Protein 6KEW (pdb70)

GO terms:
  GO:0010319 stromule (C, IDA)
  GO:0009409 response to cold (P, IEP)
  GO:0048046 apoplast (C, HDA)
  GO:0005634 nucleus (C, HDA)
  GO:0009507 chloroplast (C, HDA)
  GO:0009535 chloroplast thylakoid membrane (C, HDA)
  GO:0009570 chloroplast stroma (C, HDA)
  GO:0009579 thylakoid (C, HDA)
  GO:0009941 chloroplast envelope (C, HDA)
  GO:0005515 protein binding (F, IPI)
  GO:0042803 protein homodimerization activity (F, IDA)
  GO:0008974 phosphoribulokinase activity (F, IDA)
  GO:0097718 disordered domain specific binding (F, IPI)

B-factor: mean 44.16, std 15.84, range [11.61, 117.42]

InterPro domains:
  IPR006082 Phosphoribulokinase [PR00478] (57-74)
  IPR006082 Phosphoribulokinase [PR00478] (166-184)
  IPR006082 Phosphoribulokinase [PR00478] (201-218)
  IPR006082 Phosphoribulokinase [PR00478] (219-242)
  IPR006082 Phosphoribulokinase [PS00567] (201-214)
  IPR006083 Phosphoribulokinase/uridine kinase [PF00485] (52-250)
  IPR027417 P-loop containing nucleoside triphosphate hydrolase [G3DSA:3.40.50.300] (47-276)
  IPR027417 P-loop containing nucleoside triphosphate hydrolase [SSF52540] (50-321)

Sequence (685 aa):
ETIVIGLAADSGCGKSTFMRRLTSVFGGAAKPPKGGNPDSNTLISDTTTVICLDDYHSLDRYGRKEQKVTALDPRANDFDLMYEQVKALKNGIAVEKPIYNHVTGLLDPPELIQPPKILVIEGLHPMFDERVRDLLDFSIYLDISNEVKFAWKIQRDMAERGHSLESIKASIEARKPDFDAFIDPQKQYADAVIEVLPTTLIPDDNEGKVLRVRLIMKEGVKYFSPVYLFDEGSTISWIPCGRKLTCSYPGIKFNYEPDSYFDHEVSVLEMDGQFDRLDELIYVESHLSNLSTKFYGEVTQQMLKHADFPGSNNGTGLFQTIVGLKIRDLYEQLIANKATARETIVIGLAADSGCGKSTFMRRLTSVFGGAAKPPKGGNPDSNTLISDTTTVICLDDYHSLDRYGRKEQKVTALDPRANDFDLMYEQVKALKNGIAVEKPIYNHVTGLLDPPELIQPPKILVIEGLHPMFDERVRDLLDFSIYLDISNEVKFAWKIQRDMAERGHSLESIKASIEARKPDFDAFIDPQKQYADAVIEVLPTTLIPDDNEGKVLRVRLIMKEGVKYFSPVYLFDEGSTISWIPCGRKLTCSYPGIKFNYEPDSYFDHEVSVLEMDGQFDRLDELIYVESHLSNLSTKFYGEVTQQMLKHADFPGSNNGTGLFQTIVGLKIRDLYEQLIANKATARA

Organism: Arabidopsis thaliana (NCBI:txid3702)

Nearest PDB structures (foldseek):
  6kex-assembly2_D-2  TM=9.941E-01  e=2.010E-68  Arabidopsis thaliana
  6h7g-assembly1_B  TM=9.715E-01  e=8.259E-55  Chlamydomonas reinhardtii
  6hzl-assembly1_A  TM=9.497E-01  e=3.482E-52  Synechococcus elongatus PCC 6301
  6kev-assembly1_A  TM=9.708E-01  e=2.359E-49  Synechococcus elongatus PCC 7942 = FACHB-805
  6gve-assembly1_J  TM=9.717E-01  e=2.440E-45  Thermosynechococcus vestitus BP-1

Structure (mmCIF, N/CA/C/O backbone):
data_6KEW
#
_entry.id   6KEW
#
_cell.length_a   80.784
_cell.length_b   50.315
_cell.length_c   194.783
_cell.angle_alpha   90.000
_cell.angle_beta   91.810
_cell.angle_gamma   90.000
#
_symmetry.space_group_name_H-M   'C 1 2 1'
#
loop_
_entity.id
_entity.type
_entity.pdbx_description
1 polymer Phosphoribulokinase
2 water water
#
loop_
_atom_site.group_PDB
_atom_site.id
_atom_site.type_symbol
_atom_site.label_atom_id
_atom_site.label_alt_id
_atom_site.label_comp_id
_atom_site.label_asym_id
_atom_site.label_entity_id
_atom_site.label_seq_id
_atom_site.pdbx_PDB_ins_code
_atom_site.Cartn_x
_atom_site.Cartn_y
_atom_site.Cartn_z
_atom_site.occupancy
_atom_site.B_iso_or_equiv
_atom_site.auth_seq_id
_atom_site.auth_comp_id
_atom_site.auth_asym_id
_atom_site.auth_atom_id
_atom_site.pdbx_PDB_model_num
ATOM 1 N N . GLU A 1 5 ? -10.67100 -0.56500 37.51600 1.000 53.91000 5 GLU A N 1
ATOM 2 C CA . GLU A 1 5 ? -9.70000 0.31500 36.87700 1.000 53.30000 5 GLU A CA 1
ATOM 3 C C . GLU A 1 5 ? -10.39000 1.18700 35.83200 1.000 54.05000 5 GLU A C 1
ATOM 4 O O . GLU A 1 5 ? -10.20000 1.00600 34.62800 1.000 55.48000 5 GLU A O 1
ATOM 10 N N . THR A 1 6 ? -11.18400 2.14000 36.30700 1.000 52.26000 6 THR A N 1
ATOM 11 C CA . THR A 1 6 ? -12.03100 2.95400 35.44900 1.000 48.36000 6 THR A CA 1
ATOM 12 C C . THR A 1 6 ? -11.25200 4.12900 34.86800 1.000 46.17000 6 THR A C 1
ATOM 13 O O . THR A 1 6 ? -10.30200 4.63400 35.47200 1.000 46.12000 6 THR A O 1
ATOM 17 N N . ILE A 1 7 ? -11.67700 4.57100 33.68800 1.000 44.00000 7 ILE A N 1
ATOM 18 C CA . ILE A 1 7 ? -10.90300 5.48500 32.85700 1.000 35.47000 7 ILE A CA 1
ATOM 19 C C . ILE A 1 7 ? -11.56700 6.85400 32.85000 1.000 28.12000 7 ILE A C 1
ATOM 20 O O . ILE A 1 7 ? -12.78200 6.96600 32.64800 1.000 36.77000 7 ILE A O 1
ATOM 25 N N . VAL A 1 8 ? -10.76100 7.89100 33.06600 1.000 26.26000 8 VAL A N 1
ATOM 26 C CA . VAL A 1 8 ? -11.23400 9.25300 33.28100 1.000 33.77000 8 VAL A CA 1
ATOM 27 C C . VAL A 1 8 ? -10.76200 10.12200 32.12300 1.000 32.05000 8 VAL A C 1
ATOM 28 O O . VAL A 1 8 ? -9.56200 10.17600 31.82900 1.000 27.80000 8 VAL A O 1
ATOM 32 N N . ILE A 1 9 ? -11.70500 10.80400 31.47400 1.000 28.27000 9 ILE A N 1
ATOM 33 C CA . ILE A 1 9 ? -11.43300 11.65100 30.31800 1.000 25.20000 9 ILE A CA 1
ATOM 34 C C . ILE A 1 9 ? -11.81000 13.08400 30.66900 1.000 24.72000 9 ILE A C 1
ATOM 35 O O . ILE A 1 9 ? -12.87300 13.32700 31.24800 1.000 28.63000 9 ILE A O 1
ATOM 40 N N . GLY A 1 10 ? -10.94600 14.02700 30.31500 1.000 33.13000 10 GLY A N 1
ATOM 41 C CA . GLY A 1 10 ? -11.21900 15.44100 30.51000 1.000 38.41000 10 GLY A CA 1
ATOM 42 C C . GLY A 1 10 ? -11.67100 16.08600 29.21100 1.000 32.75000 10 GLY A C 1
ATOM 43 O O . GLY A 1 10 ? -11.16600 15.76200 28.13700 1.000 25.11000 10 GLY A O 1
ATOM 44 N N . LEU A 1 11 ? -12.63400 17.00100 29.32400 1.000 23.97000 11 LEU A N 1
ATOM 45 C CA . LEU A 1 11 ? -13.12000 17.77100 28.18000 1.000 24.18000 11 LEU A CA 1
ATOM 46 C C . LEU A 1 11 ? -13.34500 19.20700 28.64300 1.000 30.09000 11 LEU A C 1
ATOM 47 O O . LEU A 1 11 ? -14.36900 19.51400 29.26100 1.000 41.46000 11 LEU A O 1
ATOM 52 N N . ALA A 1 12 ? -12.39000 20.08000 28.33900 1.000 24.96000 12 ALA A N 1
ATOM 53 C CA . ALA A 1 12 ? -12.54600 21.50000 28.61600 1.000 26.07000 12 ALA A CA 1
ATOM 54 C C . ALA A 1 12 ? -13.37300 22.13500 27.50600 1.000 29.91000 12 ALA A C 1
ATOM 55 O O . ALA A 1 12 ? -12.99100 22.08300 26.33100 1.000 27.19000 12 ALA A O 1
ATOM 57 N N . ALA A 1 13 ? -14.50800 22.72200 27.87700 1.000 31.57000 13 ALA A N 1
ATOM 58 C CA . ALA A 1 13 ? -15.41500 23.31500 26.90800 1.000 34.60000 13 ALA A CA 1
ATOM 59 C C . ALA A 1 13 ? -16.15500 24.47500 27.55600 1.000 42.26000 13 ALA A C 1
ATOM 60 O O . ALA A 1 13 ? -16.37100 24.49800 28.77100 1.000 41.40000 13 ALA A O 1
ATOM 62 N N . ASP A 1 14 ? -16.55600 25.42800 26.71800 1.000 48.51000 14 ASP A N 1
ATOM 63 C CA . ASP A 1 14 ? -17.18400 26.66500 27.15500 1.000 50.18000 14 ASP A CA 1
ATOM 64 C C . ASP A 1 14 ? -18.66500 26.73200 26.80800 1.000 51.71000 14 ASP A C 1
ATOM 65 O O . ASP A 1 14 ? -19.33800 27.69300 27.19300 1.000 54.21000 14 ASP A O 1
ATOM 70 N N . SER A 1 15 ? -19.19300 25.73600 26.09900 1.000 49.07000 15 SER A N 1
ATOM 71 C CA . SER A 1 15 ? -20.57100 25.77900 25.62600 1.000 54.00000 15 SER A CA 1
ATOM 72 C C . SER A 1 15 ? -21.59200 25.47400 26.71300 1.000 49.55000 15 SER A C 1
ATOM 73 O O . SER A 1 15 ? -22.78700 25.40100 26.40900 1.000 44.14000 15 SER A O 1
ATOM 76 N N . GLY A 1 16 ? -21.16500 25.29900 27.96000 1.000 49.33000 16 GLY A N 1
ATOM 77 C CA . GLY A 1 16 ? -22.09800 25.05000 29.03900 1.000 53.41000 16 GLY A CA 1
ATOM 78 C C . GLY A 1 16 ? -22.49100 23.59500 29.17000 1.000 59.60000 16 GLY A C 1
ATOM 79 O O . GLY A 1 16 ? -22.62200 22.88200 28.17000 1.000 62.23000 16 GLY A O 1
ATOM 80 N N . CYS A 1 17 ? -22.68300 23.14600 30.41000 1.000 60.46000 17 CYS A N 1
ATOM 81 C CA . CYS A 1 17 ? -23.06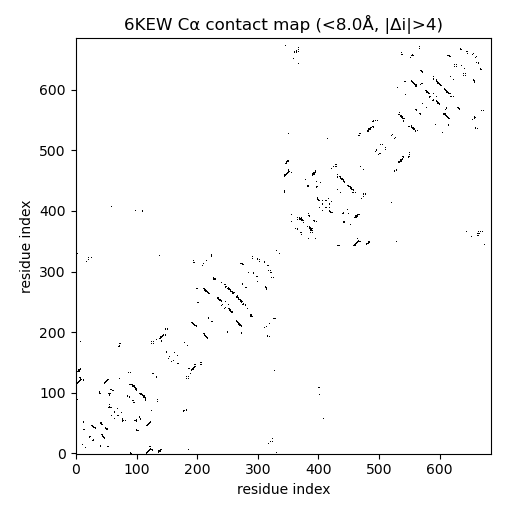700 21.76800 30.68600 1.000 57.13000 17 CYS A CA 1
ATOM 82 C C . CYS A 1 17 ? -24.40300 21.41700 30.04700 1.000 53.99000 17 CYS A C 1
ATOM 83 O O . CYS A 1 17 ? -25.44800 21.93500 30.45400 1.000 60.30000 17 CYS A O 1
ATOM 86 N N . GLY A 1 18 ? -24.37700 20.53400 29.05300 1.000 49.10000 18 GLY A N 1
ATOM 87 C CA . GLY A 1 18 ? -25.57900 20.06400 28.39600 1.000 56.50000 18 GLY A CA 1
ATOM 88 C C . GLY A 1 18 ? -25.72800 20.51300 26.96300 1.000 58.39000 18 GLY A C 1
ATOM 89 O O . GLY A 1 18 ? -26.60600 19.99500 26.25900 1.000 62.29000 18 GLY A O 1
ATOM 90 N N . LYS A 1 19 ? -24.90000 21.44900 26.49900 1.000 57.03000 19 LYS A N 1
ATOM 91 C CA . LYS A 1 19 ? -25.00200 21.98500 25.14800 1.000 60.53000 19 LYS A CA 1
ATOM 92 C C . LYS A 1 19 ? -23.80800 21.60600 24.27700 1.000 57.13000 19 LYS A C 1
ATOM 93 O O . LYS A 1 19 ? -23.58800 22.22400 23.23100 1.000 58.16000 19 LYS A O 1
ATOM 99 N N . SER A 1 20 ? -23.03500 20.60100 24.68200 1.000 50.20000 20 SER A N 1
ATOM 100 C CA . SER A 1 20 ? -21.85900 20.17500 23.93100 1.000 48.43000 20 SER A CA 1
ATOM 101 C C . SER A 1 20 ? -22.23300 19.00200 23.03300 1.000 45.03000 20 SER A C 1
ATOM 102 O O . SER A 1 20 ? -22.50900 17.90200 23.52100 1.000 47.26000 20 SER A O 1
ATOM 105 N N . THR A 1 21 ? -22.24300 19.23600 21.72000 1.000 40.85000 21 THR A N 1
ATOM 106 C CA . THR A 1 21 ? -22.38800 18.13600 20.77600 1.000 43.10000 21 THR A CA 1
ATOM 107 C C . THR A 1 21 ? -21.10600 17.32700 20.64000 1.000 42.81000 21 THR A C 1
ATOM 108 O O . THR A 1 21 ? -21.16500 16.15700 20.24500 1.000 35.77000 21 THR A O 1
ATOM 112 N N . PHE A 1 22 ? -19.95600 17.93000 20.94800 1.000 34.16000 22 PHE A N 1
ATOM 113 C CA . PHE A 1 22 ? -18.72100 17.16700 21.09100 1.000 43.09000 22 PHE A CA 1
ATOM 114 C C . PHE A 1 22 ? -18.91300 16.03900 22.09800 1.000 43.87000 22 PHE A C 1
ATOM 115 O O . PHE A 1 22 ? -18.55300 14.88500 21.83800 1.000 37.68000 22 PHE A O 1
ATOM 123 N N . MET A 1 23 ? -19.50200 16.36000 23.25200 1.000 44.35000 23 MET A N 1
ATOM 124 C CA . MET A 1 23 ? -19.79300 15.33900 24.25100 1.000 37.92000 23 MET A CA 1
ATOM 125 C C . MET A 1 23 ? -20.71500 14.26200 23.69300 1.000 40.51000 23 MET A C 1
ATOM 126 O O . MET A 1 23 ? -20.53900 13.07200 23.97900 1.000 45.00000 23 MET A O 1
ATOM 131 N N . ARG A 1 24 ? -21.70300 14.65900 22.89000 1.000 38.42000 24 ARG A N 1
ATOM 132 C CA . ARG A 1 24 ? -22.66000 13.69200 22.36600 1.000 40.72000 24 ARG A CA 1
ATOM 133 C C . ARG A 1 24 ? -22.04500 12.82100 21.28000 1.000 45.72000 24 ARG A C 1
ATOM 134 O O . ARG A 1 24 ? -22.48500 11.68300 21.07900 1.000 47.91000 24 ARG A O 1
ATOM 142 N N . ARG A 1 25 ? -21.03500 13.32900 20.57300 1.000 45.98000 25 ARG A N 1
ATOM 143 C CA . ARG A 1 25 ? -20.32600 12.49500 19.60900 1.000 44.63000 25 ARG A CA 1
ATOM 144 C C . ARG A 1 25 ? -19.45400 11.46800 20.31800 1.000 42.64000 25 ARG A C 1
ATOM 145 O O . ARG A 1 25 ? -19.43900 10.28900 19.94400 1.000 47.69000 25 ARG A O 1
ATOM 153 N N . LEU A 1 26 ? -18.72200 11.89900 21.34900 1.000 31.55000 26 LEU A N 1
ATOM 154 C CA . LEU A 1 26 ? -17.92600 10.96400 22.13900 1.000 30.35000 26 LEU A CA 1
ATOM 155 C C . LEU A 1 26 ? -18.80800 9.90000 22.77800 1.000 35.74000 26 LEU A C 1
ATOM 156 O O . LEU A 1 26 ? -18.43000 8.72400 22.84400 1.000 43.67000 26 LEU A O 1
ATOM 161 N N . THR A 1 27 ? -19.99100 10.29700 23.25100 1.000 38.03000 27 THR A N 1
ATOM 162 C CA . THR A 1 27 ? -20.91400 9.35000 23.86800 1.000 44.87000 27 THR A CA 1
ATOM 163 C C . THR A 1 27 ? -21.34600 8.27400 22.87800 1.000 43.44000 27 THR A C 1
ATOM 164 O O . THR A 1 27 ? -21.33200 7.07900 23.19500 1.000 38.70000 27 THR A O 1
ATOM 168 N N . SER A 1 28 ? -21.72900 8.68400 21.66500 1.000 36.40000 28 SER A N 1
ATOM 169 C CA . SER A 1 28 ? -22.19400 7.72300 20.66900 1.000 49.23000 28 SER A CA 1
ATOM 170 C C . SER A 1 28 ? -21.10800 6.71200 20.32400 1.000 55.75000 28 SER A C 1
ATOM 171 O O . SER A 1 28 ? -21.39800 5.53300 20.08800 1.000 62.87000 28 SER A O 1
ATOM 174 N N . VAL A 1 29 ? -19.85000 7.15200 20.29400 1.000 49.81000 29 VAL A N 1
ATOM 175 C CA . VAL A 1 29 ? -18.74900 6.21800 20.08800 1.000 45.15000 29 VAL A CA 1
ATOM 176 C C . VAL A 1 29 ? -18.58200 5.31300 21.30300 1.000 42.55000 29 VAL A C 1
ATOM 177 O O . VAL A 1 29 ? -18.40000 4.09700 21.16700 1.000 42.75000 29 VAL A O 1
ATOM 181 N N . PHE A 1 30 ? -18.66600 5.88400 22.50700 1.000 41.20000 30 PHE A N 1
ATOM 182 C CA . PHE A 1 30 ? -18.31000 5.14200 23.71200 1.000 43.54000 30 PHE A CA 1
ATOM 183 C C . PHE A 1 30 ? -19.37600 4.12000 24.08000 1.000 46.44000 30 PHE A C 1
ATOM 184 O O . PHE A 1 30 ? -19.05400 2.97900 24.43300 1.000 52.99000 30 PHE A O 1
ATOM 192 N N . GLY A 1 31 ? -20.64000 4.50100 24.01700 1.000 45.25000 31 GLY A N 1
ATOM 193 C CA . GLY A 1 31 ? -21.72000 3.64900 24.49400 1.000 46.59000 31 GLY A CA 1
ATOM 194 C C . GLY A 1 31 ? -22.99200 3.82200 23.72100 1.000 48.80000 31 GLY A C 1
ATOM 195 O O . GLY A 1 31 ? -22.98000 3.98100 22.49100 1.000 55.26000 31 GLY A O 1
ATOM 196 N N . GLY A 1 32 ? -24.11000 3.77700 24.43800 1.000 49.35000 32 GLY A N 1
ATOM 197 C CA . GLY A 1 32 ? -25.44100 3.77400 23.87000 1.000 57.99000 32 GLY A CA 1
ATOM 198 C C . GLY A 1 32 ? -26.09600 5.13300 24.01100 1.000 64.64000 32 GLY A C 1
ATOM 199 O O . GLY A 1 32 ? -25.89800 6.01700 23.15700 1.000 73.81000 32 GLY A O 1
ATOM 200 N N . ALA A 1 33 ? -26.87900 5.34600 25.07200 1.000 61.32000 33 ALA A N 1
ATOM 201 C CA . ALA A 1 33 ? -27.62000 6.59100 25.23400 1.000 59.27000 33 ALA A CA 1
ATOM 202 C C . ALA A 1 33 ? -27.34900 7.16500 26.61800 1.000 55.89000 33 ALA A C 1
ATOM 203 O O . ALA A 1 33 ? -27.60400 6.50400 27.63300 1.000 49.92000 33 ALA A O 1
ATOM 205 N N . ALA A 1 34 ? -26.83300 8.38800 26.66000 1.000 60.19000 34 ALA A N 1
ATOM 206 C CA . ALA A 1 34 ? -26.62900 9.07800 27.92400 1.000 60.43000 34 ALA A CA 1
ATOM 207 C C . ALA A 1 34 ? -27.95400 9.66800 28.38700 1.000 67.19000 34 ALA A C 1
ATOM 208 O O . ALA A 1 34 ? -28.52100 10.54000 27.72100 1.000 69.72000 34 ALA A O 1
ATOM 210 N N . LYS A 1 35 ? -28.46000 9.17100 29.51300 1.000 64.10000 35 LYS A N 1
ATOM 211 C CA . LYS A 1 35 ? -29.69400 9.65700 30.10000 1.000 59.70000 35 LYS A CA 1
ATOM 212 C C . LYS A 1 35 ? -29.44300 9.98100 31.56500 1.000 55.14000 35 LYS A C 1
ATOM 213 O O . LYS A 1 35 ? -28.63800 9.30700 32.22100 1.000 58.02000 35 LYS A O 1
ATOM 219 N N . PRO A 1 36 ? -30.10100 11.00700 32.10000 1.000 51.76000 36 PRO A N 1
ATOM 220 C CA . PRO A 1 36 ? -29.90800 11.36900 33.50900 1.000 51.44000 36 PRO A CA 1
ATOM 221 C C . PRO A 1 36 ? -30.20000 10.19200 34.42100 1.000 54.36000 36 PRO A C 1
ATOM 222 O O . PRO A 1 36 ? -30.87900 9.23700 34.01200 1.000 61.85000 36 PRO A O 1
ATOM 226 N N . PRO A 1 37 ? -29.68200 10.21000 35.65700 1.000 54.03000 37 PRO A N 1
ATOM 227 C CA . PRO A 1 37 ? -29.99900 9.13500 36.60800 1.000 57.97000 37 PRO A CA 1
ATOM 228 C C . PRO A 1 37 ? -31.49500 8.87100 36.69300 1.000 64.44000 37 PRO A C 1
ATOM 229 O O . PRO A 1 37 ? -32.27800 9.79400 36.93900 1.000 63.77000 37 PRO A O 1
ATOM 233 N N . LYS A 1 38 ? -31.89600 7.62200 36.45200 1.000 68.49000 38 LYS A N 1
ATOM 234 C CA . LYS A 1 38 ? -33.31000 7.26400 36.44800 1.000 72.91000 38 LYS A CA 1
ATOM 235 C C . LYS A 1 38 ? -33.92400 7.55500 37.81100 1.000 71.99000 38 LYS A C 1
ATOM 236 O O . LYS A 1 38 ? -33.46800 7.03800 38.83600 1.000 73.13000 38 LYS A O 1
ATOM 242 N N . GLY A 1 39 ? -34.93800 8.41300 37.83000 1.000 72.12000 39 GLY A N 1
ATOM 243 C CA . GLY A 1 39 ? -35.45000 8.90400 39.09300 1.000 71.09000 39 GLY A CA 1
ATOM 244 C C . GLY A 1 39 ? -34.45100 9.81500 39.77800 1.000 68.79000 39 GLY A C 1
ATOM 245 O O . GLY A 1 39 ? -33.25100 9.76700 39.49200 1.000 66.13000 39 GLY A O 1
ATOM 246 N N . GLY A 1 40 ? -34.92500 10.64900 40.68700 1.000 71.47000 40 GLY A N 1
ATOM 247 C CA . GLY A 1 40 ? -34.06700 11.63100 41.31300 1.000 71.28000 40 GLY A CA 1
ATOM 248 C C . GLY A 1 40 ? -34.19700 12.99100 40.66000 1.000 72.79000 40 GLY A C 1
ATOM 249 O O . GLY A 1 40 ? -35.10400 13.26000 39.86700 1.000 73.34000 40 GLY A O 1
ATOM 250 N N . ASN A 1 41 ? -33.24200 13.85100 40.99100 1.000 68.99000 41 ASN A N 1
ATOM 251 C CA . ASN A 1 41 ? -33.34300 15.27100 40.68000 1.000 63.94000 41 ASN A CA 1
ATOM 252 C C . ASN A 1 41 ? -33.44600 15.50400 39.17600 1.000 62.19000 41 ASN A C 1
ATOM 253 O O . ASN A 1 41 ? -32.53100 15.12000 38.43100 1.000 57.61000 41 ASN A O 1
ATOM 258 N N .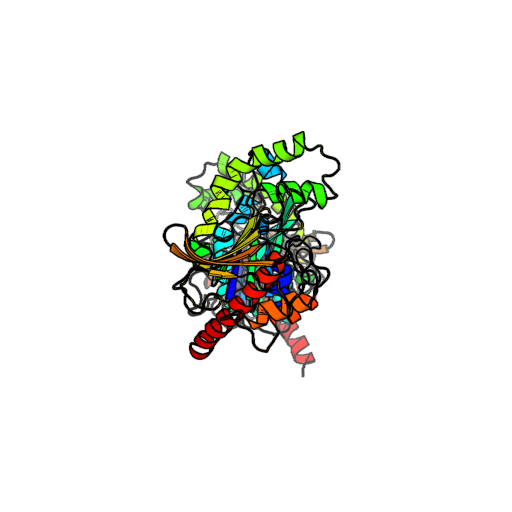 PRO A 1 42 ? -34.53300 16.11300 38.68900 1.000 63.85000 42 PRO A N 1
ATOM 259 C CA . PRO A 1 42 ? -34.62700 16.42600 37.25400 1.000 62.15000 42 PRO A CA 1
ATOM 260 C C . PRO A 1 42 ? -33.65000 17.49300 36.79500 1.000 55.90000 42 PRO A C 1
ATOM 261 O O . PRO A 1 42 ? -33.47200 17.66100 35.58100 1.000 56.65000 42 PRO A O 1
ATOM 265 N N . ASP A 1 43 ? -33.02500 18.22400 37.71300 1.000 57.19000 43 ASP A N 1
ATOM 266 C CA . ASP A 1 43 ? -32.03900 19.23500 37.36500 1.000 56.41000 43 ASP A CA 1
ATOM 267 C C . ASP A 1 43 ? -30.61600 18.69600 37.35400 1.000 57.44000 43 ASP A C 1
ATOM 268 O O . ASP A 1 43 ? -29.68000 19.46700 37.11400 1.000 62.50000 43 ASP A O 1
ATOM 273 N N . SER A 1 44 ? -30.43200 17.40300 37.61300 1.000 55.48000 44 SER A N 1
ATOM 274 C CA . SER A 1 44 ? -29.09200 16.83600 37.65200 1.000 54.65000 44 SER A CA 1
ATOM 275 C C . SER A 1 44 ? -28.43200 16.93200 36.28400 1.000 53.76000 44 SER A C 1
ATOM 276 O O . SER A 1 44 ? -29.05300 16.66200 35.25200 1.000 56.26000 44 SER A O 1
ATOM 279 N N . ASN A 1 45 ? -27.16100 17.32700 36.28500 1.000 52.55000 45 ASN A N 1
ATOM 280 C CA . ASN A 1 45 ? -26.39500 17.44100 35.05300 1.000 45.20000 45 ASN A CA 1
ATOM 281 C C . ASN A 1 45 ? -25.79200 16.11700 34.61700 1.000 41.66000 45 ASN A C 1
ATOM 282 O O . ASN A 1 45 ? -25.37400 15.99000 33.46100 1.000 47.27000 45 ASN A O 1
ATOM 287 N N . THR A 1 46 ? -25.73200 15.14000 35.51700 1.000 47.63000 46 THR A N 1
ATOM 288 C CA . THR A 1 46 ? -25.08100 13.87400 35.21900 1.000 47.70000 46 THR A CA 1
ATOM 289 C C . THR A 1 46 ? -25.79300 13.15400 34.07900 1.000 47.07000 46 THR A C 1
ATOM 290 O O . THR A 1 46 ? -27.02400 13.14500 33.99700 1.000 54.24000 46 THR A O 1
ATOM 294 N N . LEU A 1 47 ? -25.00200 12.56800 33.18400 1.000 43.08000 47 LEU A N 1
ATOM 295 C CA . LEU A 1 47 ? -25.49700 11.74700 32.08800 1.000 42.69000 47 LEU A CA 1
ATOM 296 C C . LEU A 1 47 ? -24.87400 10.36600 32.20800 1.000 47.52000 47 LEU A C 1
ATOM 297 O O . LEU A 1 47 ? -23.65800 10.24800 32.38900 1.000 51.79000 47 LEU A O 1
ATOM 302 N N . ILE A 1 48 ? -25.70000 9.32900 32.11100 1.000 45.93000 48 ILE A N 1
ATOM 303 C CA . ILE A 1 48 ? -25.27300 7.96100 32.37500 1.000 48.53000 48 ILE A CA 1
ATOM 304 C C . ILE A 1 48 ? -25.57400 7.09600 31.16000 1.000 52.32000 48 ILE A C 1
ATOM 305 O O . ILE A 1 48 ? -26.69800 7.10400 30.64700 1.000 55.23000 48 ILE A O 1
ATOM 310 N N . SER A 1 49 ? -24.56900 6.35200 30.70700 1.000 57.26000 49 SER A N 1
ATOM 311 C CA . SER A 1 49 ? -24.68300 5.41000 29.60500 1.000 60.25000 49 SER A CA 1
ATOM 312 C C . SER A 1 49 ? -24.27700 4.02200 30.08200 1.000 58.92000 49 SER A C 1
ATOM 313 O O . SER A 1 49 ? -23.78900 3.84500 31.20100 1.000 57.90000 49 SER A O 1
ATOM 316 N N . ASP A 1 50 ? -24.48600 3.02800 29.21300 1.000 56.94000 50 ASP A N 1
ATOM 317 C CA . ASP A 1 50 ? -24.04900 1.66900 29.52100 1.000 54.32000 50 ASP A CA 1
ATOM 318 C C . ASP A 1 50 ? -22.56000 1.61700 29.83100 1.000 53.68000 50 ASP A C 1
ATOM 319 O O . ASP A 1 50 ? -22.12200 0.80700 30.65600 1.000 53.41000 50 ASP A O 1
ATOM 324 N N . THR A 1 51 ? -21.77300 2.48100 29.19000 1.000 48.72000 51 THR A N 1
ATOM 325 C CA . THR A 1 51 ? -20.32900 2.52200 29.36200 1.000 46.21000 51 THR A CA 1
ATOM 326 C C . THR A 1 51 ? -19.82400 3.79100 30.02700 1.000 42.69000 51 THR A C 1
ATOM 327 O O . THR A 1 51 ? -18.77300 3.75600 30.66800 1.000 34.80000 51 THR A O 1
ATOM 331 N N . THR A 1 52 ? -20.54200 4.90600 29.89800 1.000 50.03000 52 THR A N 1
ATOM 332 C CA . THR A 1 52 ? -19.99200 6.21400 30.21900 1.000 41.67000 52 THR A CA 1
ATOM 333 C C . THR A 1 52 ? -20.89500 6.97200 31.18200 1.000 38.55000 52 THR A C 1
ATOM 334 O O . THR A 1 52 ? -22.12000 6.82100 31.16700 1.000 44.28000 52 THR A O 1
ATOM 338 N N . THR A 1 53 ? -20.26600 7.79300 32.02200 1.000 33.78000 53 THR A N 1
ATOM 339 C CA . THR A 1 53 ? -20.95800 8.75100 32.87500 1.000 38.11000 53 THR A CA 1
ATOM 340 C C . THR A 1 53 ? -20.29300 10.10600 32.70100 1.000 39.92000 53 THR A C 1
ATOM 341 O O . THR A 1 53 ? -19.09400 10.24800 32.96200 1.000 46.00000 53 THR A O 1
ATOM 345 N N . VAL A 1 54 ? -21.06300 11.09400 32.25600 1.000 44.08000 54 VAL A N 1
ATOM 346 C CA . VAL A 1 54 ? -20.56600 12.45000 32.05800 1.000 41.80000 54 VAL A CA 1
ATOM 347 C C . VAL A 1 54 ? -20.89400 13.27000 33.29600 1.000 44.61000 54 VAL A C 1
ATOM 348 O O . VAL A 1 54 ? -22.05100 13.31400 33.73500 1.000 47.33000 54 VAL A O 1
ATOM 352 N N . ILE A 1 55 ? -19.87900 13.91600 33.86200 1.000 43.27000 55 ILE A N 1
ATOM 353 C CA . ILE A 1 55 ? -20.03300 14.76100 35.03900 1.000 43.80000 55 ILE A CA 1
ATOM 354 C C . ILE A 1 55 ? -19.81000 16.20700 34.62700 1.000 43.20000 55 ILE A C 1
ATOM 355 O O . ILE A 1 55 ? -18.80800 16.52800 33.97600 1.000 40.67000 55 ILE A O 1
ATOM 360 N N . CYS A 1 56 ? -20.74000 17.07300 35.00800 1.000 44.29000 56 CYS A N 1
ATOM 361 C CA . CYS A 1 56 ? -20.62000 18.50000 34.76000 1.000 44.77000 56 CYS A CA 1
ATOM 362 C C . CYS A 1 56 ? -19.82100 19.15100 35.87900 1.000 42.04000 56 CYS A C 1
ATOM 363 O O . CYS A 1 56 ? -20.14900 18.99100 37.05900 1.000 43.01000 56 CYS A O 1
ATOM 366 N N . LEU A 1 57 ? -18.77800 19.89300 35.50600 1.000 41.48000 57 LEU A N 1
ATOM 367 C CA . LEU A 1 57 ? -17.89700 20.48000 36.50700 1.000 43.86000 57 LEU A CA 1
ATOM 368 C C . LEU A 1 57 ? -18.50900 21.67600 37.21900 1.000 41.60000 57 LEU A C 1
ATOM 369 O O . LEU A 1 57 ? -17.90100 22.17900 38.17100 1.000 39.47000 57 LEU A O 1
ATOM 374 N N . ASP A 1 58 ? -19.68100 22.15000 36.79100 1.000 41.29000 58 ASP A N 1
ATOM 375 C CA . ASP A 1 58 ? -20.38800 23.14300 37.59100 1.000 36.89000 58 ASP A CA 1
ATOM 376 C C . ASP A 1 58 ? -20.85700 22.54700 38.91100 1.000 36.76000 58 ASP A C 1
ATOM 377 O O . ASP A 1 58 ? -21.02000 23.27700 39.89500 1.000 42.53000 58 ASP A O 1
ATOM 382 N N . ASP A 1 59 ? -21.07000 21.22800 38.95000 1.000 37.98000 59 ASP A N 1
ATOM 383 C CA . ASP A 1 59 ? -21.50500 20.55800 40.17000 1.000 44.47000 59 ASP A CA 1
ATOM 384 C C . ASP A 1 59 ? -20.53000 20.75500 41.32300 1.000 45.94000 59 ASP A C 1
ATOM 385 O O . ASP A 1 59 ? -20.92900 20.63100 42.48600 1.000 49.35000 59 ASP A O 1
ATOM 390 N N . TYR A 1 60 ? -19.26400 21.05400 41.03200 1.000 39.68000 60 TYR A N 1
ATOM 391 C CA . TYR A 1 60 ? -18.26700 21.30100 42.06300 1.000 39.29000 60 TYR A CA 1
ATOM 392 C C . TYR A 1 60 ? -18.05200 22.78800 42.31900 1.000 44.43000 60 TYR A C 1
ATOM 393 O O . TYR A 1 60 ? -16.99900 23.17700 42.83600 1.000 43.72000 60 TYR A O 1
ATOM 402 N N . HIS A 1 61 ? -19.02900 23.62400 41.97100 1.000 52.30000 61 HIS A N 1
ATOM 403 C CA . HIS A 1 61 ? -18.95500 25.03900 42.30800 1.000 53.63000 61 HIS A CA 1
ATOM 404 C C . HIS A 1 61 ? -18.93600 25.21900 43.82000 1.000 53.38000 61 HIS A C 1
ATOM 405 O O . HIS A 1 61 ? -19.70000 24.58000 44.54700 1.000 47.32000 61 HIS A O 1
ATOM 412 N N . SER A 1 62 ? -18.04200 26.08300 44.29400 1.000 57.75000 62 SER A N 1
ATOM 413 C CA . SER A 1 62 ? -17.97700 26.43600 45.70400 1.000 55.68000 62 SER A CA 1
ATOM 414 C C . SER A 1 62 ? -18.79000 27.68100 46.02300 1.000 61.61000 62 SER A C 1
ATOM 415 O O . SER A 1 62 ? -18.64900 28.23600 47.11700 1.000 65.25000 62 SER A O 1
ATOM 418 N N . LEU A 1 63 ? -19.63600 28.12500 45.09700 1.000 59.24000 63 LEU A N 1
ATOM 419 C CA . LEU A 1 63 ? -20.36200 29.37800 45.24200 1.000 54.53000 63 LEU A CA 1
ATOM 420 C C . LEU A 1 63 ? -21.57600 29.32200 44.33200 1.000 52.97000 63 LEU A C 1
ATOM 421 O O . LEU A 1 63 ? -21.43700 29.04500 43.13900 1.000 52.99000 63 LEU A O 1
ATOM 426 N N . ASP A 1 64 ? -22.75700 29.58300 44.88300 1.000 56.20000 64 ASP A N 1
ATOM 427 C CA . ASP A 1 64 ? -23.95700 29.53400 44.06400 1.000 60.88000 64 ASP A CA 1
ATOM 428 C C . ASP A 1 64 ? -24.06000 30.80000 43.21000 1.000 66.10000 64 ASP A C 1
ATOM 429 O O . ASP A 1 64 ? -23.19200 31.67900 43.24700 1.000 69.43000 64 ASP A O 1
ATOM 434 N N . ARG A 1 65 ? -25.14000 30.90100 42.43200 1.000 63.82000 65 ARG A N 1
ATOM 435 C CA . ARG A 1 65 ? -25.32000 32.07100 41.57700 1.000 60.11000 65 ARG A CA 1
ATOM 436 C C . ARG A 1 65 ? -25.38600 33.35600 42.41000 1.000 64.15000 65 ARG A C 1
ATOM 437 O O . ARG A 1 65 ? -24.69300 34.33400 42.11900 1.000 64.70000 65 ARG A O 1
ATOM 445 N N . TYR A 1 66 ? -26.22200 33.37500 43.44900 1.000 66.51000 66 TYR A N 1
ATOM 446 C CA . TYR A 1 66 ? -26.24300 34.50200 44.38200 1.000 72.45000 66 TYR A CA 1
ATOM 447 C C . TYR A 1 66 ? -24.93200 34.59900 45.15800 1.000 72.39000 66 TYR A C 1
ATOM 448 O O . TYR A 1 66 ? -24.44300 35.70600 45.41900 1.000 76.65000 66 TYR A O 1
ATOM 457 N N . GLY A 1 67 ? -24.37800 33.45600 45.57400 1.000 70.60000 67 GLY A N 1
ATOM 458 C CA . GLY A 1 67 ? -23.02900 33.44400 46.11400 1.000 74.93000 67 GLY A CA 1
ATOM 459 C C . GLY A 1 67 ? -22.03300 34.16300 45.23300 1.000 77.17000 67 GLY A C 1
ATOM 460 O O . GLY A 1 67 ? -21.43000 35.14700 45.65100 1.000 82.25000 67 GLY A O 1
ATOM 461 N N . ARG A 1 68 ? -21.84800 33.68100 44.00400 1.000 71.18000 68 ARG A N 1
ATOM 462 C CA . ARG A 1 68 ? -20.94500 34.35300 43.07200 1.000 69.81000 68 ARG A CA 1
ATOM 463 C C . ARG A 1 68 ? -21.33200 35.81600 42.87200 1.000 75.20000 68 ARG A C 1
ATOM 464 O O . ARG A 1 68 ? -20.46000 36.68300 42.78900 1.000 78.01000 68 ARG A O 1
ATOM 472 N N . LYS A 1 69 ? -22.61600 36.11700 42.77100 1.000 82.11000 69 LYS A N 1
ATOM 473 C CA . LYS A 1 69 ? -23.01300 37.51500 42.64200 1.000 91.02000 69 LYS A CA 1
ATOM 474 C C . LYS A 1 69 ? -22.59900 38.30300 43.88100 1.000 85.78000 69 LYS A C 1
ATOM 475 O O . LYS A 1 69 ? -22.16200 39.41400 43.78000 1.000 84.29000 69 LYS A O 1
ATOM 481 N N . GLU A 1 70 ? -22.74900 37.73100 45.06000 1.000 79.99000 70 GLU A N 1
ATOM 482 C CA . GLU A 1 70 ? -22.32700 38.42400 46.26900 1.000 80.64000 70 GLU A CA 1
ATOM 483 C C . GLU A 1 70 ? -20.85200 38.79300 46.20800 1.000 79.38000 70 GLU A C 1
ATOM 484 O O . GLU A 1 70 ? -20.48200 39.94900 46.44800 1.000 82.34000 70 GLU A O 1
ATOM 490 N N . GLN A 1 71 ? -19.99100 37.84100 45.89100 1.000 75.45000 71 GLN A N 1
ATOM 491 C CA . GLN A 1 71 ? -18.56500 38.14100 45.79900 1.000 74.47000 71 GLN A CA 1
ATOM 492 C C . GLN A 1 71 ? -18.15100 38.83000 44.49400 1.000 71.91000 71 GLN A C 1
ATOM 493 O O . GLN A 1 71 ? -16.96300 39.10500 44.32300 1.000 69.47000 71 GLN A O 1
ATOM 499 N N . LYS A 1 72 ? -19.08500 39.09800 43.57800 1.000 76.84000 72 LYS A N 1
ATOM 500 C CA . LYS A 1 72 ? -18.77100 39.60200 42.24500 1.000 79.80000 72 LYS A CA 1
ATOM 501 C C . LYS A 1 72 ? -17.63000 38.80000 41.62700 1.000 74.17000 72 LYS A C 1
ATOM 502 O O . LYS A 1 72 ? -16.59500 39.33000 41.21700 1.000 79.94000 72 LYS A O 1
ATOM 508 N N . VAL A 1 73 ? -17.84800 37.49300 41.57200 1.000 67.98000 73 VAL A N 1
ATOM 509 C CA . VAL A 1 73 ? -16.90400 36.51800 41.05200 1.000 66.81000 73 VAL A CA 1
ATOM 510 C C . VAL A 1 73 ? -17.63100 35.70600 39.98900 1.000 68.59000 73 VAL A C 1
ATOM 511 O O . VAL A 1 73 ? -18.77400 35.28600 40.19500 1.000 69.70000 73 VAL A O 1
ATOM 515 N N . THR A 1 74 ? -16.98600 35.49600 38.84400 1.000 65.49000 74 THR A N 1
ATOM 516 C CA . THR A 1 74 ? -17.65200 34.78300 37.75800 1.000 62.73000 74 THR A CA 1
ATOM 517 C C . THR A 1 74 ? -17.51900 33.26700 37.94000 1.000 56.34000 74 THR A C 1
ATOM 518 O O . THR A 1 74 ? -16.78500 32.77500 38.80400 1.000 53.88000 74 THR A O 1
ATOM 522 N N . ALA A 1 75 ? -18.23300 32.51200 37.10300 1.000 57.18000 75 ALA A N 1
ATOM 523 C CA . ALA A 1 75 ? -18.08900 31.06200 37.18400 1.000 52.99000 75 ALA A CA 1
ATOM 524 C C . ALA A 1 75 ? -16.74100 30.58000 36.65000 1.000 54.84000 75 ALA A C 1
ATOM 525 O O . ALA A 1 75 ? -16.33200 29.45700 36.95600 1.000 51.89000 75 ALA A O 1
ATOM 527 N N . LEU A 1 76 ? -16.04700 31.41100 35.87400 1.000 57.76000 76 LEU A N 1
ATOM 528 C CA . LEU A 1 76 ? -14.71100 31.09000 35.38300 1.000 53.90000 76 LEU A CA 1
ATOM 529 C C . LEU A 1 76 ? -13.65400 31.16600 36.47700 1.000 53.89000 76 LEU A C 1
ATOM 530 O O . LEU A 1 76 ? -12.56800 30.59700 36.32200 1.000 51.99000 76 LEU A O 1
ATOM 535 N N . ASP A 1 77 ? -13.94700 31.86700 37.55700 1.000 57.07000 77 ASP A N 1
ATOM 536 C CA . ASP A 1 77 ? -12.95600 32.13500 38.58700 1.000 58.68000 77 ASP A CA 1
ATOM 537 C C . ASP A 1 77 ? -12.72700 30.88500 39.42900 1.000 53.48000 77 ASP A C 1
ATOM 538 O O . ASP A 1 77 ? -13.69500 30.23900 39.84900 1.000 52.69000 77 ASP A O 1
ATOM 543 N N . PRO A 1 78 ? -11.47200 30.50600 39.67800 1.000 50.97000 78 PRO A N 1
ATOM 544 C CA . PRO A 1 78 ? -11.20400 29.35200 40.55300 1.000 48.13000 78 PRO A CA 1
ATOM 545 C C . PRO A 1 78 ? -11.75500 29.52100 41.95700 1.000 54.62000 78 PRO A C 1
ATOM 546 O O . PRO A 1 78 ? -12.01700 28.51800 42.63300 1.000 58.68000 78 PRO A O 1
ATOM 550 N N . ARG A 1 79 ? -11.92800 30.76400 42.42000 1.000 56.89000 79 ARG A N 1
ATOM 551 C CA . ARG A 1 79 ? -12.57100 30.99000 43.71000 1.000 61.84000 79 ARG A CA 1
ATOM 552 C C . ARG A 1 79 ? -13.94200 30.33100 43.76200 1.000 65.61000 79 ARG A C 1
ATOM 553 O O . ARG A 1 79 ? -14.31400 29.72800 44.77500 1.000 68.27000 79 ARG A O 1
ATOM 561 N N . ALA A 1 80 ? -14.70200 30.42600 42.67200 1.000 61.39000 80 ALA A N 1
ATOM 562 C CA . ALA A 1 80 ? -16.06400 29.91200 42.63300 1.000 59.31000 80 ALA A CA 1
ATOM 563 C C . ALA A 1 80 ? -16.13300 28.39500 42.54800 1.000 49.78000 80 ALA A C 1
ATOM 564 O O . ALA A 1 80 ? -17.24300 27.85400 42.48400 1.000 46.50000 80 ALA A O 1
ATOM 566 N N . ASN A 1 81 ? -15.00200 27.69500 42.55400 1.000 42.19000 81 ASN A N 1
ATOM 567 C CA . ASN A 1 81 ? -14.99100 26.25100 42.38200 1.000 45.42000 81 ASN A CA 1
ATOM 568 C C . ASN A 1 81 ? -14.23400 25.58200 43.51900 1.000 44.43000 81 ASN A C 1
ATOM 569 O O . ASN A 1 81 ? -13.26600 26.12600 44.05700 1.000 50.53000 81 ASN A O 1
ATOM 574 N N . ASP A 1 82 ? -14.69800 24.38700 43.87400 1.000 39.93000 82 ASP A N 1
ATOM 575 C CA . ASP A 1 82 ? -14.08000 23.55000 44.89900 1.000 41.68000 82 ASP A CA 1
ATOM 576 C C . ASP A 1 82 ? -13.25900 22.48100 44.18600 1.000 45.11000 82 ASP A C 1
ATOM 577 O O . ASP A 1 82 ? -13.80100 21.47400 43.72200 1.000 50.57000 82 ASP A O 1
ATOM 582 N N . PHE A 1 83 ? -11.94700 22.69800 44.10400 1.000 47.65000 83 PHE A N 1
ATOM 583 C CA . PHE A 1 83 ? -11.07200 21.74300 43.43700 1.000 45.22000 83 PHE A CA 1
ATOM 584 C C . PHE A 1 83 ? -10.63400 20.60600 44.34600 1.000 41.95000 83 PHE A C 1
ATOM 585 O O . PHE A 1 83 ? -10.30600 19.52300 43.84900 1.000 40.15000 83 PHE A O 1
ATOM 593 N N . ASP A 1 84 ? -10.61800 20.82400 45.66300 1.000 40.09000 84 ASP A N 1
ATOM 594 C CA . ASP A 1 84 ? -10.38000 19.72100 46.58800 1.000 37.24000 84 ASP A CA 1
ATOM 595 C C . ASP A 1 84 ? -11.43200 18.63400 46.41200 1.000 37.02000 84 ASP A C 1
ATOM 596 O O . ASP A 1 84 ? -11.10100 17.45800 46.22600 1.000 36.76000 84 ASP A O 1
ATOM 601 N N . LEU A 1 85 ? -12.71100 19.01600 46.45300 1.000 36.49000 85 LEU A N 1
ATOM 602 C CA . LEU A 1 85 ? -13.78400 18.03900 46.30500 1.000 36.24000 85 LEU A CA 1
ATOM 603 C C . LEU A 1 85 ? -13.73800 17.37400 44.93500 1.000 39.77000 85 LEU A C 1
ATOM 604 O O . LEU A 1 85 ? -13.87800 16.15100 44.82100 1.000 36.91000 85 LEU A O 1
ATOM 609 N N . MET A 1 86 ? -13.54800 18.16900 43.87800 1.000 39.73000 86 MET A N 1
ATOM 610 C CA . MET A 1 86 ? -13.43000 17.61200 42.53300 1.000 34.13000 86 MET A CA 1
ATOM 611 C C . MET A 1 86 ? -12.29800 16.59500 42.46400 1.000 35.93000 86 MET A C 1
ATOM 612 O O . MET A 1 86 ? -12.46700 15.48900 41.93900 1.000 36.20000 86 MET A O 1
ATOM 617 N N . TYR A 1 87 ? -11.13600 16.95300 43.01400 1.000 38.17000 87 TYR A N 1
ATOM 618 C CA . TYR A 1 87 ? -9.98500 16.05700 42.98700 1.000 34.03000 87 TYR A CA 1
ATOM 619 C C . TYR A 1 87 ? -10.26300 14.77500 43.76300 1.000 31.83000 87 TYR A C 1
ATOM 620 O O . TYR A 1 87 ? -10.01000 13.67100 43.26700 1.000 31.06000 87 TYR A O 1
ATOM 629 N N . GLU A 1 88 ? -10.79400 14.90200 44.98100 1.000 34.59000 88 GLU A N 1
ATOM 630 C CA . GLU A 1 88 ? -11.05300 13.72400 45.80300 1.000 40.33000 88 GLU A CA 1
ATOM 631 C C . GLU A 1 88 ? -12.05800 12.78800 45.14100 1.000 43.77000 88 GLU A C 1
ATOM 632 O O . GLU A 1 88 ? -11.91000 11.56200 45.20600 1.000 42.13000 88 GLU A O 1
ATOM 638 N N . GLN A 1 89 ? -13.07900 13.34400 44.48600 1.000 38.52000 89 GLN A N 1
ATOM 639 C CA . GLN A 1 89 ? -14.16100 12.50900 43.97700 1.000 33.52000 89 GLN A CA 1
ATOM 640 C C . GLN A 1 89 ? -13.85000 11.91600 42.60700 1.000 36.08000 89 GLN A C 1
ATOM 641 O O . GLN A 1 89 ? -14.31800 10.81400 42.30000 1.000 48.22000 89 GLN A O 1
ATOM 647 N N . VAL A 1 90 ? -13.07900 12.61600 41.77200 1.000 34.36000 90 VAL A N 1
ATOM 648 C CA . VAL A 1 90 ? -12.55800 11.98300 40.56200 1.000 37.29000 90 VAL A CA 1
ATOM 649 C C . VAL A 1 90 ? -11.61100 10.85100 40.93800 1.000 38.43000 90 VAL A C 1
ATOM 650 O O . VAL A 1 90 ? -11.60400 9.78500 40.30800 1.000 34.08000 90 VAL A O 1
ATOM 654 N N . LYS A 1 91 ? -10.81100 11.06100 41.98500 1.000 41.00000 91 LYS A N 1
ATOM 655 C CA . LYS A 1 91 ? -9.89500 10.03300 42.46700 1.000 38.10000 91 LYS A CA 1
ATOM 656 C C . LYS A 1 91 ? -10.65100 8.78600 42.90900 1.000 34.97000 91 LYS A C 1
ATOM 657 O O . LYS A 1 91 ? -10.30200 7.66400 42.52400 1.000 38.50000 91 LYS A O 1
ATOM 663 N N . ALA A 1 92 ? -11.70500 8.96700 43.71000 1.000 36.64000 92 ALA A N 1
ATOM 664 C CA . ALA A 1 92 ? -12.45900 7.82600 44.22100 1.000 42.20000 92 ALA A CA 1
ATOM 665 C C . ALA A 1 92 ? -13.11200 7.03900 43.09200 1.000 49.07000 92 ALA A C 1
ATOM 666 O O . ALA A 1 92 ? -13.09300 5.80200 43.09700 1.000 50.01000 92 ALA A O 1
ATOM 668 N N . LEU A 1 93 ? -13.69400 7.73700 42.11500 1.000 49.47000 93 LEU A N 1
ATOM 669 C CA . LEU A 1 93 ? -14.34200 7.04900 41.00300 1.000 42.39000 93 LEU A CA 1
ATOM 670 C C . LEU A 1 93 ? -13.32900 6.28800 40.15800 1.000 31.37000 93 LEU A C 1
ATOM 671 O O . LEU A 1 93 ? -13.60900 5.17700 39.69300 1.000 29.59000 93 LEU A O 1
ATOM 676 N N . LYS A 1 94 ? -12.14200 6.86600 39.95200 1.000 32.96000 94 LYS A N 1
ATOM 677 C CA . LYS A 1 94 ? -11.10300 6.17300 39.19500 1.000 39.28000 94 LYS A CA 1
ATOM 678 C C . LYS A 1 94 ? -10.66400 4.89400 39.89400 1.000 37.23000 94 LYS A C 1
ATOM 679 O O . LYS A 1 94 ? -10.26900 3.92700 39.23200 1.000 41.80000 94 LYS A O 1
ATOM 685 N N . ASN A 1 95 ? -10.73300 4.86400 41.22400 1.000 37.04000 95 ASN A N 1
ATOM 686 C CA . ASN A 1 95 ? -10.39000 3.68200 42.00100 1.000 35.33000 95 ASN A CA 1
ATOM 687 C C . ASN A 1 95 ? -11.61700 2.85600 42.37700 1.000 39.36000 95 ASN A C 1
ATOM 688 O O . ASN A 1 95 ? -11.54300 2.02500 43.28800 1.000 39.74000 95 ASN A O 1
ATOM 693 N N . GLY A 1 96 ? -12.73900 3.06800 41.69400 1.000 39.12000 96 GLY A N 1
ATOM 694 C CA . GLY A 1 96 ? -13.89400 2.20500 41.84800 1.000 32.63000 96 GLY A CA 1
ATOM 695 C C . GLY A 1 96 ? -14.79700 2.51500 43.01700 1.000 34.56000 96 GLY A C 1
ATOM 696 O O . GLY A 1 96 ? -15.60500 1.66300 43.39900 1.000 36.17000 96 GLY A O 1
ATOM 697 N N . ILE A 1 97 ? -14.70900 3.71500 43.58500 1.000 40.45000 97 ILE A N 1
ATOM 698 C CA . ILE A 1 97 ? -15.45400 4.08200 44.78400 1.000 40.71000 97 ILE A CA 1
ATOM 699 C C . ILE A 1 97 ? -16.45600 5.17100 44.42900 1.000 40.79000 97 ILE A C 1
ATOM 700 O O . ILE A 1 97 ? -16.09600 6.18100 43.81200 1.000 38.61000 97 ILE A O 1
ATOM 705 N N . ALA A 1 98 ? -17.71000 4.96400 44.82300 1.000 41.55000 98 ALA A N 1
ATOM 706 C CA . ALA A 1 98 ? -18.76600 5.93200 44.57800 1.000 40.66000 98 ALA A CA 1
ATOM 707 C C . ALA A 1 98 ? -18.56500 7.18000 45.43300 1.000 43.48000 98 ALA A C 1
ATOM 708 O O . ALA A 1 98 ? -17.86400 7.16600 46.44900 1.000 49.49000 98 ALA A O 1
ATOM 710 N N . VAL A 1 99 ? -19.19100 8.27900 45.00600 1.000 34.75000 99 VAL A N 1
ATOM 711 C CA . VAL A 1 99 ? -19.10000 9.55000 45.71500 1.000 39.61000 99 VAL A CA 1
ATOM 712 C C . VAL A 1 99 ? -20.48400 10.17000 45.83500 1.000 45.88000 99 VAL A C 1
ATOM 713 O O . VAL A 1 99 ? -21.37900 9.91300 45.02400 1.000 49.24000 99 VAL A O 1
ATOM 717 N N . GLU A 1 100 ? -20.65000 10.99800 46.86400 1.000 47.59000 100 GLU A N 1
ATOM 718 C CA . GLU A 1 100 ? -21.83200 11.84300 47.01600 1.000 48.71000 100 GLU A CA 1
ATOM 719 C C . GLU A 1 100 ? -21.50200 13.18900 46.38300 1.000 44.46000 100 GLU A C 1
ATOM 720 O O . GLU A 1 100 ? -20.89900 14.05600 47.02000 1.000 48.31000 100 GLU A O 1
ATOM 726 N N . LYS A 1 101 ? -21.88100 13.36700 45.11800 1.000 40.42000 101 LYS A N 1
ATOM 727 C CA . LYS A 1 101 ? -21.50500 14.56900 44.38700 1.000 43.94000 101 LYS A CA 1
ATOM 728 C C . LYS A 1 101 ? -22.63400 15.58200 44.43000 1.000 46.05000 101 LYS A C 1
ATOM 729 O O . LYS A 1 101 ? -23.75700 15.25900 44.01100 1.000 50.87000 101 LYS A O 1
ATOM 735 N N . PRO A 1 102 ? -22.39200 16.80400 44.90600 1.000 46.60000 102 PRO A N 1
ATOM 736 C CA . PRO A 1 102 ? -23.45500 17.81500 44.91200 1.000 47.28000 102 PRO A CA 1
ATOM 737 C C . PRO A 1 102 ? -23.88800 18.17900 43.50100 1.000 52.02000 102 PRO A C 1
ATOM 738 O O . PRO A 1 102 ? -23.09500 18.16700 42.55800 1.000 56.98000 102 PRO A O 1
ATOM 742 N N . ILE A 1 103 ? -25.17300 18.49700 43.36500 1.000 53.31000 103 ILE A N 1
ATOM 743 C CA . ILE A 1 103 ? -25.77400 18.84800 42.08400 1.000 50.12000 103 ILE A CA 1
ATOM 744 C C . ILE A 1 103 ? -25.86400 20.36300 41.99000 1.000 51.06000 103 ILE A C 1
ATOM 745 O O . ILE A 1 103 ? -26.35200 21.02200 42.91800 1.000 53.68000 103 ILE A O 1
ATOM 750 N N . TYR A 1 104 ? -25.39900 20.92000 40.87600 1.000 43.37000 104 TYR A N 1
ATOM 751 C CA . TYR A 1 104 ? -25.59900 22.33500 40.57800 1.000 48.87000 104 TYR A CA 1
ATOM 752 C C . TYR A 1 104 ? -26.77300 22.44600 39.61400 1.000 55.85000 104 TYR A C 1
ATOM 753 O O . TYR A 1 104 ? -26.61900 22.24000 38.40700 1.000 58.15000 104 TYR A O 1
ATOM 762 N N . ASN A 1 105 ? -27.94700 22.77400 40.14600 1.000 54.50000 105 ASN A N 1
ATOM 763 C CA . ASN A 1 105 ? -29.11000 22.98800 39.29800 1.000 60.24000 105 ASN A CA 1
ATOM 764 C C . ASN A 1 105 ? -29.03300 24.38500 38.68800 1.000 60.24000 105 ASN A C 1
ATOM 765 O O . ASN A 1 105 ? -28.80200 25.37400 39.39200 1.000 54.48000 105 ASN A O 1
ATOM 770 N N . HIS A 1 106 ? -29.16300 24.45500 37.36400 1.000 61.46000 106 HIS A N 1
ATOM 771 C CA . HIS A 1 106 ? -28.96100 25.70900 36.64900 1.000 61.83000 106 HIS A CA 1
ATOM 772 C C . HIS A 1 106 ? -30.20500 26.58000 36.59800 1.000 65.35000 106 HIS A C 1
ATOM 773 O O . HIS A 1 106 ? -30.08500 27.79300 36.39100 1.000 62.24000 106 HIS A O 1
ATOM 780 N N . VAL A 1 107 ? -31.39200 25.99900 36.78000 1.000 68.59000 107 VAL A N 1
ATOM 781 C CA . VAL A 1 107 ? -32.61100 26.79800 36.72200 1.000 67.40000 107 VAL A CA 1
ATOM 782 C C . VAL A 1 107 ? -32.71700 27.72200 37.93100 1.000 68.01000 107 VAL A C 1
ATOM 783 O O . VAL A 1 107 ? -33.22900 28.84200 37.81800 1.000 71.72000 107 VAL A O 1
ATOM 787 N N . THR A 1 108 ? -32.23200 27.28600 39.09700 1.000 65.87000 108 THR A N 1
ATOM 788 C CA . THR A 1 108 ? -32.31800 28.08100 40.31300 1.000 70.41000 108 THR A CA 1
ATOM 789 C C . THR A 1 108 ? -30.97800 28.63900 40.76900 1.000 72.25000 108 THR A C 1
ATOM 790 O O . THR A 1 108 ? -30.96200 29.58000 41.56900 1.000 75.01000 108 THR A O 1
ATOM 794 N N . GLY A 1 109 ? -29.86500 28.09300 40.28500 1.000 65.71000 109 GLY A N 1
ATOM 795 C CA . GLY A 1 109 ? -28.56400 28.61100 40.65300 1.000 64.96000 109 GLY A CA 1
ATOM 796 C C . GLY A 1 109 ? -28.14100 28.32800 42.07400 1.000 67.80000 109 GLY A C 1
ATOM 797 O O . GLY A 1 109 ? -27.21100 28.96800 42.57000 1.000 73.37000 109 GLY A O 1
ATOM 798 N N . LEU A 1 110 ? -28.79900 27.39000 42.74600 1.000 64.33000 110 LEU A N 1
ATOM 799 C CA . LEU A 1 110 ? -28.44700 26.98400 44.09800 1.000 64.99000 110 LEU A CA 1
ATOM 800 C C . LEU A 1 110 ? -27.67500 25.67300 44.06600 1.000 60.34000 110 LEU A C 1
ATOM 801 O O . LEU A 1 110 ? -27.85900 24.84700 43.17000 1.000 64.42000 110 LEU A O 1
ATOM 806 N N . LEU A 1 111 ? -26.81700 25.48000 45.06400 1.000 56.05000 111 LEU A N 1
ATOM 807 C CA . LEU A 1 111 ? -26.11400 24.21200 45.22400 1.000 53.96000 111 LEU A CA 1
ATOM 808 C C . LEU A 1 111 ? -27.06600 23.22300 45.88700 1.000 58.17000 111 LEU A C 1
ATOM 809 O O . LEU A 1 111 ? -27.39400 23.36100 47.06900 1.000 58.70000 111 LEU A O 1
ATOM 814 N N . ASP A 1 112 ? -27.52300 22.23700 45.12300 1.000 59.19000 112 ASP A N 1
ATOM 815 C CA . ASP A 1 112 ? -28.54500 21.31000 45.58300 1.000 57.87000 112 ASP A CA 1
ATOM 816 C C . ASP A 1 112 ? -27.91900 20.19100 46.40500 1.000 59.88000 112 ASP A C 1
ATOM 817 O O . ASP A 1 112 ? -26.69900 20.01600 46.41100 1.000 60.69000 112 ASP A O 1
ATOM 822 N N . PRO A 1 113 ? -28.73400 19.43200 47.13700 1.000 57.02000 113 PRO A N 1
ATOM 823 C CA . PRO A 1 113 ? -28.20700 18.25700 47.82400 1.000 56.70000 113 PRO A CA 1
ATOM 824 C C . PRO A 1 113 ? -27.56200 17.30300 46.84400 1.000 56.22000 113 PRO A C 1
ATOM 825 O O . PRO A 1 113 ? -27.90200 17.28500 45.64500 1.000 54.30000 113 PRO A O 1
ATOM 829 N N . PRO A 1 114 ? -26.60500 16.50100 47.29900 1.000 57.41000 114 PRO A N 1
ATOM 830 C CA . PRO A 1 114 ? -25.80500 15.68500 46.38400 1.000 53.66000 114 PRO A CA 1
ATOM 831 C C . PRO A 1 114 ? -26.55500 14.46600 45.85900 1.000 52.46000 114 PRO A C 1
ATOM 832 O O . PRO A 1 114 ? -27.62700 14.09200 46.33600 1.000 50.88000 114 PRO A O 1
ATOM 836 N N . GLU A 1 115 ? -25.94600 13.85100 44.84400 1.000 52.78000 115 GLU A N 1
ATOM 837 C CA . GLU A 1 115 ? -26.41700 12.62300 44.22300 1.000 50.77000 115 GLU A CA 1
ATOM 838 C C . GLU A 1 115 ? -25.32000 11.56900 44.29600 1.000 43.85000 115 GLU A C 1
ATOM 839 O O . GLU A 1 115 ? -24.12700 11.88900 44.28400 1.000 37.17000 115 GLU A O 1
ATOM 845 N N . LEU A 1 116 ? -25.73200 10.30500 44.36500 1.000 40.41000 116 LEU A N 1
ATOM 846 C CA . LEU A 1 116 ? -24.80300 9.18700 44.50400 1.000 41.14000 116 LEU A CA 1
ATOM 847 C C . LEU A 1 116 ? -24.34400 8.74600 43.11900 1.000 48.96000 116 LEU A C 1
ATOM 848 O O . LEU A 1 116 ? -25.13600 8.21400 42.33400 1.000 53.24000 116 LEU A O 1
ATOM 853 N N . ILE A 1 117 ? -23.06400 8.95500 42.82500 1.000 46.55000 117 ILE A N 1
ATOM 854 C CA . ILE A 1 117 ? -22.48800 8.65900 41.51800 1.000 38.95000 117 ILE A CA 1
ATOM 855 C C . ILE A 1 117 ? -21.77500 7.31800 41.58500 1.000 44.06000 117 ILE A C 1
ATOM 856 O O . ILE A 1 117 ? -20.90000 7.11300 42.43500 1.000 52.82000 117 ILE A O 1
ATOM 861 N N . GLN A 1 118 ? -22.13600 6.40900 40.68200 1.000 46.75000 118 GLN A N 1
ATOM 862 C CA . GLN A 1 118 ? -21.45800 5.12100 40.67200 1.000 45.99000 118 GLN A CA 1
ATOM 863 C C . GLN A 1 118 ? -20.34400 5.10600 39.63200 1.000 45.99000 118 GLN A C 1
ATOM 864 O O . GLN A 1 118 ? -20.51200 5.64900 38.53300 1.000 46.05000 118 GLN A O 1
ATOM 870 N N . PRO A 1 119 ? -19.20300 4.51900 39.98300 1.000 43.27000 119 PRO A N 1
ATOM 871 C CA . PRO A 1 119 ? -18.06800 4.45600 39.05100 1.000 42.01000 119 PRO A CA 1
ATOM 872 C C . PRO A 1 119 ? -18.46300 3.80000 37.74100 1.000 45.69000 119 PRO A C 1
ATOM 873 O O . PRO A 1 119 ? -19.05600 2.71100 37.73200 1.000 52.78000 119 PRO A O 1
ATOM 877 N N . PRO A 1 120 ? -18.15300 4.43300 36.61000 1.000 44.30000 120 PRO A N 1
ATOM 878 C CA . PRO A 1 120 ? -18.47900 3.83500 35.31200 1.000 46.78000 120 PRO A CA 1
ATOM 879 C C . PRO A 1 120 ? -17.27400 3.15500 34.68700 1.000 45.54000 120 PRO A C 1
ATOM 880 O O . PRO A 1 120 ? -16.19700 3.14100 35.28600 1.000 47.54000 120 PRO A O 1
ATOM 884 N N . LYS A 1 121 ? -17.43000 2.58600 33.49000 1.000 43.04000 121 LYS A N 1
ATOM 885 C CA . LYS A 1 121 ? -16.25600 2.13100 32.75100 1.000 41.58000 121 LYS A CA 1
ATOM 886 C C . LYS A 1 121 ? -15.45000 3.31700 32.23700 1.000 39.14000 121 LYS A C 1
ATOM 887 O O . LYS A 1 121 ? -14.21300 3.30700 32.28700 1.000 35.64000 121 LYS A O 1
ATOM 893 N N . ILE A 1 122 ? -16.13500 4.34700 31.74800 1.000 37.47000 122 ILE A N 1
ATOM 894 C CA . ILE A 1 122 ? -15.51100 5.56700 31.25300 1.000 34.62000 122 ILE A CA 1
ATOM 895 C C . ILE A 1 122 ? -16.14700 6.73900 31.98600 1.000 33.04000 122 ILE A C 1
ATOM 896 O O . ILE A 1 122 ? -17.37200 6.90100 31.95600 1.000 39.39000 122 ILE A O 1
ATOM 901 N N . LEU A 1 123 ? -15.32500 7.54700 32.64500 1.000 32.56000 123 LEU A N 1
ATOM 902 C CA . LEU A 1 123 ? -15.77700 8.79100 33.25200 1.000 28.32000 123 LEU A CA 1
ATOM 903 C C . LEU A 1 123 ? -15.27400 9.95800 32.41800 1.000 26.86000 123 LEU A C 1
ATOM 904 O O . LEU A 1 123 ? -14.07200 10.06400 32.15400 1.000 31.38000 123 LEU A O 1
ATOM 909 N N . VAL A 1 124 ? -16.18900 10.82200 31.99900 1.000 32.51000 124 VAL A N 1
ATOM 910 C CA . VAL A 1 124 ? -15.83700 12.07000 31.33500 1.000 35.19000 124 VAL A CA 1
ATOM 911 C C . VAL A 1 124 ? -16.24600 13.20800 32.25300 1.000 32.07000 124 VAL A C 1
ATOM 912 O O . VAL A 1 124 ? -17.41900 13.32600 32.62800 1.000 29.97000 124 VAL A O 1
ATOM 916 N N . ILE A 1 125 ? -15.27800 14.03300 32.63200 1.000 24.94000 125 ILE A N 1
ATOM 917 C CA . ILE A 1 125 ? -15.54500 15.27100 33.34600 1.000 27.04000 125 ILE A CA 1
ATOM 918 C C . ILE A 1 125 ? -15.45700 16.41200 32.34300 1.000 30.15000 125 ILE A C 1
ATOM 919 O O . ILE A 1 125 ? -14.50400 16.49400 31.55700 1.000 24.31000 125 ILE A O 1
ATOM 924 N N . GLU A 1 126 ? -16.47100 17.27000 32.34100 1.000 26.15000 126 GLU A N 1
ATOM 925 C CA . GLU A 1 126 ? -16.61800 18.28900 31.31500 1.000 32.25000 126 GLU A CA 1
ATOM 926 C C . GLU A 1 126 ? -17.04000 19.59800 31.95800 1.000 34.98000 126 GLU A C 1
ATOM 927 O O . GLU A 1 126 ? -17.90200 19.61700 32.84100 1.000 37.51000 126 GLU A O 1
ATOM 933 N N . GLY A 1 127 ? -16.42600 20.68600 31.51400 1.000 32.74000 127 GLY A N 1
ATOM 934 C CA . GLY A 1 127 ? -16.79200 21.99600 32.01100 1.000 35.14000 127 GLY A CA 1
ATOM 935 C C . GLY A 1 127 ? -15.67500 22.99000 31.75800 1.000 37.54000 127 GLY A C 1
ATOM 936 O O . GLY A 1 127 ? -14.87800 22.82900 30.83400 1.000 33.98000 127 GLY A O 1
ATOM 937 N N . LEU A 1 128 ? -15.63500 24.00800 32.61500 1.000 30.79000 128 LEU A N 1
ATOM 938 C CA . LEU A 1 128 ? -14.69800 25.10800 32.42900 1.000 30.30000 128 LEU A CA 1
ATOM 939 C C . LEU A 1 128 ? -13.30600 24.79200 32.96200 1.000 29.30000 128 LEU A C 1
ATOM 940 O O . LEU A 1 128 ? -12.32100 25.33900 32.45300 1.000 27.18000 128 LEU A O 1
ATOM 945 N N . HIS A 1 129 ? -13.19500 23.92400 33.97000 1.000 31.97000 129 HIS A N 1
ATOM 946 C CA . HIS A 1 129 ? -11.91500 23.77200 34.65700 1.000 30.51000 129 HIS A CA 1
ATOM 947 C C . HIS A 1 129 ? -11.44200 22.32700 34.81500 1.000 31.00000 129 HIS A C 1
ATOM 948 O O . HIS A 1 129 ? -10.99700 21.95600 35.90900 1.000 36.95000 129 HIS A O 1
ATOM 955 N N . PRO A 1 130 ? -11.47600 21.48800 33.77300 1.000 33.25000 130 PRO A N 1
ATOM 956 C CA . PRO A 1 130 ? -11.12800 20.07200 33.98700 1.000 35.28000 130 PRO A CA 1
ATOM 957 C C . PRO A 1 130 ? -9.64900 19.84000 34.22600 1.000 34.80000 130 PRO A C 1
ATOM 958 O O . PRO A 1 130 ? -9.29000 18.90700 34.95500 1.000 38.56000 130 PRO A O 1
ATOM 962 N N . MET A 1 131 ? -8.77900 20.65900 33.63600 1.000 28.85000 131 MET A N 1
ATOM 963 C CA . MET A 1 131 ? -7.33800 20.45800 33.71300 1.000 29.25000 131 MET A CA 1
ATOM 964 C C . MET A 1 131 ? -6.64500 21.59700 34.45100 1.000 30.32000 131 MET A C 1
ATOM 965 O O . MET A 1 131 ? -5.43000 21.77400 34.31600 1.000 29.95000 131 MET A O 1
ATOM 970 N N . PHE A 1 132 ? -7.39800 22.36700 35.24000 1.000 32.58000 132 PHE A N 1
ATOM 971 C CA . PHE A 1 132 ? -6.83300 23.53200 35.91100 1.000 28.87000 132 PHE A CA 1
ATOM 972 C C . PHE A 1 132 ? -6.02700 23.14300 37.14400 1.000 30.46000 132 PHE A C 1
ATOM 973 O O . PHE A 1 132 ? -5.00400 23.77000 37.43900 1.000 32.64000 132 PHE A O 1
ATOM 981 N N . ASP A 1 133 ? -6.47000 22.12800 37.87900 1.000 26.75000 133 ASP A N 1
ATOM 982 C CA . ASP A 1 133 ? -5.77200 21.67100 39.07200 1.000 31.82000 133 ASP A CA 1
ATOM 983 C C . ASP A 1 133 ? -4.84500 20.52000 38.70900 1.000 32.13000 133 ASP A C 1
ATOM 984 O O . ASP A 1 133 ? -5.26200 19.56300 38.04800 1.000 27.80000 133 ASP A O 1
ATOM 989 N N . GLU A 1 134 ? -3.58700 20.62100 39.14600 1.000 33.69000 134 GLU A N 1
ATOM 990 C CA . GLU A 1 134 ? -2.58700 19.61800 38.79500 1.000 36.87000 134 GLU A CA 1
ATOM 991 C C . GLU A 1 134 ? -2.98100 18.23800 39.30500 1.000 39.91000 134 GLU A C 1
ATOM 992 O O . GLU A 1 134 ? -2.73200 17.22700 38.63700 1.000 38.02000 134 GLU A O 1
ATOM 998 N N . ARG A 1 135 ? -3.60600 18.17500 40.48200 1.000 38.88000 135 ARG A N 1
ATOM 999 C CA . ARG A 1 135 ? -4.00500 16.88800 41.04200 1.000 31.41000 135 ARG A CA 1
ATOM 1000 C C . ARG A 1 135 ? -5.10100 16.23600 40.20600 1.000 34.64000 135 ARG A C 1
ATOM 1001 O O . ARG A 1 135 ? -5.07500 15.02100 39.97500 1.000 35.30000 135 ARG A O 1
ATOM 1009 N N . VAL A 1 136 ? -6.07500 17.02500 39.74800 1.000 33.60000 136 VAL A N 1
ATOM 1010 C CA . VAL A 1 136 ? -7.11100 16.49200 38.86900 1.000 35.19000 136 VAL A CA 1
ATOM 1011 C C . VAL A 1 136 ? -6.51900 16.13300 37.51400 1.000 33.60000 136 VAL A C 1
ATOM 1012 O O . VAL A 1 136 ? -6.92000 15.14800 36.88300 1.000 35.47000 136 VAL A O 1
ATOM 1016 N N . ARG A 1 137 ? -5.55100 16.92500 37.05400 1.000 29.06000 137 ARG A N 1
ATOM 1017 C CA . ARG A 1 137 ? -4.93700 16.68800 35.75400 1.000 29.80000 137 ARG A CA 1
ATOM 1018 C C . ARG A 1 137 ? -4.21900 15.34400 35.71500 1.000 27.49000 137 ARG A C 1
ATOM 1019 O O . ARG A 1 137 ? -4.20100 14.67100 34.67700 1.000 32.76000 137 ARG A O 1
ATOM 1027 N N . ASP A 1 138 ? -3.62100 14.93600 36.83700 1.000 26.27000 138 ASP A N 1
ATOM 1028 C CA . ASP A 1 138 ? -2.87200 13.68500 36.87300 1.000 27.88000 138 ASP A CA 1
ATOM 1029 C C . ASP A 1 138 ? -3.77500 12.46100 36.85600 1.000 31.39000 138 ASP A C 1
ATOM 1030 O O . ASP A 1 138 ? -3.28900 11.35200 36.60600 1.000 31.94000 138 ASP A O 1
ATOM 1035 N N . LEU A 1 139 ? -5.06700 12.63000 37.12100 1.000 36.94000 139 LEU A N 1
ATOM 1036 C CA . LEU A 1 139 ? -6.01400 11.52700 37.06900 1.000 39.20000 139 LEU A CA 1
ATOM 1037 C C . LEU A 1 139 ? -6.58200 11.30400 35.67500 1.000 39.95000 139 LEU A C 1
ATOM 1038 O O . LEU A 1 139 ? -7.19200 10.25700 35.43100 1.000 43.12000 139 LEU A O 1
ATOM 1043 N N . LEU A 1 140 ? -6.39200 12.25100 34.76000 1.000 31.02000 140 LEU A N 1
ATOM 1044 C CA . LEU A 1 140 ? -6.96900 12.14800 33.42800 1.000 32.56000 140 LEU A CA 1
ATOM 1045 C C . LEU A 1 140 ? -6.12700 11.22400 32.55900 1.000 34.09000 140 LEU A C 1
ATOM 1046 O O . LEU A 1 140 ? -4.90000 11.35400 32.50100 1.000 31.91000 140 LEU A O 1
ATOM 1051 N N . ASP A 1 141 ? -6.79000 10.28300 31.89000 1.000 30.13000 141 ASP A N 1
ATOM 1052 C CA . ASP A 1 141 ? -6.12600 9.40100 30.94300 1.000 23.45000 141 ASP A CA 1
ATOM 1053 C C . ASP A 1 141 ? -6.05700 9.99600 29.54300 1.000 24.55000 141 ASP A C 1
ATOM 1054 O O . ASP A 1 141 ? -5.23500 9.55200 28.73300 1.000 34.67000 141 ASP A O 1
ATOM 1059 N N . PHE A 1 142 ? -6.89700 10.98600 29.25100 1.000 20.64000 142 PHE A N 1
ATOM 1060 C CA . PHE A 1 142 ? -6.85400 11.73100 28.00200 1.000 16.96000 142 PHE A CA 1
ATOM 1061 C C . PHE A 1 142 ? -7.52400 13.07500 28.24200 1.000 19.19000 142 PHE A C 1
ATOM 1062 O O . PHE A 1 142 ? -8.47100 13.17700 29.02600 1.000 28.80000 142 PHE A O 1
ATOM 1070 N N . SER A 1 143 ? -7.02200 14.10600 27.56500 1.000 20.20000 143 SER A N 1
ATOM 1071 C CA . SER A 1 143 ? -7.45400 15.47600 27.80900 1.000 24.78000 143 SER A CA 1
ATOM 1072 C C . SER A 1 143 ? -7.80600 16.15700 26.49500 1.000 17.49000 143 SER A C 1
ATOM 1073 O O . SER A 1 143 ? -7.01200 16.14000 25.54900 1.000 19.26000 143 SER A O 1
ATOM 1076 N N . ILE A 1 144 ? -8.99100 16.76500 26.45000 1.000 17.53000 144 ILE A N 1
ATOM 1077 C CA . ILE A 1 144 ? -9.49700 17.45600 25.27100 1.000 18.70000 144 ILE A CA 1
ATOM 1078 C C . ILE A 1 144 ? -9.75000 18.91200 25.63500 1.000 23.36000 144 ILE A C 1
ATOM 1079 O O . ILE A 1 144 ? -10.19500 19.21400 26.74800 1.000 21.46000 144 ILE A O 1
ATOM 1084 N N . TYR A 1 145 ? -9.47600 19.81300 24.69300 1.000 21.45000 145 TYR A N 1
ATOM 1085 C CA . TYR A 1 145 ? -9.81700 21.22400 24.83100 1.000 24.30000 145 TYR A CA 1
ATOM 1086 C C . TYR A 1 145 ? -10.46200 21.68800 23.53500 1.000 31.38000 145 TYR A C 1
ATOM 1087 O O . TYR A 1 145 ? -9.82200 21.66200 22.47900 1.000 23.49000 145 TYR A O 1
ATOM 1096 N N . LEU A 1 146 ? -11.71800 22.11800 23.61400 1.000 15.31000 146 LEU A N 1
ATOM 1097 C CA . LEU A 1 146 ? -12.41100 22.68300 22.46200 1.000 25.71000 146 LEU A CA 1
ATOM 1098 C C . LEU A 1 146 ? -12.22800 24.19400 22.49100 1.000 21.27000 146 LEU A C 1
ATOM 1099 O O . LEU A 1 146 ? -12.78900 24.87900 23.35200 1.000 23.13000 146 LEU A O 1
ATOM 1104 N N . ASP A 1 147 ? -11.43700 24.71300 21.55700 1.000 21.03000 147 ASP A N 1
ATOM 1105 C CA . ASP A 1 147 ? -11.11500 26.13400 21.49600 1.000 22.29000 147 ASP A CA 1
ATOM 1106 C C . ASP A 1 147 ? -11.94800 26.77800 20.39500 1.000 29.38000 147 ASP A C 1
ATOM 1107 O O . ASP A 1 147 ? -11.66400 26.60100 19.20600 1.000 33.87000 147 ASP A O 1
ATOM 1112 N N . ILE A 1 148 ? -12.97000 27.52500 20.79200 1.000 30.66000 148 ILE A N 1
ATOM 1113 C CA . ILE A 1 148 ? -13.73500 28.34300 19.86200 1.000 21.47000 148 ILE A CA 1
ATOM 1114 C C . ILE A 1 148 ? -13.09400 29.72200 19.82300 1.000 25.25000 148 ILE A C 1
ATOM 1115 O O . ILE A 1 148 ? -12.94500 30.37500 20.86200 1.000 29.87000 148 ILE A O 1
ATOM 1120 N N . SER A 1 149 ? -12.70200 30.16300 18.63200 1.000 22.01000 149 SER A N 1
ATOM 1121 C CA . SER A 1 149 ? -12.18900 31.51500 18.50300 1.000 21.97000 149 SER A CA 1
ATOM 1122 C C . SER A 1 149 ? -13.30100 32.51900 18.79000 1.000 24.81000 149 SER A C 1
ATOM 1123 O O . SER A 1 149 ? -14.49100 32.23000 18.64100 1.000 29.44000 149 SER A O 1
ATOM 1126 N N . ASN A 1 150 ? -12.89600 33.71600 19.21600 1.000 24.89000 150 ASN A N 1
ATOM 1127 C CA . ASN A 1 150 ? -13.87000 34.74800 19.55300 1.000 26.59000 150 ASN A CA 1
ATOM 1128 C C . ASN A 1 150 ? -14.75100 35.13100 18.37100 1.000 35.48000 150 ASN A C 1
ATOM 1129 O O . ASN A 1 150 ? -15.86900 35.61700 18.57800 1.000 33.89000 150 ASN A O 1
ATOM 1134 N N . GLU A 1 151 ? -14.28600 34.90600 17.14100 1.000 32.77000 151 GLU A N 1
ATOM 1135 C CA . GLU A 1 151 ? -14.98700 35.41500 15.96800 1.000 27.98000 151 GLU A CA 1
ATOM 1136 C C . GLU A 1 151 ? -16.16600 34.53800 15.55900 1.000 32.78000 151 GLU A C 1
ATOM 1137 O O . GLU A 1 151 ? -17.12600 35.04500 14.96700 1.000 34.82000 151 GLU A O 1
ATOM 1143 N N . VAL A 1 152 ? -16.12100 33.23700 15.85300 1.000 25.46000 152 VAL A N 1
ATOM 1144 C CA . VAL A 1 152 ? -17.23600 32.35000 15.53100 1.000 46.54000 152 VAL A CA 1
ATOM 1145 C C . VAL A 1 152 ? -18.09500 32.16800 16.78000 1.000 24.94000 152 VAL A C 1
ATOM 1146 O O . VAL A 1 152 ? -19.30200 31.91600 16.68200 1.000 40.74000 152 VAL A O 1
ATOM 1150 N N . LYS A 1 153 ? -17.48000 32.30200 17.96100 1.000 24.71000 153 LYS A N 1
ATOM 1151 C CA . LYS A 1 153 ? -18.25100 32.43700 19.19500 1.000 36.07000 153 LYS A CA 1
ATOM 1152 C C . LYS A 1 153 ? -19.30500 33.52600 19.04800 1.000 27.23000 153 LYS A C 1
ATOM 1153 O O . LYS A 1 153 ? -20.47200 33.34500 19.41600 1.000 27.71000 153 LYS A O 1
ATOM 1159 N N . PHE A 1 154 ? -18.89800 34.66900 18.49500 1.000 28.55000 154 PHE A N 1
ATOM 1160 C CA . PHE A 1 154 ? -19.81700 35.77700 18.27200 1.000 30.70000 154 PHE A CA 1
ATOM 1161 C C . PHE A 1 154 ? -20.76700 35.48500 17.11700 1.000 35.69000 154 PHE A C 1
ATOM 1162 O O . PHE A 1 154 ? -21.95700 35.81400 17.18800 1.000 32.24000 154 PHE A O 1
ATOM 1170 N N . ALA A 1 155 ? -20.26500 34.86000 16.05000 1.000 29.83000 155 ALA A N 1
ATOM 1171 C CA . ALA A 1 155 ? -21.12300 34.51700 14.92000 1.000 30.14000 155 ALA A CA 1
ATOM 1172 C C . ALA A 1 155 ? -22.21300 33.53700 15.33500 1.000 38.01000 155 ALA A C 1
ATOM 1173 O O . ALA A 1 155 ? -23.38700 33.71600 14.99300 1.000 36.60000 155 ALA A O 1
ATOM 1175 N N . TRP A 1 156 ? -21.84100 32.49100 16.08000 1.000 36.87000 156 TRP A N 1
ATOM 1176 C CA . TRP A 1 156 ? -22.82700 31.50100 16.50500 1.000 35.71000 156 TRP A CA 1
ATOM 1177 C C . TRP A 1 156 ? -23.92100 32.12200 17.36200 1.000 28.71000 156 TRP A C 1
ATOM 1178 O O . TRP A 1 156 ? -25.07500 31.68200 17.30800 1.000 29.16000 156 TRP A O 1
ATOM 1189 N N . LYS A 1 157 ? -23.58300 33.13900 18.15700 1.000 29.66000 157 LYS A N 1
ATOM 1190 C CA . LYS A 1 157 ? -24.60900 33.83700 18.92300 1.000 36.09000 157 LYS A CA 1
ATOM 1191 C C . LYS A 1 157 ? -25.56200 34.60100 18.01400 1.000 40.02000 157 LYS A C 1
ATOM 1192 O O . LYS A 1 157 ? -26.75400 34.71600 18.32100 1.000 34.60000 157 LYS A O 1
ATOM 1198 N N . ILE A 1 158 ? -25.06600 35.11000 16.88800 1.000 40.39000 158 ILE A N 1
ATOM 1199 C CA . ILE A 1 158 ? -25.91000 35.87000 15.97300 1.000 38.00000 158 ILE A CA 1
ATOM 1200 C C . ILE A 1 158 ? -26.76500 34.93600 15.12700 1.000 38.65000 158 ILE A C 1
ATOM 1201 O O . ILE A 1 158 ? -27.97600 35.13900 14.98000 1.000 39.79000 158 ILE A O 1
ATOM 1206 N N . GLN A 1 159 ? -26.15000 33.89300 14.56700 1.000 37.90000 159 GLN A N 1
ATOM 1207 C CA . GLN A 1 159 ? -26.79900 33.05800 13.56600 1.000 42.02000 159 GLN A CA 1
ATOM 1208 C C . GLN A 1 159 ? -27.57400 31.88500 14.15600 1.000 42.57000 159 GLN A C 1
ATOM 1209 O O . GLN A 1 159 ? -28.49500 31.38200 13.50200 1.000 34.97000 159 GLN A O 1
ATOM 1215 N N . ARG A 1 160 ? -27.23400 31.43700 15.35900 1.000 39.49000 160 ARG A N 1
ATOM 1216 C CA . ARG A 1 160 ? -27.85900 30.24000 15.91600 1.000 42.62000 160 ARG A CA 1
ATOM 1217 C C . ARG A 1 160 ? -28.51200 30.46800 17.27100 1.000 47.69000 160 ARG A C 1
ATOM 1218 O O . ARG A 1 160 ? -29.60700 29.95200 17.50900 1.000 54.36000 160 ARG A O 1
ATOM 1226 N N . ASP A 1 161 ? -27.86500 31.21200 18.16900 1.000 48.00000 161 ASP A N 1
ATOM 1227 C CA . ASP A 1 161 ? -28.37800 31.40900 19.52000 1.000 46.41000 161 ASP A CA 1
ATOM 1228 C C . ASP A 1 161 ? -29.69000 32.18300 19.49100 1.000 50.79000 161 ASP A C 1
ATOM 1229 O O . ASP A 1 161 ? -29.69300 33.41800 19.51500 1.000 58.21000 161 ASP A O 1
ATOM 1234 N N . MET A 1 162 ? -30.81000 31.45700 19.43700 1.000 47.47000 162 MET A N 1
ATOM 1235 C CA . MET A 1 162 ? -32.11800 32.10200 19.40400 1.000 49.89000 162 MET A CA 1
ATOM 1236 C C . MET A 1 162 ? -32.37000 32.94300 20.64900 1.000 50.28000 162 MET A C 1
ATOM 1237 O O . MET A 1 162 ? -33.05800 33.96700 20.57500 1.000 58.18000 162 MET A O 1
ATOM 1242 N N . ALA A 1 163 ? -31.81600 32.54000 21.79300 1.000 43.85000 163 ALA A N 1
ATOM 1243 C CA . ALA A 1 163 ? -32.16100 33.19200 23.05100 1.000 47.95000 163 ALA A CA 1
ATOM 1244 C C . ALA A 1 163 ? -31.51600 34.56200 23.20600 1.000 52.60000 163 ALA A C 1
ATOM 1245 O O . ALA A 1 163 ? -31.95100 35.34100 24.06000 1.000 55.03000 163 ALA A O 1
ATOM 1247 N N . GLU A 1 164 ? -30.49700 34.87700 22.41000 1.000 52.15000 164 GLU A N 1
ATOM 1248 C CA . GLU A 1 164 ? -29.85400 36.18100 22.47300 1.000 51.60000 164 GLU A CA 1
ATOM 1249 C C . GLU A 1 164 ? -30.29600 37.11000 21.35100 1.000 54.05000 164 GLU A C 1
ATOM 1250 O O . GLU A 1 164 ? -29.72400 38.19400 21.19900 1.000 60.79000 164 GLU A O 1
ATOM 1256 N N . ARG A 1 165 ? -31.30000 36.71100 20.56300 1.000 47.35000 165 ARG A N 1
ATOM 1257 C CA . ARG A 1 165 ? -31.88000 37.63200 19.59000 1.000 49.65000 165 ARG A CA 1
ATOM 1258 C C . ARG A 1 165 ? -32.43500 38.87500 20.26800 1.000 47.57000 165 ARG A C 1
ATOM 1259 O O . ARG A 1 165 ? -32.52700 39.93500 19.63900 1.000 49.57000 165 ARG A O 1
ATOM 1267 N N . GLY A 1 166 ? -32.81600 38.76300 21.54300 1.000 47.97000 166 GLY A N 1
ATOM 1268 C CA . GLY A 1 166 ? -33.30300 39.91300 22.28200 1.000 50.80000 166 GLY A CA 1
ATOM 1269 C C . GLY A 1 166 ? -32.24600 40.96100 22.55300 1.000 55.25000 166 GLY A C 1
ATOM 1270 O O . GLY A 1 166 ? -32.58900 42.11300 22.83700 1.000 54.27000 166 GLY A O 1
ATOM 1271 N N . HIS A 1 167 ? -30.97200 40.59100 22.46000 1.000 52.97000 167 HIS A N 1
ATOM 1272 C CA . HIS A 1 167 ? -29.86400 41.50000 22.70900 1.000 49.77000 167 HIS A CA 1
ATOM 1273 C C . HIS A 1 167 ? -29.29900 42.01900 21.39400 1.000 49.92000 167 HIS A C 1
ATOM 1274 O O . HIS A 1 167 ? -29.18800 41.27300 20.41600 1.000 48.21000 167 HIS A O 1
ATOM 1281 N N . SER A 1 168 ? -28.94200 43.29900 21.37900 1.000 52.16000 168 SER A N 1
ATOM 1282 C CA . SER A 1 168 ? -28.29000 43.88600 20.22200 1.000 55.86000 168 SER A CA 1
ATOM 1283 C C . SER A 1 168 ? -26.82800 43.44700 20.16200 1.000 56.56000 168 SER A C 1
ATOM 1284 O O . SER A 1 168 ? -26.27700 42.88800 21.11300 1.000 57.98000 168 SER A O 1
ATOM 1287 N N . LEU A 1 169 ? -26.19300 43.71500 19.01700 1.000 56.18000 169 LEU A N 1
ATOM 1288 C CA . LEU A 1 169 ? -24.80000 43.31900 18.83900 1.000 54.96000 169 LEU A CA 1
ATOM 1289 C C . LEU A 1 169 ? -23.87100 44.10900 19.75200 1.000 48.84000 169 LEU A C 1
ATOM 1290 O O . LEU A 1 169 ? -22.82300 43.59600 20.16100 1.000 60.39000 169 LEU A O 1
ATOM 1295 N N . GLU A 1 170 ? -24.23600 45.35000 20.08100 1.000 64.32000 170 GLU A N 1
ATOM 1296 C CA . GLU A 1 170 ? -23.39000 46.17100 20.94100 1.000 68.01000 170 GLU A CA 1
ATOM 1297 C C . GLU A 1 170 ? -23.28800 45.58500 22.34300 1.000 69.26000 170 GLU A C 1
ATOM 1298 O O . GLU A 1 170 ? -22.21800 45.62300 22.96200 1.000 73.37000 170 GLU A O 1
ATOM 1304 N N . SER A 1 171 ? -24.38500 45.03800 22.86200 1.000 61.76000 171 SER A N 1
ATOM 1305 C CA . SER A 1 171 ? -24.38000 44.43600 24.18900 1.000 58.62000 171 SER A CA 1
ATOM 1306 C C . SER A 1 171 ? -23.94200 42.97800 24.18300 1.000 57.39000 171 SER A C 1
ATOM 1307 O O . SER A 1 171 ? -23.65300 42.43200 25.25300 1.000 55.18000 171 SER A O 1
ATOM 1310 N N . ILE A 1 172 ? -23.89600 42.33200 23.01700 1.000 45.76000 172 ILE A N 1
ATOM 1311 C CA . ILE A 1 172 ? -23.41000 40.95700 22.95900 1.000 53.30000 172 ILE A CA 1
ATOM 1312 C C . ILE A 1 172 ? -21.88800 40.92700 23.00200 1.000 55.59000 172 ILE A C 1
ATOM 1313 O O . ILE A 1 172 ? -21.29100 40.08100 23.67700 1.000 56.72000 172 ILE A O 1
ATOM 1318 N N . LYS A 1 173 ? -21.23500 41.85000 22.29400 1.000 55.06000 173 LYS A N 1
ATOM 1319 C CA . LYS A 1 173 ? -19.78900 41.98100 22.41700 1.000 47.62000 173 LYS A CA 1
ATOM 1320 C C . LYS A 1 173 ? -19.39300 42.64000 23.73100 1.000 51.99000 173 LYS A C 1
ATOM 1321 O O . LYS A 1 173 ? -18.29900 42.38000 24.24400 1.000 57.80000 173 LYS A O 1
ATOM 1327 N N . ALA A 1 174 ? -20.25900 43.49100 24.28700 1.000 57.22000 174 ALA A N 1
ATOM 1328 C CA . ALA A 1 174 ? -20.05600 43.97700 25.64500 1.000 62.08000 174 ALA A CA 1
ATOM 1329 C C . ALA A 1 174 ? -20.29800 42.89300 26.68600 1.000 66.42000 174 ALA A C 1
ATOM 1330 O O . ALA A 1 174 ? -19.90300 43.06900 27.84400 1.000 74.14000 174 ALA A O 1
ATOM 1332 N N . SER A 1 175 ? -20.94900 41.78900 26.30700 1.000 61.58000 175 SER A N 1
ATOM 1333 C CA . SER A 1 175 ? -20.96900 40.60000 27.15000 1.000 55.27000 175 SER A CA 1
ATOM 1334 C C . SER A 1 175 ? -19.66300 39.82300 27.05200 1.000 53.42000 175 SER A C 1
ATOM 1335 O O . SER A 1 175 ? -19.22800 39.22000 28.03800 1.000 58.05000 175 SER A O 1
ATOM 1338 N N . ILE A 1 176 ? -19.03300 39.82800 25.87700 1.000 49.38000 176 ILE A N 1
ATOM 1339 C CA . ILE A 1 176 ? -17.76800 39.12600 25.70300 1.000 49.96000 176 ILE A CA 1
ATOM 1340 C C . ILE A 1 176 ? -16.62200 39.87700 26.37700 1.000 50.86000 176 ILE A C 1
ATOM 1341 O O . ILE A 1 176 ? -15.66500 39.25300 26.85400 1.000 56.23000 176 ILE A O 1
ATOM 1346 N N . GLU A 1 177 ? -16.70100 41.20900 26.45200 1.000 49.56000 177 GLU A N 1
ATOM 1347 C CA . GLU A 1 177 ? -15.64800 41.98500 27.10400 1.000 49.98000 177 GLU A CA 1
ATOM 1348 C C . GLU A 1 177 ? -15.46600 41.55600 28.55500 1.000 56.39000 177 GLU A C 1
ATOM 1349 O O . GLU A 1 177 ? -14.39300 41.08900 28.94800 1.000 61.86000 177 GLU A O 1
ATOM 1355 N N . ALA A 1 178 ? -16.51800 41.69800 29.36600 1.000 52.40000 178 ALA A N 1
ATOM 1356 C CA . ALA A 1 178 ? -16.42300 41.43400 30.79800 1.000 50.04000 178 ALA A CA 1
ATOM 1357 C C . ALA A 1 178 ? -16.16300 39.96800 31.12600 1.000 50.22000 178 ALA A C 1
ATOM 1358 O O . ALA A 1 178 ? -15.85300 39.66000 32.28200 1.000 46.16000 178 ALA A O 1
ATOM 1360 N N . ARG A 1 179 ? -16.28300 39.06400 30.15300 1.000 48.25000 179 ARG A N 1
ATOM 1361 C CA . ARG A 1 179 ? -15.93800 37.66400 30.35900 1.000 48.57000 179 ARG A CA 1
ATOM 1362 C C . ARG A 1 179 ? -14.51700 37.32600 29.93100 1.000 47.05000 179 ARG A C 1
ATOM 1363 O O . ARG A 1 179 ? -13.95200 36.34800 30.43300 1.000 46.44000 179 ARG A O 1
ATOM 1371 N N . LYS A 1 180 ? -13.93000 38.11100 29.02800 1.000 47.30000 180 LYS A N 1
ATOM 1372 C CA . LYS A 1 180 ? -12.60000 37.79000 28.51400 1.000 49.98000 180 LYS A CA 1
ATOM 1373 C C . LYS A 1 180 ? -11.50600 37.76300 29.57900 1.000 51.12000 180 LYS A C 1
ATOM 1374 O O . LYS A 1 180 ? -10.67500 36.83800 29.53200 1.000 56.09000 180 LYS A O 1
ATOM 1380 N N . PRO A 1 181 ? -11.41600 38.71000 30.52800 1.000 45.67000 181 PRO A N 1
ATOM 1381 C CA . PRO A 1 181 ? -10.33000 38.62200 31.52200 1.000 47.45000 181 PRO A CA 1
ATOM 1382 C C . PRO A 1 181 ? -10.30300 37.29800 32.26400 1.000 53.25000 181 PRO A C 1
ATOM 1383 O O . PRO A 1 181 ? -9.24100 36.67200 32.37500 1.000 58.87000 181 PRO A O 1
ATOM 1387 N N . ASP A 1 182 ? -11.45200 36.84400 32.76400 1.000 52.47000 182 ASP A N 1
ATOM 1388 C CA . ASP A 1 182 ? -11.48600 35.57700 33.48500 1.000 49.48000 182 ASP A CA 1
ATOM 1389 C C . ASP A 1 182 ? -11.20700 34.40500 32.55300 1.000 46.98000 182 ASP A C 1
ATOM 1390 O O . ASP A 1 182 ? -10.56300 33.42600 32.95100 1.000 50.61000 182 ASP A O 1
ATOM 1395 N N . PHE A 1 183 ? -11.67400 34.49000 31.30600 1.000 45.67000 183 PHE A N 1
ATOM 1396 C CA . PHE A 1 183 ? -11.48600 33.38600 30.37200 1.000 43.37000 183 PHE A CA 1
ATOM 1397 C C . PHE A 1 183 ? -10.01100 33.20400 30.02700 1.000 40.56000 183 PHE A C 1
ATOM 1398 O O . PHE A 1 183 ? -9.47300 32.09300 30.10200 1.000 36.14000 183 PHE A O 1
ATOM 1406 N N . ASP A 1 184 ? -9.34000 34.29300 29.64900 1.000 46.43000 184 ASP A N 1
ATOM 1407 C CA . ASP A 1 184 ? -7.94500 34.20800 29.23200 1.000 45.17000 184 ASP A CA 1
ATOM 1408 C C . ASP A 1 184 ? -7.01400 33.91400 30.39800 1.000 41.65000 184 ASP A C 1
ATOM 1409 O O . ASP A 1 184 ? -5.93700 33.34100 30.19700 1.000 50.88000 184 ASP A O 1
ATOM 1414 N N . ALA A 1 185 ? -7.40600 34.29200 31.61300 1.000 36.06000 185 ALA A N 1
ATOM 1415 C CA . ALA A 1 185 ? -6.57400 34.02200 32.77800 1.000 38.21000 185 ALA A CA 1
ATOM 1416 C C . ALA A 1 185 ? -6.75200 32.60300 33.30000 1.000 42.30000 185 ALA A C 1
ATOM 1417 O O . ALA A 1 185 ? -5.79900 32.01900 33.82600 1.000 49.90000 185 ALA A O 1
ATOM 1419 N N . PHE A 1 186 ? -7.94300 32.02300 33.16900 1.000 33.49000 186 PHE A N 1
ATOM 1420 C CA . PHE A 1 186 ? -8.20800 30.79200 33.90000 1.000 31.04000 186 PHE A CA 1
ATOM 1421 C C . PHE A 1 186 ? -8.64400 29.65000 32.99700 1.000 34.17000 186 PHE A C 1
ATOM 1422 O O . PHE A 1 186 ? -8.52900 28.47900 33.37700 1.000 35.07000 186 PHE A O 1
ATOM 1430 N N . ILE A 1 187 ? -9.15500 29.96400 31.81400 1.000 37.94000 187 ILE A N 1
ATOM 1431 C CA . ILE A 1 187 ? -9.72300 28.92600 30.96300 1.000 37.05000 187 ILE A CA 1
ATOM 1432 C C . ILE A 1 187 ? -8.75300 28.59600 29.84300 1.000 34.10000 187 ILE A C 1
ATOM 1433 O O . ILE A 1 187 ? -8.36000 27.44000 29.66300 1.000 32.76000 187 ILE A O 1
ATOM 1438 N N . ASP A 1 188 ? -8.38000 29.61500 29.07500 1.000 40.91000 188 ASP A N 1
ATOM 1439 C CA . ASP A 1 188 ? -7.49900 29.41700 27.92800 1.000 38.09000 188 ASP A CA 1
ATOM 1440 C C . ASP A 1 188 ? -6.18800 28.71000 28.26000 1.000 36.72000 188 ASP A C 1
ATOM 1441 O O . ASP A 1 188 ? -5.74100 27.88800 27.44200 1.000 40.92000 188 ASP A O 1
ATOM 1446 N N . PRO A 1 189 ? -5.52600 28.97800 29.39100 1.000 24.73000 189 PRO A N 1
ATOM 1447 C CA . PRO A 1 189 ? -4.23600 28.31900 29.66900 1.000 29.61000 189 PRO A CA 1
ATOM 1448 C C . PRO A 1 189 ? -4.29000 26.79400 29.72400 1.000 28.25000 189 PRO A C 1
ATOM 1449 O O . PRO A 1 189 ? -3.23600 26.15200 29.62800 1.000 31.39000 189 PRO A O 1
ATOM 1453 N N . GLN A 1 190 ? -5.47300 26.19600 29.87400 1.000 29.41000 190 GLN A N 1
ATOM 1454 C CA . GLN A 1 190 ? -5.59100 24.74900 30.01700 1.000 28.47000 190 GLN A CA 1
ATOM 1455 C C . GLN A 1 190 ? -5.28300 23.99000 28.73400 1.000 33.67000 190 GLN A C 1
ATOM 1456 O O . GLN A 1 190 ? -5.14500 22.76100 28.78300 1.000 30.23000 190 GLN A O 1
ATOM 1462 N N . LYS A 1 191 ? -5.17400 24.69200 27.60000 1.000 37.05000 191 LYS A N 1
ATOM 1463 C CA . LYS A 1 191 ? -4.88100 24.04500 26.32400 1.000 30.23000 191 LYS A CA 1
ATOM 1464 C C . LYS A 1 191 ? -3.58800 23.24900 26.38500 1.000 29.65000 191 LYS A C 1
ATOM 1465 O O . LYS A 1 191 ? -3.48700 22.16300 25.80600 1.000 33.52000 191 LYS A O 1
ATOM 1471 N N . GLN A 1 192 ? -2.57100 23.80500 27.05000 1.000 24.90000 192 GLN A N 1
ATOM 1472 C CA . GLN A 1 192 ? -1.24300 23.20300 27.08500 1.000 29.29000 192 GLN A CA 1
ATOM 1473 C C . GLN A 1 192 ? -1.25600 21.79600 27.65400 1.000 28.88000 192 GLN A C 1
ATOM 1474 O O . GLN A 1 192 ? -0.32600 21.02900 27.39200 1.000 37.61000 192 GLN A O 1
ATOM 1480 N N . TYR A 1 193 ? -2.27900 21.43800 28.42200 1.000 21.16000 193 TYR A N 1
ATOM 1481 C CA . TYR A 1 193 ? -2.34500 20.12700 29.04800 1.000 19.57000 193 TYR A CA 1
ATOM 1482 C C . TYR A 1 193 ? -3.22800 19.14500 28.29300 1.000 17.52000 193 TYR A C 1
ATOM 1483 O O . TYR A 1 193 ? -3.38900 18.00600 28.74300 1.000 17.57000 193 TYR A O 1
ATOM 1492 N N . ALA A 1 194 ? -3.79400 19.54500 27.15900 1.000 16.73000 194 ALA A N 1
ATOM 1493 C CA . ALA A 1 194 ? -4.67500 18.66200 26.41200 1.000 16.36000 194 ALA A CA 1
ATOM 1494 C C . ALA A 1 194 ? -3.87900 17.79000 25.45300 1.000 20.33000 194 ALA A C 1
ATOM 1495 O O . ALA A 1 194 ? -2.91200 18.24200 24.83300 1.000 16.32000 194 ALA A O 1
ATOM 1497 N N . ASP A 1 195 ? -4.28500 16.52600 25.34400 1.000 28.38000 195 ASP A N 1
ATOM 1498 C CA . ASP A 1 195 ? -3.73300 15.65800 24.31600 1.000 28.46000 195 ASP A CA 1
ATOM 1499 C C . ASP A 1 195 ? -4.32300 15.95100 22.94600 1.000 31.26000 195 ASP A C 1
ATOM 1500 O O . ASP A 1 195 ? -3.70300 15.61300 21.93200 1.000 31.04000 195 ASP A O 1
ATOM 1505 N N . ALA A 1 196 ? -5.49800 16.57300 22.89600 1.000 14.07000 196 ALA A N 1
ATOM 1506 C CA . ALA A 1 196 ? -6.14900 16.91500 21.63900 1.000 24.12000 196 ALA A CA 1
ATOM 1507 C C . ALA A 1 196 ? -6.87400 18.23700 21.81600 1.000 20.23000 196 ALA A C 1
ATOM 1508 O O . ALA A 1 196 ? -7.79900 18.33500 22.62800 1.000 21.35000 196 ALA A O 1
ATOM 1510 N N . VAL A 1 197 ? -6.44000 19.25200 21.07500 1.000 17.17000 197 VAL A N 1
ATOM 1511 C CA . VAL A 1 197 ? -7.12300 20.53700 21.00800 1.000 17.74000 197 VAL A CA 1
ATOM 1512 C C . VAL A 1 197 ? -7.79500 20.63500 19.64800 1.000 23.20000 197 VAL A C 1
ATOM 1513 O O . VAL A 1 197 ? -7.15600 20.40200 18.61400 1.000 16.34000 197 VAL A O 1
ATOM 1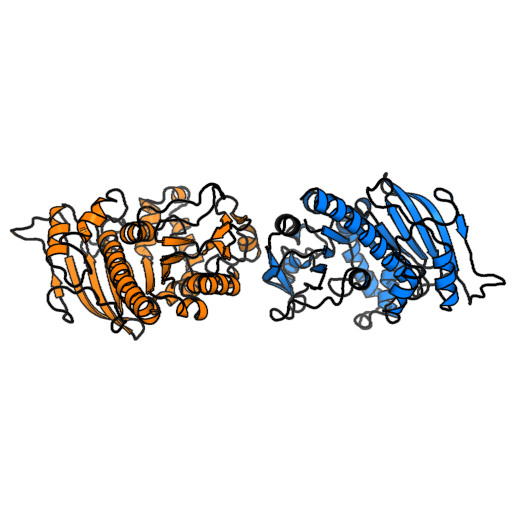517 N N . ILE A 1 198 ? -9.08100 20.96400 19.64800 1.000 24.00000 198 ILE A N 1
ATOM 1518 C CA . ILE A 1 198 ? -9.81400 21.26400 18.42600 1.000 15.13000 198 ILE A CA 1
ATOM 1519 C C . ILE A 1 198 ? -10.12100 22.75200 18.43200 1.000 18.74000 198 ILE A C 1
ATOM 1520 O O . ILE A 1 198 ? -10.81800 23.25000 19.32500 1.000 24.67000 198 ILE A O 1
ATOM 1525 N N . GLU A 1 199 ? -9.59500 23.45500 17.43800 1.000 16.91000 199 GLU A N 1
ATOM 1526 C CA . GLU A 1 199 ? -9.66700 24.90500 17.35400 1.000 17.27000 199 GLU A CA 1
ATOM 1527 C C . GLU A 1 199 ? -10.52300 25.27800 16.15400 1.000 21.72000 199 GLU A C 1
ATOM 1528 O O . GLU A 1 199 ? -10.24500 24.83900 15.03600 1.000 21.95000 199 GLU A O 1
ATOM 1534 N N . VAL A 1 200 ? -11.56000 26.07800 16.38400 1.000 16.84000 200 VAL A N 1
ATOM 1535 C CA . VAL A 1 200 ? -12.54000 26.40900 15.35400 1.000 18.47000 200 VAL A CA 1
ATOM 1536 C C . VAL A 1 200 ? -12.39200 27.88500 15.00300 1.000 20.78000 200 VAL A C 1
ATOM 1537 O O . VAL A 1 200 ? -12.63200 28.75900 15.84600 1.000 20.04000 200 VAL A O 1
ATOM 1541 N N . LEU A 1 201 ? -12.00800 28.15900 13.75900 1.000 22.25000 201 LEU A N 1
ATOM 1542 C CA . LEU A 1 201 ? -11.70900 29.49200 13.26400 1.000 20.98000 201 LEU A CA 1
ATOM 1543 C C . LEU A 1 201 ? -12.57000 29.83100 12.05300 1.000 21.38000 201 LEU A C 1
ATOM 1544 O O . LEU A 1 201 ? -13.15200 28.94000 11.42300 1.000 20.93000 201 LEU A O 1
ATOM 1549 N N . PRO A 1 202 ? -12.67700 31.11400 11.70200 1.000 23.47000 202 PRO A N 1
ATOM 1550 C CA . PRO A 1 202 ? -13.35200 31.47800 10.45200 1.000 26.71000 202 PRO A CA 1
ATOM 1551 C C . PRO A 1 202 ? -12.58800 30.97000 9.23900 1.000 37.19000 202 PRO A C 1
ATOM 1552 O O . PRO A 1 202 ? -11.36800 30.78500 9.27000 1.000 43.57000 202 PRO A O 1
ATOM 1556 N N . THR A 1 203 ? -13.32900 30.75600 8.15600 1.000 24.52000 203 THR A N 1
ATOM 1557 C CA . THR A 1 203 ? -12.78400 30.13500 6.95600 1.000 24.51000 203 THR A CA 1
ATOM 1558 C C . THR A 1 203 ? -11.96400 31.13000 6.13900 1.000 25.93000 203 THR A C 1
ATOM 1559 O O . THR A 1 203 ? -12.33100 32.30000 6.00400 1.000 42.28000 203 THR A O 1
ATOM 1563 N N . THR A 1 204 ? -10.83500 30.65400 5.60500 1.000 25.58000 204 THR A N 1
ATOM 1564 C CA . THR A 1 204 ? -9.99400 31.44100 4.71100 1.000 26.99000 204 THR A CA 1
ATOM 1565 C C . THR A 1 204 ? -10.33800 31.24300 3.23800 1.000 33.76000 204 THR A C 1
ATOM 1566 O O . THR A 1 204 ? -9.77800 31.94200 2.38800 1.000 37.23000 204 THR A O 1
ATOM 1570 N N . LEU A 1 205 ? -11.24500 30.31700 2.92000 1.000 32.24000 205 LEU A N 1
ATOM 1571 C CA . LEU A 1 205 ? -11.57400 29.99900 1.53200 1.000 37.29000 205 LEU A CA 1
ATOM 1572 C C . LEU A 1 205 ? -12.44900 31.06700 0.88600 1.000 39.37000 205 LEU A C 1
ATOM 1573 O O . LEU A 1 205 ? -12.23200 31.42400 -0.27700 1.000 52.97000 205 LEU A O 1
ATOM 1578 N N . ILE A 1 206 ? -13.44600 31.56700 1.59900 1.000 33.89000 206 ILE A N 1
ATOM 1579 C CA . ILE A 1 206 ? -14.30200 32.65300 1.12600 1.000 40.10000 206 ILE A CA 1
ATOM 1580 C C . ILE A 1 206 ? -13.96300 33.90000 1.93500 1.000 33.56000 206 ILE A C 1
ATOM 1581 O O . ILE A 1 206 ? -13.91800 33.83300 3.17000 1.000 49.97000 206 ILE A O 1
ATOM 1586 N N . PRO A 1 207 ? -13.67500 35.03000 1.29200 1.000 35.62000 207 PRO A N 1
ATOM 1587 C CA . PRO A 1 207 ? -13.18500 36.19500 2.03900 1.000 49.40000 207 PRO A CA 1
ATOM 1588 C C . PRO A 1 207 ? -14.28200 36.85200 2.86200 1.000 47.99000 207 PRO A C 1
ATOM 1589 O O . PRO A 1 207 ? -15.43000 36.96800 2.42600 1.000 38.02000 207 PRO A O 1
ATOM 1593 N N . ASP A 1 208 ? -13.90600 37.28000 4.06900 1.000 43.42000 208 ASP A N 1
ATOM 1594 C CA . ASP A 1 208 ? -14.76500 38.09300 4.93200 1.000 45.39000 208 ASP A CA 1
ATOM 1595 C C . ASP A 1 208 ? -16.05300 37.36300 5.31000 1.000 36.36000 208 ASP A C 1
ATOM 1596 O O . ASP A 1 208 ? -17.12500 37.96600 5.40300 1.000 37.79000 208 ASP A O 1
ATOM 1601 N N . ASP A 1 209 ? -15.95100 36.05600 5.54100 1.000 34.13000 209 ASP A N 1
ATOM 1602 C CA . ASP A 1 209 ? -17.09400 35.26500 5.97500 1.000 33.22000 209 ASP A CA 1
ATOM 1603 C C . ASP A 1 209 ? -17.17400 35.27500 7.49500 1.000 37.27000 209 ASP A C 1
ATOM 1604 O O . ASP A 1 209 ? -16.19500 34.96000 8.18000 1.000 30.80000 209 ASP A O 1
ATOM 1609 N N . ASN A 1 210 ? -18.34600 35.63200 8.01500 1.000 33.00000 210 ASN A N 1
ATOM 1610 C CA . ASN A 1 210 ? -18.56700 35.75900 9.44900 1.000 32.45000 210 ASN A CA 1
ATOM 1611 C C . ASN A 1 210 ? -19.82300 35.01200 9.87700 1.000 31.91000 210 ASN A C 1
ATOM 1612 O O . ASN A 1 210 ? -20.43500 35.34700 10.89400 1.000 32.28000 210 ASN A O 1
ATOM 1617 N N . GLU A 1 211 ? -20.21600 33.99500 9.11500 1.000 46.08000 211 GLU A N 1
ATOM 1618 C CA . GLU A 1 211 ? -21.48600 33.32000 9.34100 1.000 41.87000 211 GLU A CA 1
ATOM 1619 C C . GLU A 1 211 ? -21.37000 32.08400 10.22300 1.000 33.47000 211 GLU A C 1
ATOM 1620 O O . GLU A 1 211 ? -22.39500 31.59100 10.70200 1.000 31.26000 211 GLU A O 1
ATOM 1626 N N . GLY A 1 212 ? -20.16300 31.57100 10.44800 1.000 27.42000 212 GLY A N 1
ATOM 1627 C CA . GLY A 1 212 ? -20.00500 30.41600 11.31100 1.000 31.69000 212 GLY A CA 1
ATOM 1628 C C . GLY A 1 212 ? -20.42800 29.09300 10.71500 1.000 30.01000 212 GLY A C 1
ATOM 1629 O O . GLY A 1 212 ? -20.47900 28.09500 11.44000 1.000 32.20000 212 GLY A O 1
ATOM 1630 N N . LYS A 1 213 ? -20.73500 29.04900 9.41900 1.000 25.71000 213 LYS A N 1
ATOM 1631 C CA . LYS A 1 213 ? -21.13200 27.80400 8.77200 1.000 34.16000 213 LYS A CA 1
ATOM 1632 C C . LYS A 1 213 ? -19.94500 27.10500 8.11900 1.000 30.24000 213 LYS A C 1
ATOM 1633 O O . LYS A 1 213 ? -19.71600 25.91400 8.35000 1.000 36.61000 213 LYS A O 1
ATOM 1639 N N . VAL A 1 214 ? -19.19100 27.82800 7.29900 1.000 24.99000 214 VAL A N 1
ATOM 1640 C CA . VAL A 1 214 ? -17.96600 27.31300 6.70100 1.000 24.29000 214 VAL A CA 1
ATOM 1641 C C . VAL A 1 214 ? -16.81400 27.67300 7.63100 1.000 35.25000 214 VAL A C 1
ATOM 1642 O O . VAL A 1 214 ? -16.59800 28.85100 7.93500 1.000 24.05000 214 VAL A O 1
ATOM 1646 N N . LEU A 1 215 ? -16.06700 26.66100 8.08000 1.000 34.88000 215 LEU A N 1
ATOM 1647 C CA . LEU A 1 215 ? -15.12200 26.82500 9.17700 1.000 35.04000 215 LEU A CA 1
ATOM 1648 C C . LEU A 1 215 ? -13.75600 26.24100 8.84200 1.000 35.54000 215 LEU A C 1
ATOM 1649 O O . LEU A 1 215 ? -13.65100 25.22000 8.15400 1.000 37.87000 215 LEU A O 1
ATOM 1654 N N . ARG A 1 216 ? -12.71200 26.91200 9.33500 1.000 30.69000 216 ARG A N 1
ATOM 1655 C CA . ARG A 1 216 ? -11.36100 26.36600 9.41000 1.000 24.53000 216 ARG A CA 1
ATOM 1656 C C . ARG A 1 216 ? -11.16400 25.83100 10.82200 1.000 25.29000 216 ARG A C 1
ATOM 1657 O O . ARG A 1 216 ? -11.14400 26.60300 11.78600 1.000 30.87000 216 ARG A O 1
ATOM 1665 N N . VAL A 1 217 ? -11.01900 24.51600 10.94900 1.000 21.78000 217 VAL A N 1
ATOM 1666 C CA . VAL A 1 217 ? -10.91000 23.87200 12.25100 1.000 21.55000 217 VAL A CA 1
ATOM 1667 C C . VAL A 1 217 ? -9.63200 23.04200 12.28200 1.000 25.53000 217 VAL A C 1
ATOM 1668 O O . VAL A 1 217 ? -9.37400 22.25000 11.36700 1.000 21.46000 217 VAL A O 1
ATOM 1672 N N . ARG A 1 218 ? -8.82200 23.25100 13.31900 1.000 22.52000 218 ARG A N 1
ATOM 1673 C CA . ARG A 1 218 ? -7.53300 22.59200 13.48300 1.000 21.31000 218 ARG A CA 1
ATOM 1674 C C . ARG A 1 218 ? -7.62800 21.53400 14.57200 1.000 26.08000 218 ARG A C 1
ATOM 1675 O O . ARG A 1 218 ? -8.15900 21.79900 15.65500 1.000 28.61000 218 ARG A O 1
ATOM 1683 N N . LEU A 1 219 ? -7.09600 20.34600 14.29100 1.000 24.14000 219 LEU A N 1
ATOM 1684 C CA . LEU A 1 219 ? -6.98000 19.27600 15.27800 1.000 20.29000 219 LEU A CA 1
ATOM 1685 C C . LEU A 1 219 ? -5.52000 19.18300 15.70800 1.000 13.77000 219 LEU A C 1
ATOM 1686 O O . LEU A 1 219 ? -4.66700 18.72300 14.94200 1.000 17.57000 219 LEU A O 1
ATOM 1691 N N . ILE A 1 220 ? -5.23700 19.62000 16.93100 1.000 18.21000 220 ILE A N 1
ATOM 1692 C CA . ILE A 1 220 ? -3.87900 19.68200 17.46000 1.000 14.05000 220 ILE A CA 1
ATOM 1693 C C . ILE A 1 220 ? -3.67300 18.48800 18.38300 1.000 16.92000 220 ILE A C 1
ATOM 1694 O O . ILE A 1 220 ? -4.32900 18.37800 19.42600 1.000 20.18000 220 ILE A O 1
ATOM 1699 N N . MET A 1 221 ? -2.75900 17.59800 18.00600 1.000 20.45000 221 MET A N 1
ATOM 1700 C CA . MET A 1 221 ? -2.57000 16.31900 18.67700 1.000 14.13000 221 MET A CA 1
ATOM 1701 C C . MET A 1 221 ? -1.17400 16.25000 19.27600 1.000 26.88000 221 MET A C 1
ATOM 1702 O O . MET A 1 221 ? -0.18100 16.44100 18.56700 1.000 23.56000 221 MET A O 1
ATOM 1707 N N . LYS A 1 222 ? -1.10000 15.96200 20.57400 1.000 25.53000 222 LYS A N 1
ATOM 1708 C CA . LYS A 1 222 ? 0.18600 15.88300 21.25400 1.000 24.24000 222 LYS A CA 1
ATOM 1709 C C . LYS A 1 222 ? 0.96300 14.65500 20.79600 1.000 21.53000 222 LYS A C 1
ATOM 1710 O O . LYS A 1 222 ? 0.41000 13.55500 20.69800 1.000 17.45000 222 LYS A O 1
ATOM 1716 N N . GLU A 1 223 ? 2.24900 14.84700 20.52000 1.000 19.66000 223 GLU A N 1
ATOM 1717 C CA . GLU A 1 223 ? 3.14900 13.75000 20.20400 1.000 27.04000 223 GLU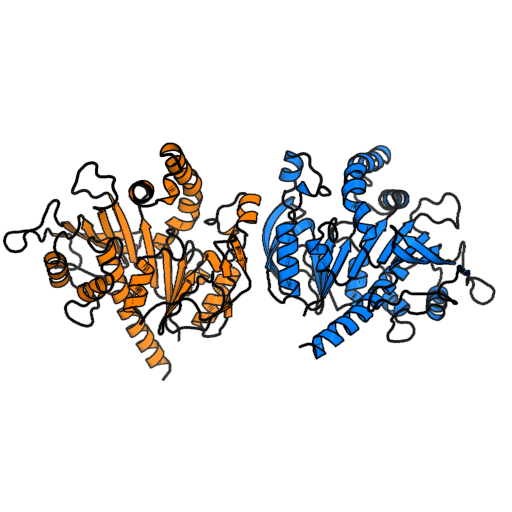 A CA 1
ATOM 1718 C C . GLU A 1 223 ? 3.73300 13.15700 21.48500 1.000 28.56000 223 GLU A C 1
ATOM 1719 O O . GLU A 1 223 ? 3.64500 13.73800 22.57000 1.000 23.12000 223 GLU A O 1
ATOM 1725 N N . GLY A 1 224 ? 4.33500 11.97700 21.34600 1.000 24.57000 224 GLY A N 1
ATOM 1726 C CA . GLY A 1 224 ? 4.97800 11.31400 22.46200 1.000 20.05000 224 GLY A CA 1
ATOM 1727 C C . GLY A 1 224 ? 4.04900 10.81100 23.54100 1.000 39.50000 224 GLY A C 1
ATOM 1728 O O . GLY A 1 224 ? 4.51900 10.46900 24.63100 1.000 40.32000 224 GLY A O 1
ATOM 1729 N N . VAL A 1 225 ? 2.74900 10.75400 23.27900 1.000 35.02000 225 VAL A N 1
ATOM 1730 C CA . VAL A 1 225 ? 1.77700 10.29100 24.26100 1.000 25.09000 225 VAL A CA 1
ATOM 1731 C C . VAL A 1 225 ? 1.55300 8.79800 24.06700 1.000 23.87000 225 VAL A C 1
ATOM 1732 O O . VAL A 1 225 ? 1.28600 8.33700 22.95000 1.000 25.26000 225 VAL A O 1
ATOM 1736 N N . LYS A 1 226 ? 1.66400 8.04500 25.15800 1.000 28.11000 226 LYS A N 1
ATOM 1737 C CA . LYS A 1 226 ? 1.51500 6.59600 25.10900 1.000 35.48000 226 LYS A CA 1
ATOM 1738 C C . LYS A 1 226 ? 0.09800 6.21700 24.69400 1.000 35.58000 226 LYS A C 1
ATOM 1739 O O . LYS A 1 226 ? -0.88000 6.75700 25.22100 1.000 30.03000 226 LYS A O 1
ATOM 1745 N N . TYR A 1 227 ? -0.00100 5.29200 23.73500 1.000 36.46000 227 TYR A N 1
ATOM 1746 C CA . TYR A 1 227 ? -1.25700 4.77500 23.19200 1.000 33.03000 227 TYR A CA 1
ATOM 1747 C C . TYR A 1 227 ? -2.01200 5.79800 22.35400 1.000 31.70000 227 TYR A C 1
ATOM 1748 O O . TYR A 1 227 ? -3.20600 5.62000 22.09200 1.000 29.43000 227 TYR A O 1
ATOM 1757 N N . PHE A 1 228 ? -1.34900 6.86600 21.91200 1.000 27.14000 228 PHE A N 1
ATOM 1758 C CA . PHE A 1 228 ? -1.97700 7.89200 21.08000 1.000 20.88000 228 PHE A CA 1
ATOM 1759 C C . PHE A 1 228 ? -1.09000 8.13300 19.86100 1.000 19.10000 228 PHE A C 1
ATOM 1760 O O . PHE A 1 228 ? -0.14000 8.91900 19.91600 1.000 17.60000 228 PHE A O 1
ATOM 1768 N N . SER A 1 229 ? -1.40000 7.44600 18.76000 1.000 18.73000 229 SER A N 1
ATOM 1769 C CA . SER A 1 229 ? -0.73100 7.68900 17.49000 1.000 25.50000 229 SER A CA 1
ATOM 1770 C C . SER A 1 229 ? -1.53300 8.72800 16.71900 1.000 21.40000 229 SER A C 1
ATOM 1771 O O . SER A 1 229 ? -2.64200 8.41800 16.25700 1.000 16.92000 229 SER A O 1
ATOM 1774 N N . PRO A 1 230 ? -1.03400 9.95400 16.55900 1.000 20.24000 230 PRO A N 1
ATOM 1775 C CA . PRO A 1 230 ? -1.85000 11.00400 15.93900 1.000 20.89000 230 PRO A CA 1
ATOM 1776 C C . PRO A 1 230 ? -2.20800 10.68100 14.49600 1.000 28.92000 230 PRO A C 1
ATOM 1777 O O . PRO A 1 230 ? -1.48000 9.98100 13.78800 1.000 28.53000 230 PRO A O 1
ATOM 1781 N N . VAL A 1 231 ? -3.36200 11.20100 14.07200 1.000 22.51000 231 VAL A N 1
ATOM 1782 C CA . VAL A 1 231 ? -3.76400 11.09800 12.67900 1.000 19.04000 231 VAL A CA 1
ATOM 1783 C C . VAL A 1 231 ? -2.72400 11.79000 11.80400 1.000 17.31000 231 VAL A C 1
ATOM 1784 O O . VAL A 1 231 ? -2.08300 12.76600 12.21400 1.000 16.60000 231 VAL A O 1
ATOM 1788 N N . TYR A 1 232 ? -2.53400 11.27100 10.59200 1.000 18.87000 232 TYR A N 1
ATOM 1789 C CA . TYR A 1 232 ? -1.64900 11.91400 9.63500 1.000 20.18000 232 TYR A CA 1
ATOM 1790 C C . TYR A 1 232 ? -2.21500 11.75700 8.23200 1.000 26.58000 232 TYR A C 1
ATOM 1791 O O . TYR A 1 232 ? -3.14000 10.97700 7.98900 1.000 32.19000 232 TYR A O 1
ATOM 1800 N N . LEU A 1 233 ? -1.64800 12.52700 7.30600 1.000 23.12000 233 LEU A N 1
ATOM 1801 C CA . LEU A 1 233 ? -2.11000 12.59100 5.92400 1.000 12.18000 233 LEU A CA 1
ATOM 1802 C C . LEU A 1 233 ? -0.92200 12.35000 5.00200 1.000 20.33000 233 LEU A C 1
ATOM 1803 O O . LEU A 1 233 ? 0.02700 13.14200 4.99100 1.000 24.04000 233 LEU A O 1
ATOM 1808 N N . PHE A 1 234 ? -0.96600 11.24200 4.25700 1.000 22.50000 234 PHE A N 1
ATOM 1809 C CA . PHE A 1 234 ? -0.03400 10.94800 3.17000 1.000 26.91000 234 PHE A CA 1
ATOM 1810 C C . PHE A 1 234 ? 1.38600 10.64500 3.64000 1.000 19.19000 234 PHE A C 1
ATOM 1811 O O . PHE A 1 234 ? 1.93900 9.59200 3.30400 1.000 19.12000 234 PHE A O 1
ATOM 1819 N N . ASP A 1 235 ? 1.99400 11.55300 4.40500 1.000 17.40000 235 ASP A N 1
ATOM 1820 C CA . ASP A 1 235 ? 3.40200 11.41300 4.78600 1.000 15.51000 235 ASP A CA 1
ATOM 1821 C C . ASP A 1 235 ? 3.56600 12.00500 6.18300 1.000 14.94000 235 ASP A C 1
ATOM 1822 O O . ASP A 1 235 ? 3.71200 13.22200 6.32400 1.000 24.51000 235 ASP A O 1
ATOM 1827 N N . GLU A 1 236 ? 3.54400 11.14700 7.20300 1.000 15.25000 236 GLU A N 1
ATOM 1828 C CA . GLU A 1 236 ? 3.59000 11.63600 8.57600 1.000 27.98000 236 GLU A CA 1
ATOM 1829 C C . GLU A 1 236 ? 4.86900 12.42300 8.83200 1.000 26.22000 236 GLU A C 1
ATOM 1830 O O . GLU A 1 236 ? 5.96800 11.98100 8.48300 1.000 25.03000 236 GLU A O 1
ATOM 1836 N N . GLY A 1 237 ? 4.71900 13.59400 9.44900 1.000 16.56000 237 GLY A N 1
ATOM 1837 C CA . GLY A 1 237 ? 5.82500 14.46500 9.76100 1.000 15.42000 237 GLY A CA 1
ATOM 1838 C C . GLY A 1 237 ? 6.03300 15.59800 8.77800 1.000 28.81000 237 GLY A C 1
ATOM 1839 O O . GLY A 1 237 ? 6.63800 16.61300 9.14500 1.000 38.40000 237 GLY A O 1
ATOM 1840 N N . SER A 1 238 ? 5.54300 15.46000 7.55100 1.000 15.05000 238 SER A N 1
ATOM 1841 C CA . SER A 1 238 ? 5.75100 16.46800 6.52500 1.000 20.87000 238 SER A CA 1
ATOM 1842 C C . SER A 1 238 ? 4.70600 17.57700 6.62700 1.000 20.50000 238 SER A C 1
ATOM 1843 O O . SER A 1 238 ? 3.74300 17.50100 7.39400 1.000 17.66000 238 SER A O 1
ATOM 1846 N N . THR A 1 239 ? 4.91500 18.62500 5.83400 1.000 14.90000 239 THR A N 1
ATOM 1847 C CA . THR A 1 239 ? 3.99900 19.75500 5.73800 1.000 15.48000 239 THR A CA 1
ATOM 1848 C C . THR A 1 239 ? 3.28200 19.67500 4.39700 1.000 23.89000 239 THR A C 1
ATOM 1849 O O . THR A 1 239 ? 3.92100 19.74600 3.34100 1.000 15.13000 239 THR A O 1
ATOM 1853 N N . ILE A 1 240 ? 1.96000 19.52900 4.44300 1.000 21.81000 240 ILE A N 1
ATOM 1854 C CA . ILE A 1 240 ? 1.15500 19.23200 3.26600 1.000 15.71000 240 ILE A CA 1
ATOM 1855 C C . ILE A 1 240 ? -0.06000 20.14700 3.23700 1.000 14.89000 240 ILE A C 1
ATOM 1856 O O . ILE A 1 240 ? -0.64000 20.46200 4.28200 1.000 13.04000 240 ILE A O 1
ATOM 1861 N N . SER A 1 241 ? -0.42700 20.59100 2.03800 1.000 19.03000 241 SER A N 1
ATOM 1862 C CA . SER A 1 241 ? -1.77600 21.04600 1.73400 1.000 13.85000 241 SER A CA 1
ATOM 1863 C C . SER A 1 241 ? -2.37800 20.07500 0.72900 1.000 13.73000 241 SER A C 1
ATOM 1864 O O . SER A 1 241 ? -1.68900 19.61600 -0.18700 1.000 17.40000 241 SER A O 1
ATOM 1867 N N . TRP A 1 242 ? -3.65500 19.74500 0.90800 1.000 26.79000 242 TRP A N 1
ATOM 1868 C CA . TRP A 1 242 ? -4.30600 18.73400 0.08100 1.000 14.30000 242 TRP A CA 1
ATOM 1869 C C . TRP A 1 242 ? -5.72400 19.17500 -0.23800 1.000 13.82000 242 TRP A C 1
ATOM 1870 O O . TRP A 1 242 ? -6.54700 19.33500 0.66800 1.000 14.52000 242 TRP A O 1
ATOM 1881 N N . ILE A 1 243 ? -6.00400 19.36300 -1.52200 1.000 23.22000 243 ILE A N 1
ATOM 1882 C CA . ILE A 1 243 ? -7.33700 19.67300 -2.02200 1.000 25.57000 243 ILE A CA 1
ATOM 1883 C C . ILE A 1 243 ? -7.82300 18.46000 -2.81200 1.000 24.33000 243 ILE A C 1
ATOM 1884 O O . ILE A 1 243 ? -7.34900 18.22500 -3.93400 1.000 26.60000 243 ILE A O 1
ATOM 1889 N N . PRO A 1 244 ? -8.75100 17.66100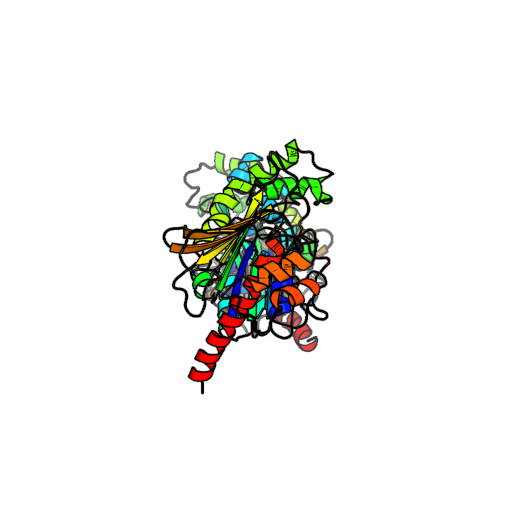 -2.28000 1.000 22.92000 244 PRO A N 1
ATOM 1890 C CA . PRO A 1 244 ? -9.22300 16.49600 -3.04000 1.000 18.18000 244 PRO A CA 1
ATOM 1891 C C . PRO A 1 244 ? -10.15400 16.86200 -4.17600 1.000 19.82000 244 PRO A C 1
ATOM 1892 O O . PRO A 1 244 ? -10.30900 16.06400 -5.10800 1.000 21.75000 244 PRO A O 1
ATOM 1896 N N . CYS A 1 245 ? -10.77100 18.04000 -4.12900 1.000 20.31000 245 CYS A N 1
ATOM 1897 C CA . CYS A 1 245 ? -11.70100 18.45000 -5.17000 1.000 22.07000 245 CYS A CA 1
ATOM 1898 C C . CYS A 1 245 ? -10.98100 18.56200 -6.50600 1.000 33.23000 245 CYS A C 1
ATOM 1899 O O . CYS A 1 245 ? -9.98000 19.27500 -6.63000 1.000 32.78000 245 CYS A O 1
ATOM 1902 N N . GLY A 1 246 ? -11.48600 17.84100 -7.50200 1.000 33.63000 246 GLY A N 1
ATOM 1903 C CA . GLY A 1 246 ? -10.89100 17.86100 -8.82100 1.000 33.41000 246 GLY A CA 1
ATOM 1904 C C . GLY A 1 246 ? -11.78100 17.25000 -9.88200 1.000 36.58000 246 GLY A C 1
ATOM 1905 O O . GLY A 1 246 ? -12.99700 17.45800 -9.88500 1.000 35.11000 246 GLY A O 1
ATOM 1906 N N . ARG A 1 247 ? -11.17600 16.48200 -10.78700 1.000 39.72000 247 ARG A N 1
ATOM 1907 C CA . ARG A 1 247 ? -11.92000 15.90500 -11.89900 1.000 35.71000 247 ARG A CA 1
ATOM 1908 C C . ARG A 1 247 ? -12.78100 14.72900 -11.44900 1.000 33.61000 247 ARG A C 1
ATOM 1909 O O . ARG A 1 247 ? -13.93400 14.60300 -11.87400 1.000 39.99000 247 ARG A O 1
ATOM 1917 N N . LYS A 1 248 ? -12.24500 13.87100 -10.58100 1.000 29.05000 248 LYS A N 1
ATOM 1918 C CA . LYS A 1 248 ? -12.97100 12.70700 -10.09100 1.000 32.70000 248 LYS A CA 1
ATOM 1919 C C . LYS A 1 248 ? -13.78800 12.98900 -8.83700 1.000 29.53000 248 LYS A C 1
ATOM 1920 O O . LYS A 1 248 ? -14.55700 12.12100 -8.41100 1.000 31.35000 248 LYS A O 1
ATOM 1926 N N . LEU A 1 249 ? -13.64200 14.17000 -8.23400 1.000 31.06000 249 LEU A N 1
ATOM 1927 C CA . LEU A 1 249 ? -14.37800 14.53000 -7.01900 1.000 22.26000 249 LEU A CA 1
ATOM 1928 C C . LEU A 1 249 ? -14.81900 15.98500 -7.16400 1.000 23.71000 249 LEU A C 1
ATOM 1929 O O . LEU A 1 249 ? -14.10000 16.90600 -6.76800 1.000 22.31000 249 LEU A O 1
ATOM 1934 N N . THR A 1 250 ? -16.00400 16.18500 -7.73300 1.000 24.14000 250 THR A N 1
ATOM 1935 C CA . THR A 1 250 ? -16.53100 17.53300 -7.88700 1.000 25.68000 250 THR A CA 1
ATOM 1936 C C . THR A 1 250 ? -17.02600 18.06900 -6.55000 1.000 30.46000 250 THR A C 1
ATOM 1937 O O . THR A 1 250 ? -17.65500 17.35300 -5.76500 1.000 28.69000 250 THR A O 1
ATOM 1941 N N . CYS A 1 251 ? -16.73100 19.34100 -6.29300 1.000 32.30000 251 CYS A N 1
ATOM 1942 C CA . CYS A 1 251 ? -17.18400 20.03000 -5.09600 1.000 29.91000 251 CYS A CA 1
ATOM 1943 C C . CYS A 1 251 ? -17.85100 21.33800 -5.48700 1.000 32.84000 251 CYS A C 1
ATOM 1944 O O . CYS A 1 251 ? -17.52600 21.93600 -6.51700 1.000 32.50000 251 CYS A O 1
ATOM 1947 N N . SER A 1 252 ? -18.78600 21.78000 -4.65300 1.000 26.46000 252 SER A N 1
ATOM 1948 C CA . SER A 1 252 ? -19.33500 23.11200 -4.81800 1.000 29.10000 252 SER A CA 1
ATOM 1949 C C . SER A 1 252 ? -18.38600 24.14000 -4.20900 1.000 27.59000 252 SER A C 1
ATOM 1950 O O . SER A 1 252 ? -17.40100 23.80500 -3.54600 1.000 27.92000 252 SER A O 1
ATOM 1953 N N . TYR A 1 253 ? -18.69000 25.40800 -4.44600 1.000 36.37000 253 TYR A N 1
ATOM 1954 C CA . TYR A 1 253 ? -17.88700 26.47100 -3.86900 1.000 34.92000 253 TYR A CA 1
ATOM 1955 C C . TYR A 1 253 ? -18.04500 26.47800 -2.34900 1.000 38.56000 253 TYR A C 1
ATOM 1956 O O . TYR A 1 253 ? -19.16000 26.32300 -1.84000 1.000 35.84000 253 TYR A O 1
ATOM 1965 N N . PRO A 1 254 ? -16.94900 26.65300 -1.59100 1.000 41.70000 254 PRO A N 1
ATOM 1966 C CA . PRO A 1 254 ? -15.56500 26.78600 -2.05500 1.000 31.68000 254 PRO A CA 1
ATOM 1967 C C . PRO A 1 254 ? -14.74500 25.50300 -1.91800 1.000 27.77000 254 PRO A C 1
ATOM 1968 O O . PRO A 1 254 ? -13.53300 25.52400 -2.14000 1.000 28.30000 254 PRO A O 1
ATOM 1972 N N . GLY A 1 255 ? -15.39500 24.41100 -1.53900 1.000 23.61000 255 GLY A N 1
ATOM 1973 C CA . GLY A 1 255 ? -14.74600 23.11600 -1.52400 1.000 25.93000 255 GLY A CA 1
ATOM 1974 C C . GLY A 1 255 ? -14.08700 22.77600 -0.20100 1.000 28.11000 255 GLY A C 1
ATOM 1975 O O . GLY A 1 255 ? -14.39300 23.32400 0.86300 1.000 32.52000 255 GLY A O 1
ATOM 1976 N N . ILE A 1 256 ? -13.14600 21.84000 -0.28800 1.000 28.59000 256 ILE A N 1
ATOM 1977 C CA . ILE A 1 256 ? -12.46700 21.26400 0.86600 1.000 25.96000 256 ILE A CA 1
ATOM 1978 C C . ILE A 1 256 ? -10.97100 21.49700 0.71500 1.000 28.70000 256 ILE A C 1
ATOM 1979 O O . ILE A 1 256 ? -10.39700 21.20800 -0.34200 1.000 30.36000 256 ILE A O 1
ATOM 1984 N N . LYS A 1 257 ? -10.34100 22.01500 1.77000 1.000 25.33000 257 LYS A N 1
ATOM 1985 C CA . LYS A 1 257 ? -8.89600 22.20000 1.80600 1.000 22.21000 257 LYS A CA 1
ATOM 1986 C C . LYS A 1 257 ? -8.35200 21.62900 3.10700 1.000 28.46000 257 LYS A C 1
ATOM 1987 O O . LYS A 1 257 ? -8.89900 21.89200 4.18200 1.000 35.34000 257 LYS A O 1
ATOM 1993 N N . PHE A 1 258 ? -7.27500 20.85500 3.00500 1.000 26.70000 258 PHE A N 1
ATOM 1994 C CA . PHE A 1 258 ? -6.66200 20.19400 4.14800 1.000 19.35000 258 PHE A CA 1
ATOM 1995 C C . PHE A 1 258 ? -5.23300 20.68100 4.33900 1.000 17.22000 258 PHE A C 1
ATOM 1996 O O . PHE A 1 258 ? -4.52700 20.96400 3.36700 1.000 14.28000 258 PHE A O 1
ATOM 2004 N N . ASN A 1 259 ? -4.81500 20.77300 5.60000 1.000 14.22000 259 ASN A N 1
ATOM 2005 C CA . ASN A 1 259 ? -3.43000 21.03800 5.96100 1.000 25.54000 259 ASN A CA 1
ATOM 2006 C C . ASN A 1 259 ? -2.98100 20.01700 6.99500 1.000 25.38000 259 ASN A C 1
ATOM 2007 O O . ASN A 1 259 ? -3.71500 19.70900 7.93800 1.000 27.66000 259 ASN A O 1
ATOM 2012 N N . TYR A 1 260 ? -1.77700 19.48500 6.80100 1.000 21.59000 260 TYR A N 1
ATOM 2013 C CA . TYR A 1 260 ? -1.14600 18.57500 7.74700 1.000 18.54000 260 TYR A CA 1
ATOM 2014 C C . TYR A 1 260 ? 0.28400 19.03900 7.95300 1.000 21.25000 260 TYR A C 1
ATOM 2015 O O . TYR A 1 260 ? 1.03100 19.20700 6.98400 1.000 31.18000 260 TYR A O 1
ATOM 2024 N N . GLU A 1 261 ? 0.66000 19.26500 9.20900 1.000 14.80000 261 GLU A N 1
ATOM 2025 C CA . GLU A 1 261 ? 1.97300 19.82300 9.49200 1.000 13.36000 261 GLU A CA 1
ATOM 2026 C C . GLU A 1 261 ? 2.33100 19.56300 10.94700 1.000 18.77000 261 GLU A C 1
ATOM 2027 O O . GLU A 1 261 ? 1.43800 19.47100 11.79800 1.000 20.81000 261 GLU A O 1
ATOM 2033 N N . PRO A 1 262 ? 3.61300 19.42300 11.25900 1.000 18.31000 262 PRO A N 1
ATOM 2034 C CA . PRO A 1 262 ? 4.04200 19.42000 12.65800 1.000 14.94000 262 PRO A CA 1
ATOM 2035 C C . PRO A 1 262 ? 4.11600 20.83900 13.20000 1.000 15.80000 262 PRO A C 1
ATOM 2036 O O . PRO A 1 262 ? 4.17800 21.81600 12.45200 1.000 16.17000 262 PRO A O 1
ATOM 2040 N N . ASP A 1 263 ? 4.12800 20.93800 14.52500 1.000 16.36000 263 ASP A N 1
ATOM 2041 C CA . ASP A 1 263 ? 4.18300 22.24500 15.16300 1.000 22.21000 263 ASP A CA 1
ATOM 2042 C C . ASP A 1 263 ? 4.61700 22.07500 16.61200 1.000 22.70000 263 ASP A C 1
ATOM 2043 O O . ASP A 1 263 ? 4.64300 20.96600 17.15100 1.000 21.46000 263 ASP A O 1
ATOM 2048 N N . SER A 1 264 ? 4.97100 23.19700 17.23200 1.000 19.88000 264 SER A N 1
ATOM 2049 C CA . SER A 1 264 ? 5.29000 23.26200 18.65100 1.000 33.91000 264 SER A CA 1
ATOM 2050 C C . SER A 1 264 ? 4.18800 24.04700 19.34800 1.000 38.09000 264 SER A C 1
ATOM 2051 O O . SER A 1 264 ? 3.90000 25.18900 18.97100 1.000 52.36000 264 SER A O 1
ATOM 2054 N N . TYR A 1 265 ? 3.57600 23.43900 20.36000 1.000 26.99000 265 TYR A N 1
ATOM 2055 C CA . TYR A 1 265 ? 2.39100 23.99100 21.01000 1.000 32.08000 265 TYR A CA 1
ATOM 2056 C C . TYR A 1 265 ? 2.63900 24.02000 22.51200 1.000 40.00000 265 TYR A C 1
ATOM 2057 O O . TYR A 1 265 ? 2.63500 22.97000 23.16300 1.000 47.10000 265 TYR A O 1
ATOM 2066 N N . PHE A 1 266 ? 2.85200 25.22200 23.05700 1.000 40.57000 266 PHE A N 1
ATOM 2067 C CA . PHE A 1 266 ? 3.18600 25.41000 24.47100 1.000 40.36000 266 PHE A CA 1
ATOM 2068 C C . PHE A 1 266 ? 4.44700 24.63100 24.84400 1.000 36.65000 266 PHE A C 1
ATOM 2069 O O . PHE A 1 266 ? 4.49400 23.92500 25.85300 1.000 41.12000 266 PHE A O 1
ATOM 2077 N N . ASP A 1 267 ? 5.47500 24.76400 24.00400 1.000 42.46000 267 ASP A N 1
ATOM 2078 C CA . ASP A 1 267 ? 6.75100 24.06400 24.15300 1.000 45.67000 267 ASP A CA 1
ATOM 2079 C C . ASP A 1 267 ? 6.59000 22.54600 24.13500 1.000 43.26000 267 ASP A C 1
ATOM 2080 O O . ASP A 1 267 ? 7.47000 21.81800 24.60900 1.000 50.93000 267 ASP A O 1
ATOM 2085 N N . HIS A 1 268 ? 5.47800 22.05400 23.59800 1.000 36.35000 268 HIS A N 1
ATOM 2086 C CA . HIS A 1 268 ? 5.26900 20.63500 23.36100 1.000 29.85000 268 HIS A CA 1
ATOM 2087 C C . HIS A 1 268 ? 5.23100 20.37700 21.86200 1.000 27.02000 268 HIS A C 1
ATOM 2088 O O . HIS A 1 268 ? 4.82000 21.23800 21.07900 1.000 38.32000 268 HIS A O 1
ATOM 2095 N N . GLU A 1 269 ? 5.65400 19.18200 21.46500 1.000 21.25000 269 GLU A N 1
ATOM 2096 C CA . GLU A 1 269 ? 5.58800 18.79300 20.06400 1.000 19.67000 269 GLU A CA 1
ATOM 2097 C C . GLU A 1 269 ? 4.19700 18.26900 19.73900 1.000 20.84000 269 GLU A C 1
ATOM 2098 O O . GLU A 1 269 ? 3.66000 17.41800 20.45500 1.000 26.61000 269 GLU A O 1
ATOM 2104 N N . VAL A 1 270 ? 3.61000 18.79100 18.66400 1.000 19.24000 270 VAL A N 1
ATOM 2105 C CA . VAL A 1 270 ? 2.31300 18.34900 18.18200 1.000 18.28000 270 VAL A CA 1
ATOM 2106 C C . VAL A 1 270 ? 2.39800 18.14800 16.67500 1.000 15.99000 270 VAL A C 1
ATOM 2107 O O . VAL A 1 270 ? 3.35800 18.55500 16.02000 1.000 19.87000 270 VAL A O 1
ATOM 2111 N N . SER A 1 271 ? 1.38000 17.48800 16.13600 1.000 17.28000 271 SER A N 1
ATOM 2112 C CA . SER A 1 271 ? 1.12900 17.45700 14.70500 1.000 28.06000 271 SER A CA 1
ATOM 2113 C C . SER A 1 271 ? -0.30600 17.90600 14.48100 1.000 24.70000 271 SER A C 1
ATOM 2114 O O . SER A 1 271 ? -1.20800 17.52600 15.23400 1.000 15.40000 271 SER A O 1
ATOM 2117 N N . VAL A 1 272 ? -0.51200 18.73100 13.45900 1.000 28.81000 272 VAL A N 1
ATOM 2118 C CA . VAL A 1 272 ? -1.77000 19.44100 13.26200 1.000 22.89000 272 VAL A CA 1
ATOM 2119 C C . VAL A 1 272 ? -2.39900 18.99500 11.95100 1.000 25.45000 272 VAL A C 1
ATOM 2120 O O . VAL A 1 272 ? -1.76700 19.07900 10.89200 1.000 25.28000 272 VAL A O 1
ATOM 2124 N N . LEU A 1 273 ? -3.64500 18.53600 12.02400 1.000 22.11000 273 LEU A N 1
ATOM 2125 C CA . LEU A 1 273 ? -4.46600 18.27100 10.85100 1.000 14.16000 273 LEU A CA 1
ATOM 2126 C C . LEU A 1 273 ? -5.57100 19.31500 10.78800 1.000 12.21000 273 LEU A C 1
ATOM 2127 O O . LEU A 1 273 ? -6.24500 19.57000 11.79200 1.000 27.24000 273 LEU A O 1
ATOM 2132 N N . GLU A 1 274 ? -5.75100 19.92200 9.61700 1.000 29.44000 274 GLU A N 1
ATOM 2133 C CA . GLU A 1 274 ? -6.69700 21.01300 9.44900 1.000 21.55000 274 GLU A CA 1
ATOM 2134 C C . GLU A 1 274 ? -7.65400 20.72000 8.30600 1.000 18.13000 274 GLU A C 1
ATOM 2135 O O . GLU A 1 274 ? -7.28500 20.09300 7.31000 1.000 19.94000 274 GLU A O 1
ATOM 2141 N N . MET A 1 275 ? -8.88500 21.20000 8.45800 1.000 13.86000 275 MET A N 1
ATOM 2142 C CA . MET A 1 275 ? -9.87100 21.19100 7.38800 1.000 26.29000 275 MET A CA 1
ATOM 2143 C C . MET A 1 275 ? -10.49900 22.57000 7.28300 1.000 28.61000 275 MET A C 1
ATOM 2144 O O . MET A 1 275 ? -11.00900 23.10000 8.27500 1.000 27.94000 275 MET A O 1
ATOM 2149 N N . ASP A 1 276 ? -10.45700 23.14400 6.08700 1.000 16.07000 276 ASP A N 1
ATOM 2150 C CA . ASP A 1 276 ? -11.16300 24.37700 5.77900 1.000 27.04000 276 ASP A CA 1
ATOM 2151 C C . ASP A 1 276 ? -12.18100 24.09200 4.68500 1.000 26.12000 276 ASP A C 1
ATOM 2152 O O . ASP A 1 276 ? -11.88100 23.39100 3.71300 1.000 21.77000 276 ASP A O 1
ATOM 2157 N N . GLY A 1 277 ? -13.38300 24.63100 4.84800 1.000 27.68000 277 GLY A N 1
ATOM 2158 C CA . GLY A 1 277 ? -14.49000 24.32200 3.96500 1.000 33.79000 277 GLY A CA 1
ATOM 2159 C C . GLY A 1 277 ? -15.42200 23.29800 4.58000 1.000 40.76000 277 GLY A C 1
ATOM 2160 O O . GLY A 1 277 ? -15.25600 22.85400 5.72100 1.000 40.29000 277 GLY A O 1
ATOM 2161 N N . GLN A 1 278 ? -16.42800 22.91300 3.79800 1.000 20.94000 278 GLN A N 1
ATOM 2162 C CA . GLN A 1 278 ? -17.41800 21.96000 4.27300 1.000 34.33000 278 GLN A CA 1
ATOM 2163 C C . GLN A 1 278 ? -17.77000 20.97400 3.16800 1.000 29.86000 278 GLN A C 1
ATOM 2164 O O . GLN A 1 278 ? -17.63000 21.27000 1.97900 1.000 41.58000 278 GLN A O 1
ATOM 2170 N N . PHE A 1 279 ? -18.22500 19.79200 3.58200 1.000 24.23000 279 PHE A N 1
ATOM 2171 C CA . PHE A 1 279 ? -18.63700 18.75800 2.64100 1.000 27.78000 279 PHE A CA 1
ATOM 2172 C C . PHE A 1 279 ? -19.93300 19.16400 1.95100 1.000 35.85000 279 PHE A C 1
ATOM 2173 O O . PHE A 1 279 ? -20.94100 19.42600 2.61500 1.000 32.66000 279 PHE A O 1
ATOM 2181 N N . ASP A 1 280 ? -19.91100 19.20500 0.61800 1.000 44.90000 280 ASP A N 1
ATOM 2182 C CA . ASP A 1 280 ? -21.15600 19.29800 -0.13700 1.000 50.23000 280 ASP A CA 1
ATOM 2183 C C . ASP A 1 280 ? -21.90700 17.97700 -0.09000 1.000 49.21000 280 ASP A C 1
ATOM 2184 O O . ASP A 1 280 ? -23.00300 17.88100 0.47300 1.000 56.32000 280 ASP A O 1
ATOM 2189 N N . ARG A 1 281 ? -21.31600 16.94200 -0.67300 1.000 48.70000 281 ARG A N 1
ATOM 2190 C CA . ARG A 1 281 ? -21.94400 15.64400 -0.82400 1.000 47.21000 281 ARG A CA 1
ATOM 2191 C C . ARG A 1 281 ? -21.18100 14.61000 -0.01000 1.000 30.70000 281 ARG A C 1
ATOM 2192 O O . ARG A 1 281 ? -19.99900 14.78300 0.30100 1.000 26.19000 281 ARG A O 1
ATOM 2200 N N . LEU A 1 282 ? -21.87900 13.52500 0.33000 1.000 35.97000 282 LEU A N 1
ATOM 2201 C CA . LEU A 1 282 ? -21.28000 12.46800 1.13600 1.000 35.54000 282 LEU A CA 1
ATOM 2202 C C . LEU A 1 282 ? -20.07700 11.82600 0.45400 1.000 33.61000 282 LEU A C 1
ATOM 2203 O O . LEU A 1 282 ? -19.23000 11.24600 1.14200 1.000 28.90000 282 LEU A O 1
ATOM 2208 N N . ASP A 1 283 ? -19.97700 11.92100 -0.87600 1.000 29.09000 283 ASP A N 1
ATOM 2209 C CA . ASP A 1 283 ? -18.81200 11.38400 -1.57500 1.000 25.39000 283 ASP A CA 1
ATOM 2210 C C . ASP A 1 283 ? -17.52400 12.01600 -1.06800 1.000 25.89000 283 ASP A C 1
ATOM 2211 O O . ASP A 1 283 ? -16.47500 11.36300 -1.03300 1.000 32.17000 283 ASP A O 1
ATOM 2216 N N . GLU A 1 284 ? -17.58100 13.29200 -0.68300 1.000 22.30000 284 GLU A N 1
ATOM 2217 C CA . GLU A 1 284 ? -16.37400 13.99700 -0.26400 1.000 28.57000 284 GLU A CA 1
ATOM 2218 C C . GLU A 1 284 ? -15.89300 13.50900 1.09600 1.000 34.61000 284 GLU A C 1
ATOM 2219 O O . GLU A 1 284 ? -14.68400 13.41000 1.33700 1.000 35.25000 284 GLU A O 1
ATOM 2225 N N . LEU A 1 285 ? -16.82700 13.19900 1.99600 1.000 32.82000 285 LEU A N 1
ATOM 2226 C CA . LEU A 1 285 ? -16.45900 12.65300 3.29700 1.000 30.31000 285 LEU A CA 1
ATOM 2227 C C . LEU A 1 285 ? -15.81100 11.28100 3.14800 1.000 28.80000 285 LEU A C 1
ATOM 2228 O O . LEU A 1 285 ? -14.75600 11.01100 3.73500 1.000 32.79000 285 LEU A O 1
ATOM 2233 N N . ILE A 1 286 ? -16.42500 10.40600 2.34800 1.000 26.53000 286 ILE A N 1
ATOM 2234 C CA . ILE A 1 286 ? -15.88900 9.06200 2.15000 1.000 28.94000 286 ILE A CA 1
ATOM 2235 C C . ILE A 1 286 ? -14.50200 9.12500 1.52600 1.000 27.79000 286 ILE A C 1
ATOM 2236 O O . ILE A 1 286 ? -13.59600 8.37700 1.91200 1.000 27.79000 286 ILE A O 1
ATOM 2241 N N . TYR A 1 287 ? -14.31700 10.01500 0.54800 1.000 29.49000 287 TYR A N 1
ATOM 2242 C CA . TYR A 1 287 ? -13.01000 10.16500 -0.08400 1.000 29.33000 287 TYR A CA 1
ATOM 2243 C C . TYR A 1 287 ? -11.97600 10.66900 0.91400 1.000 29.27000 287 TYR A C 1
ATOM 2244 O O . TYR A 1 287 ? -10.83000 10.20300 0.92300 1.000 19.80000 287 TYR A O 1
ATOM 2253 N N . VAL A 1 288 ? -12.36900 11.61200 1.77300 1.000 39.07000 288 VAL A N 1
ATOM 2254 C CA . VAL A 1 288 ? -11.44600 12.16400 2.76200 1.000 39.43000 288 VAL A CA 1
ATOM 2255 C C . VAL A 1 288 ? -11.01000 11.08500 3.74600 1.000 35.80000 288 VAL A C 1
ATOM 2256 O O . VAL A 1 288 ? -9.82100 10.95200 4.06300 1.000 28.64000 288 VAL A O 1
ATOM 2260 N N . GLU A 1 289 ? -11.96400 10.29100 4.23900 1.000 31.46000 289 GLU A N 1
ATOM 2261 C CA . GLU A 1 289 ? -11.62700 9.25600 5.21100 1.000 25.72000 289 GLU A CA 1
ATOM 2262 C C . GLU A 1 289 ? -10.71900 8.19700 4.60000 1.000 20.88000 289 GLU A C 1
ATOM 2263 O O . GLU A 1 289 ? -9.79800 7.70100 5.26000 1.000 22.78000 289 GLU A O 1
ATOM 2269 N N . SER A 1 290 ? -10.95900 7.84200 3.33700 1.000 18.22000 290 SER A N 1
ATOM 2270 C CA . SER A 1 290 ? -10.18500 6.79000 2.69000 1.000 28.39000 290 SER A CA 1
ATOM 2271 C C . SER A 1 290 ? -8.72300 7.17200 2.50000 1.000 28.72000 290 SER A C 1
ATOM 2272 O O . SER A 1 290 ? -7.89400 6.29000 2.24700 1.000 30.80000 290 SER A O 1
ATOM 2275 N N . HIS A 1 291 ? -8.38500 8.45400 2.61800 1.000 23.17000 291 HIS A N 1
ATOM 2276 C CA . HIS A 1 291 ? -7.02600 8.92200 2.39300 1.000 21.91000 291 HIS A CA 1
ATOM 2277 C C . HIS A 1 291 ? -6.32600 9.37900 3.66500 1.000 14.42000 291 HIS A C 1
ATOM 2278 O O . HIS A 1 291 ? -5.17400 9.82000 3.59500 1.000 25.31000 291 HIS A O 1
ATOM 2285 N N . LEU A 1 292 ? -6.97900 9.28700 4.81700 1.000 14.24000 292 LEU A N 1
ATOM 2286 C CA . LEU A 1 292 ? -6.33500 9.60500 6.08100 1.000 23.49000 292 LEU A CA 1
ATOM 2287 C C . LEU A 1 292 ? -5.80400 8.33400 6.73700 1.000 28.01000 292 LEU A C 1
ATOM 2288 O O . LEU A 1 292 ? -6.26500 7.22300 6.46400 1.000 32.17000 292 LEU A O 1
ATOM 2293 N N . SER A 1 293 ? -4.81400 8.50900 7.60800 1.000 25.64000 293 SER A N 1
ATOM 2294 C CA . SER A 1 293 ? -4.15400 7.38700 8.25700 1.000 15.24000 293 SER A CA 1
ATOM 2295 C C . SER A 1 293 ? -4.16300 7.57900 9.76600 1.000 16.20000 293 SER A C 1
ATOM 2296 O O . SER A 1 293 ? -4.30400 8.69600 10.27100 1.000 17.89000 293 SER A O 1
ATOM 2299 N N . ASN A 1 294 ? -4.00200 6.46600 10.47900 1.000 16.22000 294 ASN A N 1
ATOM 2300 C CA . ASN A 1 294 ? -4.04600 6.43700 11.93900 1.000 27.04000 294 ASN A CA 1
ATOM 2301 C C . ASN A 1 294 ? -5.33400 7.07900 12.45400 1.000 30.45000 294 ASN A C 1
ATOM 2302 O O . ASN A 1 294 ? -5.32800 8.00600 13.26500 1.000 36.30000 294 ASN A O 1
ATOM 2307 N N . LEU A 1 295 ? -6.45300 6.56700 11.94400 1.000 25.41000 295 LEU A N 1
ATOM 2308 C CA . LEU A 1 295 ? -7.77900 7.00200 12.35900 1.000 20.13000 295 LEU A CA 1
ATOM 2309 C C . LEU A 1 295 ? -8.33700 6.18300 13.51300 1.000 21.48000 295 LEU A C 1
ATOM 2310 O O . LEU A 1 295 ? -9.35900 6.57300 14.08800 1.000 24.61000 295 LEU A O 1
ATOM 2315 N N . SER A 1 296 ? -7.69700 5.06200 13.85500 1.000 26.46000 296 SER A N 1
ATOM 2316 C CA . SER A 1 296 ? -8.15100 4.17200 14.92600 1.000 24.62000 296 SER A CA 1
ATOM 2317 C C . SER A 1 296 ? -9.54900 3.62300 14.66000 1.000 28.50000 296 SER A C 1
ATOM 2318 O O . SER A 1 296 ? -10.30600 3.34500 15.59300 1.000 35.95000 296 SER A O 1
ATOM 2321 N N . THR A 1 297 ? -9.90800 3.46700 13.39000 1.000 25.26000 297 THR A N 1
ATOM 2322 C CA . THR A 1 297 ? -11.15400 2.80100 13.04600 1.000 22.63000 297 THR A CA 1
ATOM 2323 C C . THR A 1 297 ? -11.00600 1.29300 13.19100 1.000 36.73000 297 THR A C 1
ATOM 2324 O O . THR A 1 297 ? -9.90700 0.74000 13.08900 1.000 40.47000 297 THR A O 1
ATOM 2328 N N . LYS A 1 298 ? -12.13300 0.62700 13.43600 1.000 30.89000 298 LYS A N 1
ATOM 2329 C CA . LYS A 1 298 ? -12.17200 -0.82800 13.47300 1.000 31.27000 298 LYS A CA 1
ATOM 2330 C C . LYS A 1 298 ? -12.61200 -1.44300 12.15400 1.000 34.33000 298 LYS A C 1
ATOM 2331 O O . LYS A 1 298 ? -12.25400 -2.59000 11.86800 1.000 37.27000 298 LYS A O 1
ATOM 2337 N N . PHE A 1 299 ? -13.37000 -0.71100 11.34100 1.000 29.17000 299 PHE A N 1
ATOM 2338 C CA . PHE A 1 299 ? -13.73100 -1.16100 10.00500 1.000 30.35000 299 PHE A CA 1
ATOM 2339 C C . PHE A 1 299 ? -13.64900 0.02100 9.04800 1.000 33.78000 299 PHE A C 1
ATOM 2340 O O . PHE A 1 299 ? -13.50100 1.17500 9.46000 1.000 25.90000 299 PHE A O 1
ATOM 2348 N N . TYR A 1 300 ? -13.74300 -0.27800 7.75600 1.000 28.58000 300 TYR A N 1
ATOM 2349 C CA . TYR A 1 300 ? -13.60200 0.74800 6.73100 1.000 31.96000 300 TYR A CA 1
ATOM 2350 C C . TYR A 1 300 ? -14.84600 1.62800 6.69300 1.000 41.00000 300 TYR A C 1
ATOM 2351 O O . TYR A 1 300 ? -15.96200 1.13200 6.51100 1.000 55.19000 300 TYR A O 1
ATOM 2360 N N . GLY A 1 301 ? -14.65100 2.93400 6.85800 1.000 34.68000 301 GLY A N 1
ATOM 2361 C CA . GLY A 1 301 ? -15.74200 3.88200 6.82200 1.000 23.78000 301 GLY A CA 1
ATOM 2362 C C . GLY A 1 301 ? -16.37900 4.18900 8.15700 1.000 30.18000 301 GLY A C 1
ATOM 2363 O O . GLY A 1 301 ? -17.44400 4.81600 8.18200 1.000 24.12000 301 GLY A O 1
ATOM 2364 N N . GLU A 1 302 ? -15.76200 3.77500 9.26900 1.000 36.69000 302 GLU A N 1
ATOM 2365 C CA . GLU A 1 302 ? -16.39800 3.96100 10.57000 1.000 38.68000 302 GLU A CA 1
ATOM 2366 C C . GLU A 1 302 ? -16.53700 5.43700 10.91500 1.000 36.53000 302 GLU A C 1
ATOM 2367 O O . GLU A 1 302 ? -17.52800 5.84000 11.53400 1.000 33.55000 302 GLU A O 1
ATOM 2373 N N . VAL A 1 303 ? -15.55700 6.25800 10.53000 1.000 20.97000 303 VAL A N 1
ATOM 2374 C CA . VAL A 1 303 ? -15.66100 7.69700 10.77000 1.000 32.28000 303 VAL A CA 1
ATOM 2375 C C . VAL A 1 303 ? -16.93000 8.24200 10.12600 1.000 34.74000 303 VAL A C 1
ATOM 2376 O O . VAL A 1 303 ? -17.77800 8.84800 10.79100 1.000 31.18000 303 VAL A O 1
ATOM 2380 N N . THR A 1 304 ? -17.08600 8.00800 8.82100 1.000 20.67000 304 THR A N 1
ATOM 2381 C CA . THR A 1 304 ? -18.29500 8.42800 8.11800 1.000 21.76000 304 THR A CA 1
ATOM 2382 C C . THR A 1 304 ? -19.53400 7.77300 8.71700 1.000 29.74000 304 THR A C 1
ATOM 2383 O O . THR A 1 304 ? -20.55000 8.43700 8.95500 1.000 32.81000 304 THR A O 1
ATOM 2387 N N . GLN A 1 305 ? -19.46400 6.46400 8.97000 1.000 28.31000 305 GLN A N 1
ATOM 2388 C CA . GLN A 1 305 ? -20.60500 5.74900 9.53400 1.000 28.78000 305 GLN A CA 1
ATOM 2389 C C . GLN A 1 305 ? -20.98700 6.31500 10.89600 1.000 26.90000 305 GLN A C 1
ATOM 2390 O O . GLN A 1 305 ? -22.17100 6.51600 11.18800 1.000 28.53000 305 GLN A O 1
ATOM 2396 N N . GLN A 1 306 ? -19.99000 6.58700 11.74300 1.000 25.96000 306 GLN A N 1
ATOM 2397 C CA . GLN A 1 306 ? -20.27500 7.14800 13.05900 1.000 27.45000 306 GLN A CA 1
ATOM 2398 C C . GLN A 1 306 ? -20.88000 8.54100 12.95400 1.000 36.00000 306 GLN A C 1
ATOM 2399 O O . GLN A 1 306 ? -21.64100 8.95600 13.83600 1.000 41.58000 306 GLN A O 1
ATOM 2405 N N . MET A 1 307 ? -20.56100 9.27500 11.88600 1.000 36.93000 307 MET A N 1
ATOM 2406 C CA . MET A 1 307 ? -21.13200 10.60300 11.69700 1.000 33.80000 307 MET A CA 1
ATOM 2407 C C . MET A 1 307 ? -22.56700 10.53000 11.18900 1.000 34.89000 307 MET A C 1
ATOM 2408 O O . MET A 1 307 ? -23.40800 11.34500 11.58300 1.000 39.65000 307 MET A O 1
ATOM 2413 N N . LEU A 1 308 ? -22.86200 9.56300 10.31600 1.000 32.91000 308 LEU A N 1
ATOM 2414 C CA . LEU A 1 308 ? -24.19800 9.45100 9.74100 1.000 36.23000 308 LEU A CA 1
ATOM 2415 C C . LEU A 1 308 ? -25.24800 9.07200 10.77700 1.000 40.06000 308 LEU A C 1
ATOM 2416 O O . LEU A 1 308 ? -26.44200 9.27600 10.53200 1.000 36.24000 308 LEU A O 1
ATOM 2421 N N . LYS A 1 309 ? -24.83600 8.52500 11.92300 1.000 48.99000 309 LYS A N 1
ATOM 2422 C CA . LYS A 1 309 ? -25.76500 8.31200 13.02600 1.000 48.48000 309 LYS A CA 1
ATOM 2423 C C . LYS A 1 309 ? -26.26300 9.61700 13.62600 1.000 51.27000 309 LYS A C 1
ATOM 2424 O O . LYS A 1 309 ? -27.18300 9.59000 14.45100 1.000 57.11000 309 LYS A O 1
ATOM 2430 N N . HIS A 1 310 ? -25.67700 10.74600 13.24800 1.000 51.27000 310 HIS A N 1
ATOM 2431 C CA . HIS A 1 310 ? -26.05500 12.03400 13.80900 1.000 50.46000 310 HIS A CA 1
ATOM 2432 C C . HIS A 1 310 ? -25.97700 13.10100 12.72000 1.000 47.11000 310 HIS A C 1
ATOM 2433 O O . HIS A 1 310 ? -25.35000 14.14900 12.88300 1.000 48.17000 310 HIS A O 1
ATOM 2440 N N . ALA A 1 311 ? -26.62900 12.83400 11.58400 1.000 40.61000 311 ALA A N 1
ATOM 2441 C CA . ALA A 1 311 ? -26.62200 13.78300 10.47600 1.000 42.91000 311 ALA A CA 1
ATOM 2442 C C . ALA A 1 311 ? -27.27300 15.10300 10.85300 1.000 41.52000 311 ALA A C 1
ATOM 2443 O O . ALA A 1 311 ? -27.01100 16.12000 10.20300 1.000 51.00000 311 ALA A O 1
ATOM 2445 N N . ASP A 1 312 ? -28.11000 15.10600 11.88900 1.000 35.54000 312 ASP A N 1
ATOM 2446 C CA . ASP A 1 312 ? -28.74000 16.32100 12.38200 1.000 50.98000 312 ASP A CA 1
ATOM 2447 C C . ASP A 1 312 ? -27.82000 17.15700 13.26300 1.000 42.82000 312 ASP A C 1
ATOM 2448 O O . ASP A 1 312 ? -28.15500 18.30900 13.55600 1.000 39.11000 312 ASP A O 1
ATOM 2453 N N . PHE A 1 313 ? -26.68000 16.61600 13.68500 1.000 39.37000 313 PHE A N 1
ATOM 2454 C CA . PHE A 1 313 ? -25.82500 17.33500 14.61800 1.000 39.52000 313 PHE A CA 1
ATOM 2455 C C . PHE A 1 313 ? -25.19000 18.54700 13.94200 1.000 41.18000 313 PHE A C 1
ATOM 2456 O O . PHE A 1 313 ? -24.79400 18.47200 12.77400 1.000 45.19000 313 PHE A O 1
ATOM 2464 N N . PRO A 1 314 ? -25.09100 19.67400 14.64400 1.000 41.60000 314 PRO A N 1
ATOM 2465 C CA . PRO A 1 314 ? -24.33300 20.81300 14.11400 1.000 45.04000 314 PRO A CA 1
ATOM 2466 C C . PRO A 1 314 ? -22.90800 20.41300 13.75800 1.000 42.71000 314 PRO A C 1
ATOM 2467 O O . PRO A 1 314 ? -22.28300 19.59000 14.43100 1.000 35.98000 314 PRO A O 1
ATOM 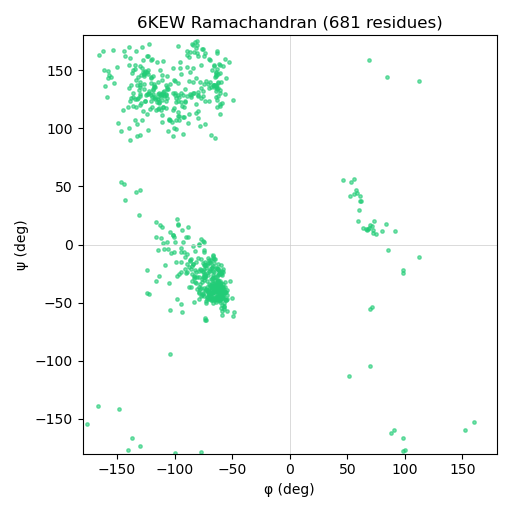2471 N N . GLY A 1 315 ? -22.40200 20.99100 12.67200 1.000 43.69000 315 GLY A N 1
ATOM 2472 C CA . GLY A 1 315 ? -21.05500 20.69700 12.23100 1.000 41.17000 315 GLY A CA 1
ATOM 2473 C C . GLY A 1 315 ? -20.85400 19.33100 11.61700 1.000 34.84000 315 GLY A C 1
ATOM 2474 O O . GLY A 1 315 ? -19.70600 18.91900 11.43400 1.000 28.22000 315 GLY A O 1
ATOM 2475 N N . SER A 1 316 ? -21.93200 18.61200 11.29100 1.000 35.00000 316 SER A N 1
ATOM 2476 C CA . SER A 1 316 ? -21.80200 17.33100 10.60500 1.000 34.08000 316 SER A CA 1
ATOM 2477 C C . SER A 1 316 ? -21.25100 17.47300 9.19300 1.000 32.71000 316 SER A C 1
ATOM 2478 O O . SER A 1 316 ? -20.92900 16.45800 8.56700 1.000 26.98000 316 SER A O 1
ATOM 2481 N N . ASN A 1 317 ? -21.12700 18.69700 8.68200 1.000 28.81000 317 ASN A N 1
ATOM 2482 C CA . ASN A 1 317 ? -20.70000 18.92700 7.31100 1.000 33.26000 317 ASN A CA 1
ATOM 2483 C C . ASN A 1 317 ? -19.32600 19.57600 7.21400 1.000 33.05000 317 ASN A C 1
ATOM 2484 O O . ASN A 1 317 ? -18.89100 19.90400 6.10800 1.000 28.19000 317 ASN A O 1
ATOM 2489 N N . ASN A 1 318 ? -18.62300 19.75900 8.33200 1.000 31.92000 318 ASN A N 1
ATOM 2490 C CA . ASN A 1 318 ? -17.31200 20.39600 8.30700 1.000 30.73000 318 ASN A CA 1
ATOM 2491 C C . ASN A 1 318 ? -16.38200 19.67800 9.28000 1.000 26.91000 318 ASN A C 1
ATOM 2492 O O . ASN A 1 318 ? -16.75000 18.67800 9.90600 1.000 26.67000 318 ASN A O 1
ATOM 2497 N N . GLY A 1 319 ? -15.15800 20.19900 9.39900 1.000 22.63000 319 GLY A N 1
ATOM 2498 C CA . GLY A 1 319 ? -14.13100 19.54400 10.19200 1.000 20.46000 319 GLY A CA 1
ATOM 2499 C C . GLY A 1 319 ? -14.45000 19.44500 11.66800 1.000 17.99000 319 GLY A C 1
ATOM 2500 O O . GLY A 1 319 ? -13.85700 18.61300 12.36500 1.000 19.40000 319 GLY A O 1
ATOM 2501 N N . THR A 1 320 ? -15.36600 20.27800 12.16500 1.000 18.74000 320 THR A N 1
ATOM 2502 C CA . THR A 1 320 ? -15.77400 20.18800 13.56300 1.000 24.90000 320 THR A CA 1
ATOM 2503 C C . THR A 1 320 ? -16.33400 18.80600 13.87700 1.000 24.58000 320 THR A C 1
ATOM 2504 O O . THR A 1 320 ? -15.83700 18.10800 14.76700 1.000 23.09000 320 THR A O 1
ATOM 2508 N N . GLY A 1 321 ? -17.36600 18.38600 13.14500 1.000 25.94000 321 GLY A N 1
ATOM 2509 C CA . GLY A 1 321 ? -17.90800 17.05500 13.35500 1.000 20.45000 321 GLY A CA 1
ATOM 2510 C C . GLY A 1 321 ? -16.96300 15.95600 12.91800 1.000 20.75000 321 GLY A C 1
ATOM 2511 O O . GLY A 1 321 ? -16.97400 14.86100 13.48900 1.000 22.94000 321 GLY A O 1
ATOM 2512 N N . LEU A 1 322 ? -16.13100 16.23300 11.91000 1.000 18.09000 322 LEU A N 1
ATOM 2513 C CA . LEU A 1 322 ? -15.18500 15.24000 11.41100 1.000 17.09000 322 LEU A CA 1
ATOM 2514 C C . LEU A 1 322 ? -14.08900 14.94900 12.42800 1.000 17.33000 322 LEU A C 1
ATOM 2515 O O . LEU A 1 322 ? -13.73500 13.78500 12.65200 1.000 18.73000 322 LEU A O 1
ATOM 2520 N N . PHE A 1 323 ? -13.53100 15.99100 13.04900 1.000 16.10000 323 PHE A N 1
ATOM 2521 C CA . PHE A 1 323 ? -12.42900 15.78400 13.98100 1.000 18.34000 323 PHE A CA 1
ATOM 2522 C C . PHE A 1 323 ? -12.91000 15.36600 15.36400 1.000 21.13000 323 PHE A C 1
ATOM 2523 O O . PHE A 1 323 ? -12.21900 14.60200 16.04600 1.000 18.52000 323 PHE A O 1
ATOM 2531 N N . GLN A 1 324 ? -14.07900 15.84600 15.79600 1.000 18.04000 324 GLN A N 1
ATOM 2532 C CA . GLN A 1 324 ? -14.62700 15.38600 17.06800 1.000 22.57000 324 GLN A CA 1
ATOM 2533 C C . GLN A 1 324 ? -14.92900 13.89400 17.02500 1.000 25.86000 324 GLN A C 1
ATOM 2534 O O . GLN A 1 324 ? -14.75400 13.18800 18.02500 1.000 26.57000 324 GLN A O 1
ATOM 2540 N N . THR A 1 325 ? -15.38100 13.39300 15.87400 1.000 21.46000 325 THR A N 1
ATOM 2541 C CA . THR A 1 325 ? -15.61500 11.96000 15.74000 1.000 22.67000 325 THR A CA 1
ATOM 2542 C C . THR A 1 325 ? -14.30000 11.19100 15.72600 1.000 21.22000 325 THR A C 1
ATOM 2543 O O . THR A 1 325 ? -14.17600 10.14900 16.37900 1.000 24.33000 325 THR A O 1
ATOM 2547 N N . ILE A 1 326 ? -13.30900 11.69500 14.98500 1.000 20.58000 326 ILE A N 1
ATOM 2548 C CA . ILE A 1 326 ? -11.99400 11.06200 14.95200 1.000 22.09000 326 ILE A CA 1
ATOM 2549 C C . ILE A 1 326 ? -11.40300 10.98400 16.35300 1.000 17.91000 326 ILE A C 1
ATOM 2550 O O . ILE A 1 326 ? -10.84500 9.95400 16.75100 1.000 19.98000 326 ILE A O 1
ATOM 2555 N N . VAL A 1 327 ? -11.53100 12.06500 17.12700 1.000 18.74000 327 VAL A N 1
ATOM 2556 C CA . VAL A 1 327 ? -11.01300 12.08000 18.49400 1.000 24.38000 327 VAL A CA 1
ATOM 2557 C C . VAL A 1 327 ? -11.64800 10.96800 19.32200 1.000 26.85000 327 VAL A C 1
ATOM 2558 O O . VAL A 1 327 ? -10.96500 10.28300 20.09600 1.000 26.17000 327 VAL A O 1
ATOM 2562 N N . GLY A 1 328 ? -12.95700 10.75700 19.16200 1.000 22.19000 328 GLY A N 1
ATOM 2563 C CA . GLY A 1 328 ? -13.62900 9.71400 19.92200 1.000 26.32000 328 GLY A CA 1
ATOM 2564 C C . GLY A 1 328 ? -13.07000 8.33000 19.64900 1.000 22.11000 328 GLY A C 1
ATOM 2565 O O . GLY A 1 328 ? -12.89900 7.52600 20.56900 1.000 38.42000 328 GLY A O 1
ATOM 2566 N N . LEU A 1 329 ? -12.77300 8.03600 18.38300 1.000 20.80000 329 LEU A N 1
ATOM 2567 C CA . LEU A 1 329 ? -12.17300 6.75100 18.04200 1.000 24.46000 329 LEU A CA 1
ATOM 2568 C C . LEU A 1 329 ? -10.76600 6.62400 18.61800 1.000 30.52000 329 LEU A C 1
ATOM 2569 O O . LEU A 1 329 ? -10.38900 5.55700 19.11600 1.000 31.07000 329 LEU A O 1
ATOM 2574 N N . LYS A 1 330 ? -9.97600 7.70000 18.55900 1.000 23.51000 330 LYS A N 1
ATOM 2575 C CA . LYS A 1 330 ? -8.63200 7.66200 19.13000 1.000 27.94000 330 LYS A CA 1
ATOM 2576 C C . LYS A 1 330 ? -8.67700 7.37900 20.62500 1.000 28.28000 330 LYS A C 1
ATOM 2577 O O . LYS A 1 330 ? -7.88100 6.58500 21.13800 1.000 33.49000 330 LYS A O 1
ATOM 2583 N N . ILE A 1 331 ? -9.59900 8.02700 21.34200 1.000 26.54000 331 ILE A N 1
ATOM 2584 C CA . ILE A 1 331 ? -9.74100 7.77100 22.77300 1.000 27.97000 331 ILE A CA 1
ATOM 2585 C C . ILE A 1 331 ? -10.13900 6.32200 23.01200 1.000 33.60000 331 ILE A C 1
ATOM 2586 O O . ILE A 1 331 ? -9.66800 5.67900 23.95800 1.000 30.98000 331 ILE A O 1
ATOM 2591 N N . ARG A 1 332 ? -11.00800 5.78500 22.15300 1.000 35.15000 332 ARG A N 1
ATOM 2592 C CA . ARG A 1 332 ? -11.42200 4.39100 22.27900 1.000 34.13000 332 ARG A CA 1
ATOM 2593 C C . ARG A 1 332 ? -10.23900 3.45100 22.10200 1.000 33.15000 332 ARG A C 1
ATOM 2594 O O . ARG A 1 332 ? -10.08200 2.48200 22.85400 1.000 38.95000 332 ARG A O 1
ATOM 2602 N N . ASP A 1 333 ? -9.41200 3.71200 21.08700 1.000 24.88000 333 ASP A N 1
ATOM 2603 C CA . ASP A 1 333 ? -8.19300 2.93700 20.89400 1.000 25.38000 333 ASP A CA 1
ATOM 2604 C C . ASP A 1 333 ? -7.29600 3.02500 22.12600 1.000 33.29000 333 ASP A C 1
ATOM 2605 O O . ASP A 1 333 ? -6.72100 2.02300 22.56100 1.000 44.07000 333 ASP A O 1
ATOM 2610 N N . LEU A 1 334 ? -7.19400 4.21500 22.72000 1.000 24.96000 334 LEU A N 1
ATOM 2611 C CA . LEU A 1 334 ? -6.34100 4.38600 23.88300 1.000 30.57000 334 LEU A CA 1
ATOM 2612 C C . LEU A 1 334 ? -6.89000 3.61700 25.08200 1.000 37.05000 334 LEU A C 1
ATOM 2613 O O . LEU A 1 334 ? -6.14000 2.91000 25.76500 1.000 44.67000 334 LEU A O 1
ATOM 2618 N N . TYR A 1 335 ? -8.19700 3.71600 25.35600 1.000 33.17000 335 TYR A N 1
ATOM 2619 C CA . TYR A 1 335 ? -8.68000 3.06800 26.56900 1.000 38.41000 335 TYR A CA 1
ATOM 2620 C C . TYR A 1 335 ? -8.76300 1.55900 26.39600 1.000 42.82000 335 TYR A C 1
ATOM 2621 O O . TYR A 1 335 ? -8.69900 0.82800 27.38400 1.000 53.50000 335 TYR A O 1
ATOM 2630 N N . GLU A 1 336 ? -8.86400 1.07400 25.15600 1.000 35.80000 336 GLU A N 1
ATOM 2631 C CA . GLU A 1 336 ? -8.75400 -0.36200 24.90200 1.000 38.70000 336 GLU A CA 1
ATOM 2632 C C . GLU A 1 336 ? -7.35200 -0.86200 25.25200 1.000 44.97000 336 GLU A C 1
ATOM 2633 O O . GLU A 1 336 ? -7.19300 -1.87400 25.93500 1.000 52.75000 336 GLU A O 1
ATOM 2639 N N . GLN A 1 337 ? -6.31900 -0.16400 24.79400 1.000 41.50000 337 GLN A N 1
ATOM 2640 C CA . GLN A 1 337 ? -4.96200 -0.49700 25.21200 1.000 40.63000 337 GLN A CA 1
ATOM 2641 C C . GLN A 1 337 ? -4.75300 -0.22900 26.69400 1.000 45.19000 337 GLN A C 1
ATOM 2642 O O . GLN A 1 337 ? -4.04000 -0.98400 27.36200 1.000 42.59000 337 GLN A O 1
ATOM 2648 N N . LEU A 1 338 ? -5.37300 0.82800 27.22100 1.000 52.39000 338 LEU A N 1
ATOM 2649 C CA . LEU A 1 338 ? -5.19400 1.18200 28.62300 1.000 49.25000 338 LEU A CA 1
ATOM 2650 C C . LEU A 1 338 ? -5.81000 0.13400 29.54300 1.000 37.98000 338 LEU A C 1
ATOM 2651 O O . LEU A 1 338 ? -5.21400 -0.22500 30.56400 1.000 49.72000 338 LEU A O 1
ATOM 2656 N N . ILE A 1 339 ? -7.00100 -0.37100 29.20400 1.000 43.79000 339 ILE A N 1
ATOM 2657 C CA . ILE A 1 339 ? -7.60700 -1.43900 29.99600 1.000 43.42000 339 ILE A CA 1
ATOM 2658 C C . ILE A 1 339 ? -7.13500 -2.82000 29.56600 1.000 48.03000 339 ILE A C 1
ATOM 2659 O O . ILE A 1 339 ? -7.38700 -3.79900 30.28400 1.000 53.69000 339 ILE A O 1
ATOM 2664 N N . ALA A 1 340 ? -6.46700 -2.93800 28.41500 1.000 48.10000 340 ALA A N 1
ATOM 2665 C CA . ALA A 1 340 ? -5.80000 -4.19300 28.08500 1.000 48.07000 340 ALA A CA 1
ATOM 2666 C C . ALA A 1 340 ? -4.64000 -4.45100 29.03400 1.000 56.07000 340 ALA A C 1
ATOM 2667 O O . ALA A 1 340 ? -4.42900 -5.58500 29.47600 1.000 74.91000 340 ALA A O 1
ATOM 2669 N N . ASN A 1 341 ? -3.88100 -3.40500 29.36000 1.000 49.47000 341 ASN A N 1
ATOM 2670 C CA . ASN A 1 341 ? -2.76600 -3.55800 30.28600 1.000 55.79000 341 ASN A CA 1
ATOM 2671 C C . ASN A 1 341 ? -3.26100 -3.75300 31.71400 1.000 54.30000 341 ASN A C 1
ATOM 2672 O O . ASN A 1 341 ? -2.69200 -4.54900 32.46900 1.000 62.03000 341 ASN A O 1
ATOM 2677 N N . LYS A 1 342 ? -4.33000 -3.04700 32.09800 1.000 55.97000 342 LYS A N 1
ATOM 2678 C CA . LYS A 1 342 ? -4.86500 -3.17900 33.45000 1.000 63.03000 342 LYS A CA 1
ATOM 2679 C C . LYS A 1 342 ? -5.60100 -4.49900 33.64500 1.000 70.12000 342 LYS A C 1
ATOM 2680 O O . LYS A 1 342 ? -5.66000 -5.01100 34.77000 1.000 72.92000 342 LYS A O 1
ATOM 2686 N N . ALA A 1 343 ? -6.17100 -5.06200 32.57700 1.000 72.15000 343 ALA A N 1
ATOM 2687 C CA . ALA A 1 343 ? -6.75500 -6.39600 32.67600 1.000 72.32000 343 ALA A CA 1
ATOM 2688 C C . ALA A 1 343 ? -5.68900 -7.42400 33.03600 1.000 80.12000 343 ALA A C 1
ATOM 2689 O O . ALA A 1 343 ? -5.88500 -8.25700 33.92800 1.000 85.39000 343 ALA A O 1
ATOM 2691 N N . THR A 1 344 ? -4.54600 -7.37200 32.35000 1.000 77.87000 344 THR A N 1
ATOM 2692 C CA . THR A 1 344 ? -3.44000 -8.26300 32.68300 1.000 78.95000 344 THR A CA 1
ATOM 2693 C C . THR A 1 344 ? -2.76000 -7.84200 33.98200 1.000 78.95000 344 THR A C 1
ATOM 2694 O O . THR A 1 344 ? -2.21900 -8.69000 34.70300 1.000 84.43000 344 THR A O 1
ATOM 2698 N N . ALA A 1 345 ? -2.81300 -6.55400 34.31800 1.000 73.26000 345 ALA A N 1
ATOM 2699 C CA . ALA A 1 345 ? -2.26900 -6.07000 35.58100 1.000 72.01000 345 ALA A CA 1
ATOM 2700 C C . ALA A 1 345 ? -3.18800 -6.33200 36.76800 1.000 77.86000 345 ALA A C 1
ATOM 2701 O O . ALA A 1 345 ? -2.82700 -5.97100 37.89500 1.000 83.55000 345 ALA A O 1
ATOM 2703 N N . ARG A 1 346 ? -4.35400 -6.93700 36.54500 1.000 76.62000 346 ARG A N 1
ATOM 2704 C CA . ARG A 1 346 ? -5.28800 -7.28600 37.61700 1.000 72.63000 346 ARG A CA 1
ATOM 2705 C C . ARG A 1 346 ? -5.69800 -6.06200 38.43100 1.000 67.21000 346 ARG A C 1
ATOM 2706 O O . ARG A 1 346 ? -6.77900 -6.02600 39.01900 1.000 72.49000 346 ARG A O 1
ATOM 2714 N N . GLU B 1 5 ? -32.25800 -13.20300 59.78000 1.000 83.92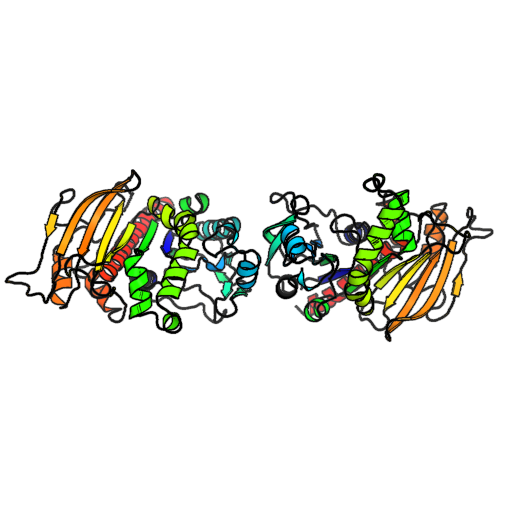000 5 GLU B N 1
ATOM 2715 C CA . GLU B 1 5 ? -33.15500 -12.88300 60.88600 1.000 80.38000 5 GLU B CA 1
ATOM 2716 C C . GLU B 1 5 ? -32.48000 -11.92800 61.86400 1.000 78.28000 5 GLU B C 1
ATOM 2717 O O . GLU B 1 5 ? -32.33900 -12.22500 63.04900 1.000 81.42000 5 GLU B O 1
ATOM 2723 N N . THR B 1 6 ? -32.09000 -10.76800 61.34800 1.000 73.35000 6 THR B N 1
ATOM 2724 C CA . THR B 1 6 ? -31.26700 -9.80900 62.06900 1.000 68.13000 6 THR B CA 1
ATOM 2725 C C . THR B 1 6 ? -32.13000 -8.76100 62.76900 1.000 64.02000 6 THR B C 1
ATOM 2726 O O . THR B 1 6 ? -33.20500 -8.39000 62.28800 1.000 62.77000 6 THR B O 1
ATOM 2730 N N . ILE B 1 7 ? -31.65500 -8.30600 63.93100 1.000 61.15000 7 ILE B N 1
ATOM 2731 C CA . ILE B 1 7 ? -32.35300 -7.33600 64.76900 1.000 55.34000 7 ILE B CA 1
ATOM 2732 C C . ILE B 1 7 ? -31.69300 -5.97300 64.60600 1.000 55.56000 7 ILE B C 1
ATOM 2733 O O . ILE B 1 7 ? -30.46100 -5.86700 64.58900 1.000 59.55000 7 ILE B O 1
ATOM 2738 N N . VAL B 1 8 ? -32.51200 -4.92700 64.50500 1.000 48.07000 8 VAL B N 1
ATOM 2739 C CA . VAL B 1 8 ? -32.03500 -3.56700 64.26400 1.000 49.48000 8 VAL B CA 1
ATOM 2740 C C . VAL B 1 8 ? -32.46200 -2.68300 65.42900 1.000 47.66000 8 VAL B C 1
ATOM 2741 O O . VAL B 1 8 ? -33.66100 -2.50300 65.67300 1.000 47.47000 8 VAL B O 1
ATOM 2745 N N . ILE B 1 9 ? -31.48100 -2.11800 66.13100 1.000 45.79000 9 ILE B N 1
ATOM 2746 C CA . ILE B 1 9 ? -31.71300 -1.21200 67.25000 1.000 42.65000 9 ILE B CA 1
ATOM 2747 C C . ILE B 1 9 ? -31.36300 0.20300 66.81300 1.000 42.25000 9 ILE B C 1
ATOM 2748 O O . ILE B 1 9 ? -30.34900 0.42400 66.14100 1.000 53.73000 9 ILE B O 1
ATOM 2753 N N . GLY B 1 10 ? -32.20400 1.16000 67.19500 1.000 38.81000 10 GLY B N 1
ATOM 2754 C CA . GLY B 1 10 ? -31.95800 2.56800 66.94100 1.000 38.38000 10 GLY B CA 1
ATOM 2755 C C . GLY B 1 10 ? -31.53400 3.27000 68.21800 1.000 46.58000 10 GLY B C 1
ATOM 2756 O O . GLY B 1 10 ? -32.15000 3.09000 69.27100 1.000 35.40000 10 GLY B O 1
ATOM 2757 N N . LEU B 1 11 ? -30.47500 4.07200 68.11000 1.000 37.89000 11 LEU B N 1
ATOM 2758 C CA . LEU B 1 11 ? -29.91900 4.82100 69.23700 1.000 37.12000 11 LEU B CA 1
ATOM 2759 C C . LEU B 1 11 ? -29.68800 6.26200 68.79200 1.000 38.49000 11 LEU B C 1
ATOM 2760 O O . LEU B 1 11 ? -28.71700 6.55500 68.08900 1.000 39.34000 11 LEU B O 1
ATOM 2765 N N . ALA B 1 12 ? -30.57000 7.16500 69.21000 1.000 35.74000 12 ALA B N 1
ATOM 2766 C CA . ALA B 1 12 ? -30.46100 8.57300 68.85200 1.000 36.12000 12 ALA B CA 1
ATOM 2767 C C . ALA B 1 12 ? -29.69700 9.32100 69.93800 1.000 36.31000 12 ALA B C 1
ATOM 2768 O O . ALA B 1 12 ? -30.13200 9.36200 71.09400 1.000 34.44000 12 ALA B O 1
ATOM 2770 N N . ALA B 1 13 ? -28.56500 9.91400 69.56500 1.000 39.11000 13 ALA B N 1
ATOM 2771 C CA . ALA B 1 13 ? -27.76300 10.69200 70.49800 1.000 39.88000 13 ALA B CA 1
ATOM 2772 C C . ALA B 1 13 ? -26.89700 11.66100 69.70800 1.000 44.08000 13 ALA B C 1
ATOM 2773 O O . ALA B 1 13 ? -26.42100 11.32900 68.61900 1.000 50.30000 13 ALA B O 1
ATOM 2775 N N . ASP B 1 14 ? -26.70200 12.85700 70.26000 1.000 48.65000 14 ASP B N 1
ATOM 2776 C CA . ASP B 1 14 ? -25.87000 13.87400 69.63100 1.000 57.83000 14 ASP B CA 1
ATOM 2777 C C . ASP B 1 14 ? -24.51200 14.01900 70.30500 1.000 58.56000 14 ASP B C 1
ATOM 2778 O O . ASP B 1 14 ? -23.78700 14.97800 70.01700 1.000 64.73000 14 ASP B O 1
ATOM 2783 N N . SER B 1 15 ? -24.15000 13.09200 71.19800 1.000 54.20000 15 SER B N 1
ATOM 2784 C CA . SER B 1 15 ? -22.83900 13.13400 71.83700 1.000 57.44000 15 SER B CA 1
ATOM 2785 C C . SER B 1 15 ? -21.71600 12.82600 70.85900 1.000 55.79000 15 SER B C 1
ATOM 2786 O O . SER B 1 15 ? -20.56500 13.19300 71.11600 1.000 53.50000 15 SER B O 1
ATOM 2789 N N . GLY B 1 16 ? -22.02200 12.17200 69.75400 1.000 58.28000 16 GLY B N 1
ATOM 2790 C CA . GLY B 1 16 ? -20.99900 11.90900 68.76100 1.000 59.74000 16 GLY B CA 1
ATOM 2791 C C . GLY B 1 16 ? -20.70800 10.42600 68.68400 1.000 64.87000 16 GLY B C 1
ATOM 2792 O O . GLY B 1 16 ? -20.69600 9.72400 69.70100 1.000 63.76000 16 GLY B O 1
ATOM 2793 N N . CYS B 1 17 ? -20.49500 9.94000 67.46400 1.000 74.33000 17 CYS B N 1
ATOM 2794 C CA . CYS B 1 17 ? -20.11600 8.55000 67.27700 1.000 77.41000 17 CYS B CA 1
ATOM 2795 C C . CYS B 1 17 ? -18.76600 8.28700 67.92800 1.000 74.26000 17 CYS B C 1
ATOM 2796 O O . CYS B 1 17 ? -17.82100 9.06200 67.75800 1.000 80.29000 17 CYS B O 1
ATOM 2799 N N . GLY B 1 18 ? -18.67500 7.18600 68.67100 1.000 70.52000 18 GLY B N 1
ATOM 2800 C CA . GLY B 1 18 ? -17.46700 6.85200 69.39000 1.000 71.22000 18 GLY B CA 1
ATOM 2801 C C . GLY B 1 18 ? -17.34100 7.49000 70.75600 1.000 69.39000 18 GLY B C 1
ATOM 2802 O O . GLY B 1 18 ? -16.37000 7.20500 71.46700 1.000 66.89000 18 GLY B O 1
ATOM 2803 N N . LYS B 1 19 ? -18.28000 8.35400 71.13800 1.000 69.59000 19 LYS B N 1
ATOM 2804 C CA . LYS B 1 19 ? -18.32400 8.93700 72.47100 1.000 75.19000 19 LYS B CA 1
ATOM 2805 C C . LYS B 1 19 ? -19.42600 8.33000 73.33000 1.000 72.39000 19 LYS B C 1
ATOM 2806 O O . LYS B 1 19 ? -19.52600 8.65500 74.51800 1.000 74.13000 19 LYS B O 1
ATOM 2812 N N . SER B 1 20 ? -20.24300 7.44300 72.76700 1.000 65.62000 20 SER B N 1
ATOM 2813 C CA . SER B 1 20 ? -21.43300 6.93900 73.44600 1.000 58.72000 20 SER B CA 1
ATOM 2814 C C . SER B 1 20 ? -21.03600 5.96800 74.55000 1.000 54.91000 20 SER B C 1
ATOM 2815 O O . SER B 1 20 ? -20.67900 4.81900 74.28400 1.000 52.27000 20 SER B O 1
ATOM 2818 N N . THR B 1 21 ? -21.10100 6.43100 75.80100 1.000 49.88000 21 THR B N 1
ATOM 2819 C CA . THR B 1 21 ? -21.02900 5.50900 76.92900 1.000 50.03000 21 THR B CA 1
ATOM 2820 C C . THR B 1 21 ? -22.22900 4.57200 76.92700 1.000 44.98000 21 THR B C 1
ATOM 2821 O O . THR B 1 21 ? -22.11900 3.40100 77.31400 1.000 45.59000 21 THR B O 1
ATOM 2825 N N . PHE B 1 22 ? -23.38300 5.07600 76.48500 1.000 42.69000 22 PHE B N 1
ATOM 2826 C CA . PHE B 1 22 ? -24.57400 4.24800 76.33600 1.000 43.56000 22 PHE B CA 1
ATOM 2827 C C . PHE B 1 22 ? -24.28800 3.02800 75.46900 1.000 47.97000 22 PHE B C 1
ATOM 2828 O O . PHE B 1 22 ? -24.69900 1.91000 75.80000 1.000 42.02000 22 PHE B O 1
ATOM 2836 N N . MET B 1 23 ? -23.56100 3.22200 74.36600 1.000 51.06000 23 MET B N 1
ATOM 2837 C CA . MET B 1 23 ? -23.31600 2.12400 73.43600 1.000 52.17000 23 MET B CA 1
ATOM 2838 C C . MET B 1 23 ? -22.40300 1.06700 74.04400 1.000 48.77000 23 MET B C 1
ATOM 2839 O O . MET B 1 23 ? -22.61600 -0.13400 73.83700 1.000 50.31000 23 MET B O 1
ATOM 2844 N N . ARG B 1 24 ? -21.38200 1.48700 74.79300 1.000 49.33000 24 ARG B N 1
ATOM 2845 C CA . ARG B 1 24 ? -20.52400 0.52200 75.47400 1.000 50.90000 24 ARG B CA 1
ATOM 2846 C C . ARG B 1 24 ? -21.34300 -0.39800 76.37300 1.000 49.74000 24 ARG B C 1
ATOM 2847 O O . ARG B 1 24 ? -21.17800 -1.62300 76.34300 1.000 51.14000 24 ARG B O 1
ATOM 2855 N N . ARG B 1 25 ? -22.24500 0.17800 77.17300 1.000 50.43000 25 ARG B N 1
ATOM 2856 C CA . ARG B 1 25 ? -23.01500 -0.63000 78.11400 1.000 48.30000 25 ARG B CA 1
ATOM 2857 C C . ARG B 1 25 ? -23.93100 -1.61000 77.38900 1.000 45.78000 25 ARG B C 1
ATOM 2858 O O . ARG B 1 25 ? -24.14600 -2.73200 77.86200 1.000 48.10000 25 ARG B O 1
ATOM 2866 N N . LEU B 1 26 ? -24.47600 -1.20800 76.23800 1.000 44.72000 26 LEU B N 1
ATOM 2867 C CA . LEU B 1 26 ? -25.36900 -2.09500 75.49700 1.000 48.60000 26 LEU B CA 1
ATOM 2868 C C . LEU B 1 26 ? -24.61400 -3.28600 74.91700 1.000 53.06000 26 LEU B C 1
ATOM 2869 O O . LEU B 1 26 ? -25.11000 -4.41800 74.95500 1.000 53.05000 26 LEU B O 1
ATOM 2874 N N . THR B 1 27 ? -23.41400 -3.05100 74.37600 1.000 54.21000 27 THR B N 1
ATOM 2875 C CA . THR B 1 27 ? -22.64500 -4.14000 73.77800 1.000 60.60000 27 THR B CA 1
ATOM 2876 C C . THR B 1 27 ? -22.17300 -5.14200 74.82300 1.000 59.00000 27 THR B C 1
ATOM 2877 O O . THR B 1 27 ? -22.06400 -6.33700 74.52400 1.000 57.49000 27 THR B O 1
ATOM 2881 N N . SER B 1 28 ? -21.87800 -4.68000 76.04100 1.000 58.79000 28 SER B N 1
ATOM 2882 C CA . SER B 1 28 ? -21.49200 -5.60200 77.10400 1.000 60.09000 28 SER B CA 1
ATOM 2883 C C . SER B 1 28 ? -22.63000 -6.55300 77.44200 1.000 59.77000 28 SER B C 1
ATOM 2884 O O . SER B 1 28 ? -22.40500 -7.74200 77.69900 1.000 69.55000 28 SER B O 1
ATOM 2887 N N . VAL B 1 29 ? -23.86300 -6.04500 77.45200 1.000 54.00000 29 VAL B N 1
ATOM 2888 C CA . VAL B 1 29 ? -25.02100 -6.91300 77.62800 1.000 59.12000 29 VAL B CA 1
ATOM 2889 C C . VAL B 1 29 ? -25.19000 -7.81800 76.41600 1.000 66.46000 29 VAL B C 1
ATOM 2890 O O . VAL B 1 29 ? -25.37700 -9.03400 76.54700 1.000 73.64000 29 VAL B O 1
ATOM 2894 N N . PHE B 1 30 ? -25.10700 -7.24100 75.21600 1.000 65.25000 30 PHE B N 1
ATOM 2895 C CA . PHE B 1 30 ? -25.40100 -7.99700 74.00300 1.000 69.41000 30 PHE B CA 1
ATOM 2896 C C . PHE B 1 30 ? -24.29600 -8.99900 73.68700 1.000 71.92000 30 PHE B C 1
ATOM 2897 O O . PHE B 1 30 ? -24.56900 -10.18100 73.44800 1.000 71.85000 30 PHE B O 1
ATOM 2905 N N . GLY B 1 31 ? -23.04300 -8.54800 73.67900 1.000 75.91000 31 GLY B N 1
ATOM 2906 C CA . GLY B 1 31 ? -21.94800 -9.41000 73.27600 1.000 79.21000 31 GLY B CA 1
ATOM 2907 C C . GLY B 1 31 ? -20.70000 -9.32400 74.13000 1.000 81.69000 31 GLY B C 1
ATOM 2908 O O . GLY B 1 31 ? -20.72000 -8.75900 75.22800 1.000 80.67000 31 GLY B O 1
ATOM 2909 N N . GLY B 1 32 ? -19.60300 -9.88600 73.62700 1.000 83.70000 32 GLY B N 1
ATOM 2910 C CA . GLY B 1 32 ? -18.36300 -9.95400 74.37500 1.000 83.94000 32 GLY B CA 1
ATOM 2911 C C . GLY B 1 32 ? -17.63800 -8.63400 74.50000 1.000 81.85000 32 GLY B C 1
ATOM 2912 O O . GLY B 1 32 ? -17.48500 -8.10500 75.60600 1.000 87.51000 32 GLY B O 1
ATOM 2913 N N . ALA B 1 33 ? -17.18200 -8.09300 73.37400 1.000 75.17000 33 ALA B N 1
ATOM 2914 C CA . ALA B 1 33 ? -16.44000 -6.84200 73.37500 1.000 74.78000 33 ALA B CA 1
ATOM 2915 C C . ALA B 1 33 ? -16.47900 -6.24700 71.97600 1.000 77.14000 33 ALA B C 1
ATOM 2916 O O . ALA B 1 33 ? -16.30100 -6.96200 70.98700 1.000 79.28000 33 ALA B O 1
ATOM 2918 N N . ALA B 1 34 ? -16.71100 -4.93900 71.90600 1.000 74.38000 34 ALA B N 1
ATOM 2919 C CA . ALA B 1 34 ? -16.79300 -4.22900 70.63700 1.000 73.16000 34 ALA B CA 1
ATOM 2920 C C . ALA B 1 34 ? -15.41600 -3.68500 70.27500 1.000 73.14000 34 ALA B C 1
ATOM 2921 O O . ALA B 1 34 ? -14.85500 -2.86200 71.00700 1.000 75.43000 34 ALA B O 1
ATOM 2923 N N . LYS B 1 35 ? -14.87800 -4.14400 69.15300 1.000 73.10000 35 LYS B N 1
ATOM 2924 C CA . LYS B 1 35 ? -13.58100 -3.72500 68.65300 1.000 79.88000 35 LYS B CA 1
ATOM 2925 C C . LYS B 1 35 ? -13.72400 -3.08300 67.28000 1.000 83.35000 35 LYS B C 1
ATOM 2926 O O . LYS B 1 35 ? -14.73400 -3.28200 66.59400 1.000 89.54000 35 LYS B O 1
ATOM 2932 N N . PRO B 1 36 ? -12.75000 -2.28200 66.86000 1.000 76.45000 36 PRO B N 1
ATOM 2933 C CA . PRO B 1 36 ? -12.74400 -1.78600 65.48200 1.000 75.04000 36 PRO B CA 1
ATOM 2934 C C . PRO B 1 36 ? -12.46900 -2.91900 64.51100 1.000 84.07000 36 PRO B C 1
ATOM 2935 O O . PRO B 1 36 ? -11.92100 -3.96100 64.90400 1.000 90.84000 36 PRO B O 1
ATOM 2939 N N . PRO B 1 37 ? -12.84100 -2.76300 63.24100 1.000 81.45000 37 PRO B N 1
ATOM 2940 C CA . PRO B 1 37 ? -12.62000 -3.84400 62.27200 1.000 84.78000 37 PRO B CA 1
ATOM 2941 C C . PRO B 1 37 ? -11.13800 -4.15400 62.11400 1.000 87.20000 37 PRO B C 1
ATOM 2942 O O . PRO B 1 37 ? -10.29400 -3.25500 62.09100 1.000 86.38000 37 PRO B O 1
ATOM 2946 N N . LYS B 1 38 ? -10.83000 -5.44600 62.01400 1.000 90.47000 38 LYS B N 1
ATOM 2947 C CA . LYS B 1 38 ? -9.44700 -5.88000 61.86300 1.000 90.55000 38 LYS B CA 1
ATOM 2948 C C . LYS B 1 38 ? -8.86100 -5.33200 60.56900 1.000 92.02000 38 LYS B C 1
ATOM 2949 O O . LYS B 1 38 ? -9.43900 -5.49400 59.49100 1.000 92.04000 38 LYS B O 1
ATOM 2955 N N . GLY B 1 39 ? -7.71000 -4.67400 60.68200 1.000 100.89000 39 GLY B N 1
ATOM 2956 C CA . GLY B 1 39 ? -7.11200 -4.01000 59.54200 1.000 103.34000 39 GLY B CA 1
ATOM 2957 C C . GLY B 1 39 ? -7.91900 -2.80000 59.12100 1.000 101.54000 39 GLY B C 1
ATOM 2958 O O . GLY B 1 39 ? -7.87800 -1.76000 59.78500 1.000 102.16000 39 GLY B O 1
ATOM 2959 N N . GLY B 1 40 ? -8.65700 -2.93400 58.02100 1.000 99.70000 40 GLY B N 1
ATOM 2960 C CA . GLY B 1 40 ? -9.56300 -1.90500 57.54800 1.000 96.82000 40 GLY B CA 1
ATOM 2961 C C . GLY B 1 40 ? -8.95400 -0.52400 57.42200 1.000 99.27000 40 GLY B C 1
ATOM 2962 O O . GLY B 1 40 ? -8.08000 -0.28900 56.58300 1.000 95.29000 40 GLY B O 1
ATOM 2963 N N . ASN B 1 41 ? -9.42100 0.39900 58.26300 1.000 60.33000 41 ASN B N 1
ATOM 2964 C CA . ASN B 1 41 ? -8.99000 1.78300 58.27700 1.000 60.27000 41 ASN B CA 1
ATOM 2965 C C . ASN B 1 41 ? -8.87300 2.21700 59.73000 1.000 64.12000 41 ASN B C 1
ATOM 2966 O O . ASN B 1 41 ? -9.77500 1.93500 60.53400 1.000 65.55000 41 ASN B O 1
ATOM 2971 N N . PRO B 1 42 ? -7.78600 2.89900 60.10000 1.000 64.25000 42 PRO B N 1
ATOM 2972 C CA . PRO B 1 42 ? -7.63800 3.33100 61.49900 1.000 62.30000 42 PRO B CA 1
ATOM 2973 C C . PRO B 1 42 ? -8.72300 4.28900 61.95400 1.000 58.24000 42 PRO B C 1
ATOM 2974 O O . PRO B 1 42 ? -8.95700 4.40800 63.16200 1.000 61.26000 42 PRO B O 1
ATOM 2978 N N . ASP B 1 43 ? -9.40300 4.96100 61.02800 1.000 52.47000 43 ASP B N 1
ATOM 2979 C CA . ASP B 1 43 ? -10.44400 5.92100 61.35600 1.000 55.02000 43 ASP B CA 1
ATOM 2980 C C . ASP B 1 43 ? -11.84500 5.35100 61.18000 1.000 60.68000 43 ASP B C 1
ATOM 2981 O O . ASP B 1 43 ? -12.82300 6.10200 61.26100 1.000 61.86000 43 ASP B O 1
ATOM 2986 N N . SER B 1 44 ? -11.96100 4.04900 60.93100 1.000 60.44000 44 SER B N 1
ATOM 2987 C CA . SER B 1 44 ? -13.26800 3.41900 60.82200 1.000 53.28000 44 SER B CA 1
ATOM 2988 C C . SER B 1 44 ? -14.04900 3.59100 62.11800 1.000 51.97000 44 SER B C 1
ATOM 2989 O O . SER B 1 44 ? -13.49500 3.49100 63.21600 1.000 59.37000 44 SER B O 1
ATOM 2992 N N . ASN B 1 45 ? -15.34600 3.86400 61.98500 1.000 49.22000 45 ASN B N 1
ATOM 2993 C CA . ASN B 1 45 ? -16.20800 4.05800 63.14000 1.000 49.40000 45 ASN B CA 1
ATOM 2994 C C . ASN B 1 45 ? -17.09800 2.85900 63.43300 1.000 47.83000 45 ASN B C 1
ATOM 2995 O O . ASN B 1 45 ? -17.76900 2.84800 64.47100 1.000 51.89000 45 ASN B O 1
ATOM 3000 N N . THR B 1 46 ? -17.12100 1.86000 62.55600 1.000 51.69000 46 THR B N 1
ATOM 3001 C CA . THR B 1 46 ? -17.83300 0.62700 62.85700 1.000 52.81000 46 THR B CA 1
ATOM 3002 C C . THR B 1 46 ? -17.16500 -0.08300 64.02800 1.000 58.25000 46 THR B C 1
ATOM 3003 O O . THR B 1 46 ? -15.93700 -0.15100 64.11700 1.000 64.55000 46 THR B O 1
ATOM 3007 N N . LEU B 1 47 ? -17.98100 -0.58900 64.94700 1.000 53.66000 47 LEU B N 1
ATOM 3008 C CA . LEU B 1 47 ? -17.50700 -1.40600 66.05300 1.000 57.81000 47 LEU B CA 1
ATOM 3009 C C . LEU B 1 47 ? -18.10500 -2.79800 65.93100 1.000 60.08000 47 LEU B C 1
ATOM 3010 O O . LEU B 1 47 ? -19.29600 -2.94700 65.63900 1.000 63.21000 47 LEU B O 1
ATOM 3015 N N . ILE B 1 48 ? -17.27700 -3.81800 66.14100 1.000 57.76000 48 ILE B N 1
ATOM 3016 C CA . ILE B 1 48 ? -17.66500 -5.20000 65.89100 1.000 60.35000 48 ILE B CA 1
ATOM 3017 C C . ILE B 1 48 ? -17.58500 -5.98600 67.19400 1.000 67.85000 48 ILE B C 1
ATOM 3018 O O . ILE B 1 48 ? -16.60500 -5.87400 67.94100 1.000 70.85000 48 ILE B O 1
ATOM 3023 N N . SER B 1 49 ? -18.63400 -6.75400 67.47500 1.000 69.59000 49 SER B N 1
ATOM 3024 C CA . SER B 1 49 ? -18.67700 -7.69700 68.58000 1.000 62.81000 49 SER B CA 1
ATOM 3025 C C . SER B 1 49 ? -19.11600 -9.04800 68.03300 1.000 58.98000 49 SER B C 1
ATOM 3026 O O . SER B 1 49 ? -19.54500 -9.16100 66.88100 1.000 57.81000 49 SER B O 1
ATOM 3029 N N . ASP B 1 50 ? -19.00500 -10.08600 68.86600 1.000 60.67000 50 ASP B N 1
ATOM 3030 C CA . ASP B 1 50 ? -19.40200 -11.41600 68.41500 1.000 64.05000 50 ASP B CA 1
ATOM 3031 C C . ASP B 1 50 ? -20.88300 -11.46800 68.06600 1.000 65.43000 50 ASP B C 1
ATOM 3032 O O . ASP B 1 50 ? -21.28500 -12.22100 67.17200 1.000 55.48000 50 ASP B O 1
ATOM 3037 N N . THR B 1 51 ? -21.70400 -10.66800 68.74800 1.000 63.02000 51 THR B N 1
ATOM 3038 C CA . THR B 1 51 ? -23.13800 -10.61700 68.49400 1.000 58.33000 51 THR B CA 1
ATOM 3039 C C . THR B 1 51 ? -23.57300 -9.37500 67.73500 1.000 57.73000 51 THR B C 1
ATOM 3040 O O . THR B 1 51 ? -24.52200 -9.44600 66.94800 1.000 59.99000 51 THR B O 1
ATOM 3044 N N . THR B 1 52 ? -22.90700 -8.24400 67.94900 1.000 56.61000 52 THR B N 1
ATOM 3045 C CA . THR B 1 52 ? -23.43300 -6.95200 67.54200 1.000 51.09000 52 THR B CA 1
ATOM 3046 C C . THR B 1 52 ? -22.42900 -6.19900 66.68300 1.000 50.68000 52 THR B C 1
ATOM 3047 O O . THR B 1 52 ? -21.21500 -6.29300 66.88300 1.000 56.46000 52 THR B O 1
ATOM 3051 N N . THR B 1 53 ? -22.95800 -5.45200 65.71800 1.000 44.69000 53 THR B N 1
ATOM 3052 C CA . THR B 1 53 ? -22.20100 -4.46400 64.96400 1.000 47.60000 53 THR B CA 1
ATOM 3053 C C . THR B 1 53 ? -22.82900 -3.09900 65.20000 1.000 45.01000 53 THR B C 1
ATOM 3054 O O . THR B 1 53 ? -24.04600 -2.94100 65.06200 1.000 46.97000 53 THR B O 1
ATOM 3058 N N . VAL B 1 54 ? -22.00400 -2.12400 65.56600 1.000 49.09000 54 VAL B N 1
ATOM 3059 C CA . VAL B 1 54 ? -22.44200 -0.74400 65.73200 1.000 44.46000 54 VAL B CA 1
ATOM 3060 C C . VAL B 1 54 ? -22.05200 0.02900 64.48400 1.000 44.62000 54 VAL B C 1
ATOM 3061 O O . VAL B 1 54 ? -20.89600 -0.02300 64.04600 1.000 49.88000 54 VAL B O 1
ATOM 3065 N N . ILE B 1 55 ? -23.01400 0.73900 63.90500 1.000 41.58000 55 ILE B N 1
ATOM 3066 C CA . ILE B 1 55 ? -22.78400 1.55300 62.72000 1.000 42.02000 55 ILE B CA 1
ATOM 3067 C C . ILE B 1 55 ? -23.02800 3.00600 63.09200 1.000 48.62000 55 ILE B C 1
ATOM 3068 O O . ILE B 1 55 ? -24.14900 3.38300 63.45700 1.000 49.96000 55 ILE B O 1
ATOM 3073 N N . CYS B 1 56 ? -21.97600 3.81300 63.01600 1.000 53.22000 56 CYS B N 1
ATOM 3074 C CA . CYS B 1 56 ? -22.13100 5.24800 63.17500 1.000 52.74000 56 CYS B CA 1
ATOM 3075 C C . CYS B 1 56 ? -22.89500 5.82600 61.99400 1.000 47.66000 56 CYS B C 1
ATOM 3076 O O . CYS B 1 56 ? -22.62900 5.48800 60.83700 1.000 50.99000 56 CYS B O 1
ATOM 3079 N N . LEU B 1 57 ? -23.84400 6.70900 62.28700 1.000 39.01000 57 LEU B N 1
ATOM 3080 C CA . LEU B 1 57 ? -24.63300 7.32100 61.22800 1.000 37.95000 57 LEU B CA 1
ATOM 3081 C C . LEU B 1 57 ? -23.94100 8.50800 60.57100 1.000 39.87000 57 LEU B C 1
ATOM 3082 O O . LEU B 1 57 ? -24.47200 9.04100 59.59000 1.000 42.68000 57 LEU B O 1
ATOM 3087 N N . ASP B 1 58 ? -22.77700 8.93800 61.06700 1.000 42.61000 58 ASP B N 1
ATOM 3088 C CA . ASP B 1 58 ? -21.99700 9.90300 60.29900 1.000 41.85000 58 ASP B CA 1
ATOM 3089 C C . ASP B 1 58 ? -21.50100 9.29000 58.99900 1.000 45.57000 58 ASP B C 1
ATOM 3090 O O . ASP B 1 58 ? -21.22300 10.01400 58.03800 1.000 55.02000 58 ASP B O 1
ATOM 3095 N N . ASP B 1 59 ? -21.38800 7.95900 58.94800 1.000 40.51000 59 ASP B N 1
ATOM 3096 C CA . ASP B 1 59 ? -20.91900 7.28900 57.74100 1.000 39.02000 59 ASP B CA 1
ATOM 3097 C C . ASP B 1 59 ? -21.85000 7.50800 56.55600 1.000 38.72000 59 ASP B C 1
ATOM 3098 O O . ASP B 1 59 ? -21.42000 7.35100 55.40800 1.000 36.06000 59 ASP B O 1
ATOM 3103 N N . TYR B 1 60 ? -23.11200 7.86300 56.80500 1.000 38.26000 60 TYR B N 1
ATOM 3104 C CA . TYR B 1 60 ? -24.05900 8.18100 55.74600 1.000 41.80000 60 TYR B CA 1
ATOM 3105 C C . TYR B 1 60 ? -24.17500 9.68100 55.50700 1.000 40.00000 60 TYR B C 1
ATOM 3106 O O . TYR B 1 60 ? -25.14500 10.13200 54.88800 1.000 37.56000 60 TYR B O 1
ATOM 3115 N N . HIS B 1 61 ? -23.21100 10.46200 55.99300 1.000 45.34000 61 HIS B N 1
ATOM 3116 C CA . HIS B 1 61 ? -23.14500 11.87100 55.63400 1.000 41.00000 61 HIS B CA 1
ATOM 3117 C C . HIS B 1 61 ? -22.97100 12.00900 54.12900 1.000 42.28000 61 HIS B C 1
ATOM 3118 O O . HIS B 1 61 ? -22.11600 11.35200 53.52600 1.000 52.47000 61 HIS B O 1
ATOM 3125 N N . SER B 1 62 ? -23.79900 12.85100 53.51900 1.000 42.15000 62 SER B N 1
ATOM 3126 C CA . SER B 1 62 ? -23.67400 13.13000 52.09600 1.000 45.49000 62 SER B CA 1
ATOM 3127 C C . SER B 1 62 ? -22.75100 14.30600 51.81500 1.000 45.45000 62 SER B C 1
ATOM 3128 O O . SER B 1 62 ? -22.17400 14.38500 50.72500 1.000 50.98000 62 SER B O 1
ATOM 3131 N N . LEU B 1 63 ? -22.59200 15.21400 52.77300 1.000 43.41000 63 LEU B N 1
ATOM 3132 C CA . LEU B 1 63 ? -21.78800 16.41400 52.59600 1.000 38.44000 63 LEU B CA 1
ATOM 3133 C C . LEU B 1 63 ? -20.48300 16.29200 53.36500 1.000 41.83000 63 LEU B C 1
ATOM 3134 O O . LEU B 1 63 ? -20.47000 15.85100 54.52000 1.000 37.39000 63 LEU B O 1
ATOM 3139 N N . ASP B 1 64 ? -19.39300 16.68200 52.71300 1.000 47.32000 64 ASP B N 1
ATOM 3140 C CA . ASP B 1 64 ? -18.08700 16.74700 53.34500 1.000 47.39000 64 ASP B CA 1
ATOM 3141 C C . ASP B 1 64 ? -18.10500 17.74500 54.49800 1.000 43.33000 64 ASP B C 1
ATOM 3142 O O . ASP B 1 64 ? -18.92100 18.66900 54.53900 1.000 39.31000 64 ASP B O 1
ATOM 3147 N N . ARG B 1 65 ? -17.18900 17.55000 55.45200 1.000 48.79000 65 ARG B N 1
ATOM 3148 C CA . ARG B 1 65 ? -16.98400 18.57000 56.47600 1.000 48.72000 65 ARG B CA 1
ATOM 3149 C C . ARG B 1 65 ? -16.65700 19.91300 55.83900 1.000 51.01000 65 ARG B C 1
ATOM 3150 O O . ARG B 1 65 ? -17.15600 20.95800 56.27200 1.000 58.00000 65 ARG B O 1
ATOM 3158 N N . TYR B 1 66 ? -15.82800 19.89900 54.79600 1.000 43.53000 66 TYR B N 1
ATOM 3159 C CA . TYR B 1 66 ? -15.48600 21.13100 54.09800 1.000 46.74000 66 TYR B CA 1
ATOM 3160 C C . TYR B 1 66 ? -16.65500 21.62300 53.25600 1.000 48.57000 66 TYR B C 1
ATOM 3161 O O . TYR B 1 66 ? -16.92400 22.82900 53.20300 1.000 54.24000 66 TYR B O 1
ATOM 3170 N N . GLY B 1 67 ? -17.37500 20.70400 52.61000 1.000 38.60000 67 GLY B N 1
ATOM 3171 C CA . GLY B 1 67 ? -18.59000 21.08400 51.91400 1.000 38.41000 67 GLY B CA 1
ATOM 3172 C C . GLY B 1 67 ? -19.68200 21.57700 52.84300 1.000 43.49000 67 GLY B C 1
ATOM 3173 O O . GLY B 1 67 ? -20.46900 22.45000 52.46600 1.000 45.94000 67 GLY B O 1
ATOM 3174 N N . ARG B 1 68 ? -19.75000 21.03100 54.06300 1.000 42.35000 68 ARG B N 1
ATOM 3175 C CA . ARG B 1 68 ? -20.74900 21.49600 55.02300 1.000 42.98000 68 ARG B CA 1
ATOM 3176 C C . ARG B 1 68 ? -20.54200 22.96700 55.36000 1.000 54.76000 68 ARG B C 1
ATOM 3177 O O . ARG B 1 68 ? -21.51100 23.72100 55.50300 1.000 58.89000 68 ARG B O 1
ATOM 3185 N N . LYS B 1 69 ? -19.28500 23.39200 55.49600 1.000 59.29000 69 LYS B N 1
ATOM 3186 C CA . LYS B 1 69 ? -19.00200 24.80700 55.69600 1.000 60.59000 69 LYS B CA 1
ATOM 3187 C C . LYS B 1 69 ? -19.24000 25.62700 54.43400 1.000 56.66000 69 LYS B C 1
ATOM 3188 O O . LYS B 1 69 ? -19.49000 26.83300 54.53300 1.000 52.62000 69 LYS B O 1
ATOM 3194 N N . GLU B 1 70 ? -19.17400 25.00300 53.25400 1.000 55.91000 70 GLU B N 1
ATOM 3195 C CA . GLU B 1 70 ? -19.37600 25.73700 52.00800 1.000 60.08000 70 GLU B CA 1
ATOM 3196 C C . GLU B 1 70 ? -20.85000 26.02400 51.75000 1.000 60.90000 70 GLU B C 1
ATOM 3197 O O . GLU B 1 70 ? -21.20700 27.14100 51.36000 1.000 70.77000 70 GLU B O 1
ATOM 3203 N N . GLN B 1 71 ? -21.71600 25.03500 51.94800 1.000 50.86000 71 GLN B N 1
ATOM 3204 C CA . GLN B 1 71 ? -23.14400 25.20700 51.72000 1.000 49.70000 71 GLN B CA 1
ATOM 3205 C C . GLN B 1 71 ? -23.86600 25.82000 52.91400 1.000 49.51000 71 GLN B C 1
ATOM 3206 O O . GLN B 1 71 ? -25.07900 26.04100 52.83600 1.000 44.14000 71 GLN B O 1
ATOM 3212 N N . LYS B 1 72 ? -23.15300 26.09600 54.00800 1.000 52.81000 72 LYS B N 1
ATOM 3213 C CA . LYS B 1 72 ? -23.71900 26.74600 55.19400 1.000 53.60000 72 LYS B CA 1
ATOM 3214 C C . LYS B 1 72 ? -24.88900 25.94800 55.77100 1.000 49.10000 72 LYS B C 1
ATOM 3215 O O . LYS B 1 72 ? -25.93400 26.50100 56.12500 1.000 50.86000 72 LYS B O 1
ATOM 3221 N N . VAL B 1 73 ? -24.70500 24.63300 55.86800 1.000 43.25000 73 VAL B N 1
ATOM 3222 C CA . VAL B 1 73 ? -25.68000 23.74300 56.49000 1.000 45.75000 73 VAL B CA 1
ATOM 3223 C C . VAL B 1 73 ? -24.94900 22.86000 57.49100 1.000 47.87000 73 VAL B C 1
ATOM 3224 O O . VAL B 1 73 ? -23.82300 22.41300 57.24100 1.000 47.98000 73 VAL B O 1
ATOM 3228 N N . THR B 1 74 ? -25.58300 22.63400 58.63800 1.000 49.94000 74 THR B N 1
ATOM 3229 C CA . THR B 1 74 ? -24.98200 21.87800 59.72400 1.000 45.59000 74 THR B CA 1
ATOM 3230 C C . THR B 1 74 ? -25.09700 20.37500 59.46500 1.000 38.71000 74 THR B C 1
ATOM 3231 O O . THR B 1 74 ? -25.72300 19.92500 58.50100 1.000 38.03000 74 THR B O 1
ATOM 3235 N N . ALA B 1 75 ? -24.47900 19.58800 60.35000 1.000 39.32000 75 ALA B N 1
ATOM 3236 C CA . ALA B 1 75 ? -24.55000 18.13500 60.24400 1.000 39.63000 75 ALA B CA 1
ATOM 3237 C C . ALA B 1 75 ? -25.87400 17.57000 60.74000 1.000 37.32000 75 ALA B C 1
ATOM 3238 O O . ALA B 1 75 ? -26.23100 16.44600 60.36900 1.000 34.61000 75 ALA B O 1
ATOM 3240 N N . LEU B 1 76 ? -26.60100 18.31300 61.57600 1.000 36.79000 76 LEU B N 1
ATOM 3241 C CA . LEU B 1 76 ? -27.93800 17.89500 61.97500 1.000 37.08000 76 LEU B CA 1
ATOM 3242 C C . LEU B 1 76 ? -28.94000 17.98700 60.82700 1.000 37.09000 76 LEU B C 1
ATOM 3243 O O . LEU B 1 76 ? -30.03600 17.43200 60.93000 1.000 31.05000 76 LEU B O 1
ATOM 3248 N N . ASP B 1 77 ? -28.59600 18.66000 59.73600 1.000 41.84000 77 ASP B N 1
ATOM 3249 C CA . ASP B 1 77 ? -29.57300 18.96600 58.69900 1.000 41.87000 77 ASP B CA 1
ATOM 3250 C C . ASP B 1 77 ? -29.67300 17.79700 57.72300 1.000 42.25000 77 ASP B C 1
ATOM 3251 O O . ASP B 1 77 ? -28.63700 17.30800 57.25300 1.000 45.36000 77 ASP B O 1
ATOM 3256 N N . PRO B 1 78 ? -30.87800 17.28900 57.43500 1.000 40.78000 78 PRO B N 1
ATOM 3257 C CA . PRO B 1 78 ? -31.00600 16.16400 56.49200 1.000 36.31000 78 PRO B CA 1
ATOM 3258 C C . PRO B 1 78 ? -30.32200 16.37400 55.15400 1.000 34.40000 78 PRO B C 1
ATOM 3259 O O . PRO B 1 78 ? -29.86600 15.39400 54.55200 1.000 46.18000 78 PRO B O 1
ATOM 3263 N N . ARG B 1 79 ? -30.24300 17.61300 54.65700 1.000 30.98000 79 ARG B N 1
ATOM 3264 C CA . ARG B 1 79 ? -29.55000 17.85900 53.39600 1.000 39.97000 79 ARG B CA 1
ATOM 3265 C C . ARG B 1 79 ? -28.09900 17.39500 53.43400 1.000 42.01000 79 ARG B C 1
ATOM 3266 O O . ARG B 1 79 ? -27.52200 17.10700 52.38000 1.000 40.85000 79 ARG B O 1
ATOM 3274 N N . ALA B 1 80 ? -27.50200 17.30700 54.62200 1.000 42.64000 80 ALA B N 1
ATOM 3275 C CA . ALA B 1 80 ? -26.13200 16.84400 54.78700 1.000 44.53000 80 ALA B CA 1
ATOM 3276 C C . ALA B 1 80 ? -26.02900 15.33100 54.94600 1.000 45.35000 80 ALA B C 1
ATOM 3277 O O . ALA B 1 80 ? -24.93600 14.82600 55.21700 1.000 50.42000 80 ALA B O 1
ATOM 3279 N N . ASN B 1 81 ? -27.13100 14.60000 54.78400 1.000 41.98000 81 ASN B N 1
ATOM 3280 C CA . ASN B 1 81 ? -27.12600 13.15300 54.94600 1.000 38.33000 81 ASN B CA 1
ATOM 3281 C C . ASN B 1 81 ? -27.92400 12.50900 53.82200 1.000 34.91000 81 ASN B C 1
ATOM 3282 O O . ASN B 1 81 ? -28.86500 13.10100 53.28700 1.000 37.31000 81 ASN B O 1
ATOM 3287 N N . ASP B 1 82 ? -27.53500 11.28700 53.46900 1.000 37.26000 82 ASP B N 1
ATOM 3288 C CA . ASP B 1 82 ? -28.18900 10.50900 52.41900 1.000 40.12000 82 ASP B CA 1
ATOM 3289 C C . ASP B 1 82 ? -29.01100 9.41600 53.09500 1.000 42.32000 82 ASP B C 1
ATOM 3290 O O . ASP B 1 82 ? -28.47900 8.36400 53.46300 1.000 41.52000 82 ASP B O 1
ATOM 3295 N N . PHE B 1 83 ? -30.31000 9.66800 53.25400 1.000 41.52000 83 PHE B N 1
ATOM 3296 C CA . PHE B 1 83 ? -31.19000 8.68800 53.87600 1.000 40.31000 83 PHE B CA 1
ATOM 3297 C C . PHE B 1 83 ? -31.64300 7.60800 52.91000 1.000 43.72000 83 PHE B C 1
ATOM 3298 O O . PHE B 1 83 ? -32.01200 6.51700 53.35600 1.000 43.25000 83 PHE B O 1
ATOM 3306 N N . ASP B 1 84 ? -31.63500 7.88400 51.60600 1.000 43.65000 84 ASP B N 1
ATOM 3307 C CA . ASP B 1 84 ? -31.87200 6.82000 50.63900 1.000 41.89000 84 ASP B CA 1
ATOM 3308 C C . ASP B 1 84 ? -30.86300 5.69500 50.82700 1.000 45.79000 84 ASP B C 1
ATOM 3309 O O . ASP B 1 84 ? -31.24300 4.53600 51.01500 1.000 49.92000 84 ASP B O 1
ATOM 3314 N N . LEU B 1 85 ? -29.56900 6.02800 50.82800 1.000 46.38000 85 LEU B N 1
ATOM 3315 C CA . LEU B 1 85 ? -28.54100 5.00300 50.99200 1.000 45.55000 85 LEU B CA 1
ATOM 3316 C C . LEU B 1 85 ? -28.60900 4.35900 52.37300 1.000 42.71000 85 LEU B C 1
ATOM 3317 O O . LEU B 1 85 ? -28.53800 3.13100 52.49600 1.000 45.70000 85 LEU B O 1
ATOM 3322 N N . MET B 1 86 ? -28.73100 5.17400 53.42600 1.000 43.44000 86 MET B N 1
ATOM 3323 C CA . MET B 1 86 ? -28.80600 4.63600 54.78300 1.000 45.64000 86 MET B CA 1
ATOM 3324 C C . MET B 1 86 ? -29.93600 3.62400 54.91000 1.000 39.04000 86 MET B C 1
ATOM 3325 O O . MET B 1 86 ? -29.75300 2.53000 55.45700 1.000 35.72000 86 MET B O 1
ATOM 3330 N N . TYR B 1 87 ? -31.11800 3.98400 54.41000 1.000 39.52000 87 TYR B N 1
ATOM 3331 C CA . TYR B 1 87 ? -32.24900 3.06400 54.43000 1.000 44.75000 87 TYR B CA 1
ATOM 3332 C C . TYR B 1 87 ? -31.95300 1.80400 53.62800 1.000 51.93000 87 TYR B C 1
ATOM 3333 O O . TYR B 1 87 ? -32.32900 0.70100 54.03900 1.000 55.33000 87 TYR B O 1
ATOM 3342 N N . GLU B 1 88 ? -31.27900 1.94500 52.48300 1.000 48.81000 88 GLU B N 1
ATOM 3343 C CA . GLU B 1 88 ? -30.91600 0.77700 51.68600 1.000 53.97000 88 GLU B CA 1
ATOM 3344 C C . GLU B 1 88 ? -30.09000 -0.20500 52.50700 1.000 53.84000 88 GLU B C 1
ATOM 3345 O O . GLU B 1 88 ? -30.43400 -1.38500 52.62500 1.000 56.13000 88 GLU B O 1
ATOM 3351 N N . GLN B 1 89 ? -28.99700 0.27800 53.09900 1.000 52.71000 89 GLN B N 1
ATOM 3352 C CA . GLN B 1 89 ? -28.03200 -0.62800 53.70900 1.000 53.29000 89 GLN B CA 1
ATOM 3353 C C . GLN B 1 89 ? -28.54700 -1.21600 55.01600 1.000 50.41000 89 GLN B C 1
ATOM 3354 O O . GLN B 1 89 ? -28.11600 -2.30500 55.41000 1.000 52.62000 89 GLN B O 1
ATOM 3360 N N . VAL B 1 90 ? -29.45700 -0.52300 55.70100 1.000 47.75000 90 VAL B N 1
ATOM 3361 C CA . VAL B 1 90 ? -30.07800 -1.10400 56.88700 1.000 43.68000 90 VAL B CA 1
ATOM 3362 C C . VAL B 1 90 ? -31.17500 -2.08400 56.48900 1.000 50.27000 90 VAL B C 1
ATOM 3363 O O . VAL B 1 90 ? -31.29600 -3.16800 57.07300 1.000 53.33000 90 VAL B O 1
ATOM 3367 N N . LYS B 1 91 ? -31.98500 -1.72400 55.49100 1.000 52.49000 91 LYS B N 1
ATOM 3368 C CA . LYS B 1 91 ? -32.90600 -2.69200 54.90600 1.000 54.04000 91 LYS B CA 1
ATOM 3369 C C . LYS B 1 91 ? -32.14700 -3.89600 54.36700 1.000 56.08000 91 LYS B C 1
ATOM 3370 O O . LYS B 1 91 ? -32.60600 -5.03700 54.48900 1.000 57.56000 91 LYS B O 1
ATOM 3376 N N . ALA B 1 92 ? -30.97100 -3.65900 53.78000 1.000 53.90000 92 ALA B N 1
ATOM 3377 C CA . ALA B 1 92 ? -30.15400 -4.76100 53.28700 1.000 54.85000 92 ALA B CA 1
ATOM 3378 C C . ALA B 1 92 ? -29.63200 -5.61900 54.43200 1.000 57.22000 92 ALA B C 1
ATOM 3379 O O . ALA B 1 92 ? -29.65200 -6.85300 54.35100 1.000 64.50000 92 ALA B O 1
ATOM 3381 N N . LEU B 1 93 ? -29.16800 -4.98900 55.51300 1.000 52.67000 93 LEU B N 1
ATOM 3382 C CA . LEU B 1 93 ? -28.61500 -5.75200 56.62700 1.000 50.40000 93 LEU B CA 1
ATOM 3383 C C . LEU B 1 93 ? -29.70200 -6.52800 57.36200 1.000 48.03000 93 LEU B C 1
ATOM 3384 O O . LEU B 1 93 ? -29.52900 -7.71600 57.66300 1.000 49.14000 93 LEU B O 1
ATOM 3389 N N . LYS B 1 94 ? -30.83000 -5.87500 57.66200 1.000 42.49000 94 LYS B N 1
ATOM 3390 C CA . LYS B 1 94 ? -31.92800 -6.57000 58.33000 1.000 48.95000 94 LYS B CA 1
ATOM 3391 C C . LYS B 1 94 ? -32.39400 -7.76800 57.51400 1.000 58.11000 94 LYS B C 1
ATOM 3392 O O . LYS B 1 94 ? -32.73100 -8.81800 58.07400 1.000 64.76000 94 LYS B O 1
ATOM 3398 N N . ASN B 1 95 ? -32.40800 -7.63400 56.18900 1.000 58.38000 95 ASN B N 1
ATOM 3399 C CA . ASN B 1 95 ? -32.70900 -8.74400 55.29900 1.000 57.80000 95 ASN B CA 1
ATOM 3400 C C . ASN B 1 95 ? -31.46400 -9.54500 54.93000 1.000 58.57000 95 ASN B C 1
ATOM 3401 O O . ASN B 1 95 ? -31.49200 -10.31300 53.96200 1.000 62.34000 95 ASN B O 1
ATOM 3406 N N . GLY B 1 96 ? -30.37100 -9.36000 55.66800 1.000 55.51000 96 GLY B N 1
ATOM 3407 C CA . GLY B 1 96 ? -29.26500 -10.29700 55.65000 1.000 56.20000 96 GLY B CA 1
ATOM 3408 C C . GLY B 1 96 ? -28.39000 -10.30400 54.41800 1.000 54.47000 96 GLY B C 1
ATOM 3409 O O . GLY B 1 96 ? -27.69400 -11.29400 54.18300 1.000 57.01000 96 GLY B O 1
ATOM 3410 N N . ILE B 1 97 ? -28.38600 -9.23900 53.62400 1.000 59.56000 97 ILE B N 1
ATOM 3411 C CA . ILE B 1 97 ? -27.49500 -9.14200 52.47200 1.000 61.70000 97 ILE B CA 1
ATOM 3412 C C . ILE B 1 97 ? -26.40800 -8.12600 52.80500 1.000 65.73000 97 ILE B C 1
ATOM 3413 O O . ILE B 1 97 ? -26.70600 -6.97800 53.16100 1.000 66.88000 97 ILE B O 1
ATOM 3418 N N . ALA B 1 98 ? -25.15000 -8.56000 52.71100 1.000 66.83000 98 ALA B N 1
ATOM 3419 C CA . ALA B 1 98 ? -24.02000 -7.73100 53.11300 1.000 59.13000 98 ALA B CA 1
ATOM 3420 C C . ALA B 1 98 ? -23.93500 -6.47700 52.24900 1.000 58.41000 98 ALA B C 1
ATOM 3421 O O . ALA B 1 98 ? -24.54800 -6.37900 51.18300 1.000 63.93000 98 ALA B O 1
ATOM 3423 N N . VAL B 1 99 ? -23.15300 -5.50900 52.71800 1.000 54.84000 99 VAL B N 1
ATOM 3424 C CA . VAL B 1 99 ? -23.19000 -4.18200 52.11800 1.000 54.60000 99 VAL B CA 1
ATOM 3425 C C . VAL B 1 99 ? -21.84700 -3.48600 52.30900 1.000 56.23000 99 VAL B C 1
ATOM 3426 O O . VAL B 1 99 ? -21.21500 -3.58800 53.36600 1.000 54.59000 99 VAL B O 1
ATOM 3430 N N . GLU B 1 100 ? -21.41100 -2.79100 51.25700 1.000 59.43000 100 GLU B N 1
ATOM 3431 C CA . GLU B 1 100 ? -20.27600 -1.87700 51.32200 1.000 56.95000 100 GLU B CA 1
ATOM 3432 C C . GLU B 1 100 ? -20.76500 -0.55100 51.89000 1.000 55.50000 100 GLU B C 1
ATOM 3433 O O . GLU B 1 100 ? -21.55500 0.15100 51.25000 1.000 56.73000 100 GLU B O 1
ATOM 3439 N N . LYS B 1 101 ? -20.30700 -0.20300 53.08900 1.000 53.27000 101 LYS B N 1
ATOM 3440 C CA . LYS B 1 101 ? -20.72700 1.04000 53.71000 1.000 49.86000 101 LYS B CA 1
ATOM 3441 C C . LYS B 1 101 ? -19.59000 2.04400 53.69700 1.000 51.24000 101 LYS B C 1
ATOM 3442 O O . LYS B 1 101 ? -18.47400 1.71100 54.11900 1.000 54.79000 101 LYS B O 1
ATOM 3448 N N . PRO B 1 102 ? -19.83000 3.27000 53.23600 1.000 47.78000 102 PRO B N 1
ATOM 3449 C CA . PRO B 1 102 ? -18.78400 4.29800 53.27100 1.000 46.83000 102 PRO B CA 1
ATOM 3450 C C . PRO B 1 102 ? -18.37300 4.62600 54.69800 1.000 47.56000 102 PRO B C 1
ATOM 3451 O O . PRO B 1 102 ? -19.02900 4.25900 55.67500 1.000 54.71000 102 PRO B O 1
ATOM 3455 N N . ILE B 1 103 ? -17.25400 5.33600 54.80900 1.000 44.13000 103 ILE B N 1
ATOM 3456 C CA . ILE B 1 103 ? -16.66600 5.70100 56.09200 1.000 43.47000 103 ILE B CA 1
ATOM 3457 C C . ILE B 1 103 ? -16.53300 7.21500 56.14900 1.000 40.73000 103 ILE B C 1
ATOM 3458 O O . ILE B 1 103 ? -15.99500 7.83000 55.22100 1.000 40.84000 103 ILE B O 1
ATOM 3463 N N . TYR B 1 104 ? -17.01900 7.81500 57.23500 1.000 42.40000 104 TYR B N 1
ATOM 3464 C CA . TYR B 1 104 ? -16.78700 9.22900 57.50800 1.000 45.87000 104 TYR B CA 1
ATOM 3465 C C . TYR B 1 104 ? -15.61200 9.33600 58.47300 1.000 43.85000 104 TYR B C 1
ATOM 3466 O O . TYR B 1 104 ? -15.72600 8.96900 59.64800 1.000 39.87000 104 TYR B O 1
ATOM 3475 N N . ASN B 1 105 ? -14.49000 9.84600 57.97400 1.000 46.72000 105 ASN B N 1
ATOM 3476 C CA . ASN B 1 105 ? -13.25900 9.97400 58.74900 1.000 47.70000 105 ASN B CA 1
ATOM 3477 C C . ASN B 1 105 ? -13.28500 11.32400 59.45500 1.000 50.90000 105 ASN B C 1
ATOM 3478 O O . ASN B 1 105 ? -13.06400 12.36400 58.83400 1.000 56.96000 105 ASN B O 1
ATOM 3483 N N . HIS B 1 106 ? -13.54400 11.30800 60.76600 1.000 45.80000 106 HIS B N 1
ATOM 3484 C CA . HIS B 1 106 ? -13.64400 12.54900 61.52600 1.000 45.77000 106 HIS B CA 1
ATOM 3485 C C . HIS B 1 106 ? -12.30600 13.26500 61.66700 1.000 57.33000 106 HIS B C 1
ATOM 3486 O O . HIS B 1 106 ? -12.28900 14.44800 62.02400 1.000 65.41000 106 HIS B O 1
ATOM 3493 N N . VAL B 1 107 ? -11.19000 12.58500 61.40300 1.000 57.13000 107 VAL B N 1
ATOM 3494 C CA . VAL B 1 107 ? -9.88600 13.23900 61.48800 1.000 52.59000 107 VAL B CA 1
ATOM 3495 C C . VAL B 1 107 ? -9.69200 14.18200 60.30800 1.000 52.26000 107 VAL B C 1
ATOM 3496 O O . VAL B 1 107 ? -9.56300 15.40000 60.47500 1.000 52.98000 107 VAL B O 1
ATOM 3500 N N . THR B 1 108 ? -9.66900 13.62900 59.09400 1.000 54.77000 108 THR B N 1
ATOM 3501 C CA . THR B 1 108 ? -9.61200 14.46400 57.90100 1.000 54.73000 108 THR B CA 1
ATOM 3502 C C . THR B 1 108 ? -10.93800 15.15500 57.62300 1.000 51.73000 108 THR B C 1
ATOM 3503 O O . THR B 1 108 ? -10.96600 16.13400 56.87000 1.000 52.28000 108 THR B O 1
ATOM 3507 N N . GLY B 1 109 ? -12.02700 14.67800 58.21700 1.000 48.66000 109 GLY B N 1
ATOM 3508 C CA . GLY B 1 109 ? -13.33900 15.17300 57.83800 1.000 49.06000 109 GLY B CA 1
ATOM 3509 C C . GLY B 1 109 ? -13.64900 14.91000 56.38300 1.000 54.60000 109 GLY B C 1
ATOM 3510 O O . GLY B 1 109 ? -14.18300 15.79000 55.70000 1.000 57.91000 109 GLY B O 1
ATOM 3511 N N . LEU B 1 110 ? -13.30800 13.72000 55.88700 1.000 52.64000 110 LEU B N 1
ATOM 3512 C CA . LEU B 1 110 ? -13.46200 13.36900 54.48300 1.000 51.52000 110 LEU B CA 1
ATOM 3513 C C . LEU B 1 110 ? -14.27100 12.08600 54.34800 1.000 48.56000 110 LEU B C 1
ATOM 3514 O O . LEU B 1 110 ? -14.20700 11.19900 55.20300 1.000 49.58000 110 LEU B O 1
ATOM 3519 N N . LEU B 1 111 ? -15.02700 11.99300 53.25700 1.000 42.58000 111 LEU B N 1
ATOM 3520 C CA . LEU B 1 111 ? -15.80500 10.79300 52.95700 1.000 45.88000 111 LEU B CA 1
ATOM 3521 C C . LEU B 1 111 ? -14.86200 9.73300 52.40100 1.000 50.10000 111 LEU B C 1
ATOM 3522 O O . LEU B 1 111 ? -14.48100 9.77100 51.22900 1.000 56.28000 111 LEU B O 1
ATOM 3527 N N . ASP B 1 112 ? -14.49200 8.77600 53.24900 1.000 48.14000 112 ASP B N 1
ATOM 3528 C CA . ASP B 1 112 ? -13.47500 7.78800 52.93300 1.000 47.17000 112 ASP B CA 1
ATOM 3529 C C . ASP B 1 112 ? -14.03000 6.65300 52.07800 1.000 51.95000 112 ASP B C 1
ATOM 3530 O O . ASP B 1 112 ? -15.24600 6.49600 51.94600 1.000 58.01000 112 ASP B O 1
ATOM 3535 N N . PRO B 1 113 ? -13.14800 5.86400 51.46700 1.000 51.04000 113 PRO B N 1
ATOM 3536 C CA . PRO B 1 113 ? -13.57300 4.62100 50.80900 1.000 50.71000 113 PRO B CA 1
ATOM 3537 C C . PRO B 1 113 ? -14.38700 3.75100 51.75000 1.000 48.43000 113 PRO B C 1
ATOM 3538 O O . PRO B 1 113 ? -14.27200 3.86900 52.97900 1.000 54.86000 113 PRO B O 1
ATOM 3542 N N . PRO B 1 114 ? -15.21100 2.85600 51.21600 1.000 45.84000 114 PRO B N 1
ATOM 3543 C CA . PRO B 1 114 ? -16.11400 2.07800 52.06700 1.000 43.06000 114 PRO B CA 1
ATOM 3544 C C . PRO B 1 114 ? -15.41500 0.88900 52.71500 1.000 47.96000 114 PRO B C 1
ATOM 3545 O O . PRO B 1 114 ? -14.29000 0.51900 52.37800 1.000 49.23000 114 PRO B O 1
ATOM 3549 N N . GLU B 1 115 ? -16.12300 0.29500 53.67200 1.000 47.73000 115 GLU B N 1
ATOM 3550 C CA . GLU B 1 115 ? -15.71700 -0.94200 54.31700 1.000 49.40000 115 GLU B CA 1
ATOM 3551 C C . GLU B 1 115 ? -16.85900 -1.94000 54.19900 1.000 57.61000 115 GLU B C 1
ATOM 3552 O O . GLU B 1 115 ? -18.03200 -1.56000 54.15600 1.000 66.57000 115 GLU B O 1
ATOM 3558 N N . LEU B 1 116 ? -16.51100 -3.22100 54.13100 1.000 55.57000 116 LEU B N 1
ATOM 3559 C CA . LEU B 1 116 ? -17.52500 -4.25900 54.01400 1.000 56.99000 116 LEU B CA 1
ATOM 3560 C C . LEU B 1 116 ? -18.06500 -4.61000 55.39300 1.000 59.35000 116 LEU B C 1
ATOM 3561 O O . LEU B 1 116 ? -17.29700 -4.85700 56.32900 1.000 61.94000 116 LEU B O 1
ATOM 3566 N N . ILE B 1 117 ? -19.39000 -4.62800 55.51800 1.000 59.38000 117 ILE B N 1
ATOM 3567 C CA . ILE B 1 117 ? -20.07000 -4.86800 56.78600 1.000 59.02000 117 ILE B CA 1
ATOM 3568 C C . ILE B 1 117 ? -20.96800 -6.08400 56.62100 1.000 60.01000 117 ILE B C 1
ATOM 3569 O O . ILE B 1 117 ? -21.91700 -6.06000 55.82800 1.000 58.30000 117 ILE B O 1
ATOM 3574 N N . GLN B 1 118 ? -20.67200 -7.13800 57.36900 1.000 59.56000 118 GLN B N 1
ATOM 3575 C CA . GLN B 1 118 ? -21.48400 -8.34200 57.30000 1.000 58.92000 118 GLN B CA 1
ATOM 3576 C C . GLN B 1 118 ? -22.73000 -8.18200 58.17000 1.000 59.26000 118 GLN B C 1
ATOM 3577 O O . GLN B 1 118 ? -22.66700 -7.55800 59.23300 1.000 53.20000 118 GLN B O 1
ATOM 3583 N N . PRO B 1 119 ? -23.87200 -8.71100 57.73300 1.000 60.72000 119 PRO B N 1
ATOM 3584 C CA . PRO B 1 119 ? -25.08500 -8.65500 58.55600 1.000 52.84000 119 PRO B CA 1
ATOM 3585 C C . PRO B 1 119 ? -24.86800 -9.33300 59.89600 1.000 56.49000 119 PRO B C 1
ATOM 3586 O O . PRO B 1 119 ? -24.50300 -10.51800 59.95400 1.000 65.67000 119 PRO B O 1
ATOM 3590 N N . PRO B 1 120 ? -25.06100 -8.60900 60.99700 1.000 53.41000 120 PRO B N 1
ATOM 3591 C CA . PRO B 1 120 ? -24.84300 -9.20300 62.31900 1.000 55.58000 120 PRO B CA 1
ATOM 3592 C C . PRO B 1 120 ? -26.13000 -9.69700 62.95900 1.000 56.46000 120 PRO B C 1
ATOM 3593 O O . PRO B 1 120 ? -27.22700 -9.42500 62.46000 1.000 64.06000 120 PRO B O 1
ATOM 3597 N N . LYS B 1 121 ? -25.99800 -10.42500 64.06900 1.000 52.88000 121 LYS B N 1
ATOM 3598 C CA . LYS B 1 121 ? -27.17000 -10.84500 64.83100 1.000 54.47000 121 LYS B CA 1
ATOM 3599 C C . LYS B 1 121 ? -27.94800 -9.63500 65.33600 1.000 54.11000 121 LYS B C 1
ATOM 3600 O O . LYS B 1 121 ? -29.17500 -9.56500 65.19800 1.000 54.48000 121 LYS B O 1
ATOM 3606 N N . ILE B 1 122 ? -27.24500 -8.66900 65.92000 1.000 52.69000 122 ILE B N 1
ATOM 3607 C CA . ILE B 1 122 ? -27.82800 -7.41200 66.37100 1.000 47.91000 122 ILE B CA 1
ATOM 3608 C C . ILE B 1 122 ? -27.12200 -6.28300 65.63700 1.000 48.55000 122 ILE B C 1
ATOM 3609 O O . ILE B 1 122 ? -25.88700 -6.22700 65.62000 1.000 53.93000 122 ILE B O 1
ATOM 3614 N N . LEU B 1 123 ? -27.89900 -5.39700 65.02400 1.000 43.87000 123 LEU B N 1
ATOM 3615 C CA . LEU B 1 123 ? -27.36400 -4.22700 64.34100 1.000 42.14000 123 LEU B CA 1
ATOM 3616 C C . LEU B 1 123 ? -27.85400 -2.98100 65.06000 1.000 40.17000 123 LEU B C 1
ATOM 3617 O O . LEU B 1 123 ? -29.06400 -2.77900 65.20100 1.000 44.80000 123 LEU B O 1
ATOM 3622 N N . VAL B 1 124 ? -26.92200 -2.14900 65.51100 1.000 37.91000 124 VAL B N 1
ATOM 3623 C CA . VAL B 1 124 ? -27.25500 -0.86800 66.11600 1.000 34.25000 124 VAL B CA 1
ATOM 3624 C C . VAL B 1 124 ? -26.77900 0.24200 65.19200 1.000 33.80000 124 VAL B C 1
ATOM 3625 O O . VAL B 1 124 ? -25.62400 0.24300 64.75000 1.000 33.00000 124 VAL B O 1
ATOM 3629 N N . ILE B 1 125 ? -27.67600 1.17500 64.89500 1.000 32.62000 125 ILE B N 1
ATOM 3630 C CA . ILE B 1 125 ? -27.34700 2.41300 64.20300 1.000 33.86000 125 ILE B CA 1
ATOM 3631 C C . ILE B 1 125 ? -27.49900 3.54000 65.21400 1.000 36.70000 125 ILE B C 1
ATOM 3632 O O . ILE B 1 125 ? -28.59000 3.75000 65.76200 1.000 34.10000 125 ILE B O 1
ATOM 3637 N N . GLU B 1 126 ? -26.40500 4.24400 65.49000 1.000 41.25000 126 GLU B N 1
ATOM 3638 C CA . GLU B 1 126 ? -26.41800 5.34100 66.44400 1.000 37.23000 126 GLU B CA 1
ATOM 3639 C C . GLU B 1 126 ? -25.92200 6.61600 65.78100 1.000 38.53000 126 GLU B C 1
ATOM 3640 O O . GLU B 1 126 ? -25.05700 6.58600 64.90300 1.000 43.35000 126 GLU B O 1
ATOM 3646 N N . GLY B 1 127 ? -26.48400 7.73200 66.21100 1.000 32.04000 127 GLY B N 1
ATOM 3647 C CA . GLY B 1 127 ? -26.11700 9.02300 65.67600 1.000 33.58000 127 GLY B CA 1
ATOM 3648 C C . GLY B 1 127 ? -27.27500 9.99200 65.79200 1.000 34.50000 127 GLY B C 1
ATOM 3649 O O . GLY B 1 127 ? -28.19200 9.79300 66.58200 1.000 29.60000 127 GLY B O 1
ATOM 3650 N N . LEU B 1 128 ? -27.20900 11.04000 64.97000 1.000 37.19000 128 LEU B N 1
ATOM 3651 C CA . LEU B 1 128 ? -28.18400 12.12200 65.03900 1.000 38.05000 128 LEU B CA 1
ATOM 3652 C C . LEU B 1 128 ? -29.53600 11.74200 64.44600 1.000 37.97000 128 LEU B C 1
ATOM 3653 O O . LEU B 1 128 ? -30.56000 12.29500 64.86200 1.000 42.58000 128 LEU B O 1
ATOM 3658 N N . HIS B 1 129 ? -29.57000 10.82000 63.48000 1.000 35.52000 129 HIS B N 1
ATOM 3659 C CA . HIS B 1 129 ? -30.79600 10.64500 62.70800 1.000 32.57000 129 HIS B CA 1
ATOM 3660 C C . HIS B 1 129 ? -31.26000 9.20200 62.51000 1.000 35.99000 129 HIS B C 1
ATOM 3661 O O . HIS B 1 129 ? -31.65900 8.85000 61.39300 1.000 39.89000 129 HIS B O 1
ATOM 3668 N N . PRO B 1 130 ? -31.26800 8.34100 63.53500 1.000 41.06000 130 PRO B N 1
ATOM 3669 C CA . PRO B 1 130 ? -31.71900 6.96300 63.28700 1.000 35.49000 130 PRO B CA 1
ATOM 3670 C C . PRO B 1 130 ? -33.22300 6.84700 63.12200 1.000 34.92000 130 PRO B C 1
ATOM 3671 O O . PRO B 1 130 ? -33.68800 5.91700 62.45200 1.000 39.18000 130 PRO B O 1
ATOM 3675 N N . MET B 1 131 ? -33.99500 7.76500 63.70000 1.000 27.33000 131 MET B N 1
ATOM 3676 C CA . MET B 1 131 ? -35.44800 7.74500 63.59700 1.000 31.18000 131 MET B CA 1
ATOM 3677 C C . MET B 1 131 ? -35.99600 8.89200 62.76000 1.000 28.82000 131 MET B C 1
ATOM 3678 O O . MET B 1 131 ? -37.20100 9.16100 62.81200 1.000 31.34000 131 MET B O 1
ATOM 3683 N N . PHE B 1 132 ? -35.14700 9.57500 61.99000 1.000 31.49000 132 PHE B N 1
ATOM 3684 C CA . PHE B 1 132 ? -35.62900 10.71800 61.22300 1.000 33.62000 132 PHE B CA 1
ATOM 3685 C C . PHE B 1 132 ? -36.51900 10.28100 60.06600 1.000 37.29000 132 PHE B C 1
ATOM 3686 O O . PHE B 1 132 ? -37.54900 10.91200 59.79600 1.000 33.98000 132 PHE B O 1
ATOM 3694 N N . ASP B 1 133 ? -36.13500 9.21900 59.36200 1.000 34.81000 133 ASP B N 1
ATOM 3695 C CA . ASP B 1 133 ? -36.85100 8.75300 58.18100 1.000 38.95000 133 ASP B CA 1
ATOM 3696 C C . ASP B 1 133 ? -37.80000 7.62600 58.56600 1.000 39.07000 133 ASP B C 1
ATOM 3697 O O . ASP B 1 133 ? -37.38400 6.64900 59.19900 1.000 36.31000 133 ASP B O 1
ATOM 3702 N N . GLU B 1 134 ? -39.06900 7.76000 58.16700 1.000 42.66000 134 GLU B N 1
ATOM 3703 C CA . GLU B 1 134 ? -40.06300 6.74300 58.49900 1.000 38.43000 134 GLU B CA 1
ATOM 3704 C C . GLU B 1 134 ? -39.67400 5.38100 57.93900 1.000 41.75000 134 GLU B C 1
ATOM 3705 O O . GLU B 1 134 ? -39.85200 4.35600 58.60800 1.000 41.79000 134 GLU B O 1
ATOM 3711 N N . ARG B 1 135 ? -39.15100 5.34900 56.71000 1.000 43.50000 135 ARG B N 1
ATOM 3712 C CA . ARG B 1 135 ? -38.61100 4.11300 56.15100 1.000 47.23000 135 ARG B CA 1
ATOM 3713 C C . ARG B 1 135 ? -37.66600 3.43900 57.13600 1.000 44.65000 135 ARG B C 1
ATOM 3714 O O . ARG B 1 135 ? -37.87900 2.29200 57.54000 1.000 47.82000 135 ARG B O 1
ATOM 3722 N N . VAL B 1 136 ? -36.62000 4.15900 57.54700 1.000 44.47000 136 VAL B N 1
ATOM 3723 C CA . VAL B 1 136 ? -35.65900 3.61700 58.50400 1.000 39.21000 136 VAL B CA 1
ATOM 3724 C C . VAL B 1 136 ? -36.34300 3.30800 59.82900 1.000 41.13000 136 VAL B C 1
ATOM 3725 O O . VAL B 1 136 ? -36.02500 2.31400 60.49500 1.000 43.80000 136 VAL B O 1
ATOM 3729 N N . ARG B 1 137 ? -37.29800 4.15000 60.22600 1.000 40.64000 137 ARG B N 1
ATOM 3730 C CA . ARG B 1 137 ? -38.00000 3.94800 61.48900 1.000 39.33000 137 ARG B CA 1
ATOM 3731 C C . ARG B 1 137 ? -38.77800 2.63800 61.50000 1.000 37.95000 137 ARG B C 1
ATOM 3732 O O . ARG B 1 137 ? -38.92400 2.01200 62.55600 1.000 40.64000 137 ARG B O 1
ATOM 3740 N N . ASP B 1 138 ? -39.28000 2.20600 60.34000 1.000 36.56000 138 ASP B N 1
ATOM 3741 C CA . ASP B 1 138 ? -40.02300 0.95400 60.25900 1.000 42.46000 138 ASP B CA 1
ATOM 3742 C C . ASP B 1 138 ? -39.12200 -0.27100 60.35800 1.000 43.99000 138 ASP B C 1
ATOM 3743 O O . ASP B 1 138 ? -39.62000 -1.37000 60.62100 1.000 40.74000 138 ASP B O 1
ATOM 3748 N N . LEU B 1 139 ? -37.81400 -0.11000 60.14900 1.000 49.31000 139 LEU B N 1
ATOM 3749 C CA . LEU B 1 139 ? -36.88300 -1.22400 60.28000 1.000 50.20000 139 LEU B CA 1
ATOM 3750 C C . LEU B 1 139 ? -36.47700 -1.48100 61.72600 1.000 42.57000 139 LEU B C 1
ATOM 3751 O O . LEU B 1 139 ? -36.05400 -2.59600 62.04900 1.000 36.46000 139 LEU B O 1
ATOM 3756 N N . LEU B 1 140 ? -36.60700 -0.48300 62.59900 1.000 44.85000 140 LEU B N 1
ATOM 3757 C CA . LEU B 1 140 ? -36.11000 -0.58600 63.96500 1.000 44.66000 140 LEU B CA 1
ATOM 3758 C C . LEU B 1 140 ? -37.04000 -1.43800 64.82000 1.000 42.16000 140 LEU B C 1
ATOM 3759 O O . LEU B 1 140 ? -38.24300 -1.17200 64.90300 1.000 39.98000 140 LEU B O 1
ATOM 3764 N N . ASP B 1 141 ? -36.47300 -2.46100 65.46200 1.000 39.99000 141 ASP B N 1
ATOM 3765 C CA . ASP B 1 141 ? -37.22300 -3.27300 66.41100 1.000 35.36000 141 ASP B CA 1
ATOM 3766 C C . ASP B 1 141 ? -37.25500 -2.65400 67.80200 1.000 38.68000 141 ASP B C 1
ATOM 3767 O O . ASP B 1 141 ? -38.08900 -3.04800 68.62500 1.000 41.64000 141 ASP B O 1
ATOM 3772 N N . PHE B 1 142 ? -36.36500 -1.70200 68.07700 1.000 39.34000 142 PHE B N 1
ATOM 3773 C CA . PHE B 1 142 ? -36.37500 -0.94300 69.31900 1.000 36.37000 142 PHE B CA 1
ATOM 3774 C C . PHE B 1 142 ? -35.68200 0.38700 69.06400 1.000 34.28000 142 PHE B C 1
ATOM 3775 O O . PHE B 1 142 ? -34.71600 0.45300 68.29800 1.000 39.97000 142 PHE B O 1
ATOM 3783 N N . SER B 1 143 ? -36.18000 1.44000 69.70700 1.000 32.43000 143 SER B N 1
ATOM 3784 C CA . SER B 1 143 ? -35.71400 2.79800 69.46400 1.000 31.09000 143 SER B CA 1
ATOM 3785 C C . SER B 1 143 ? -35.39100 3.47100 70.78900 1.000 31.23000 143 SER B C 1
ATOM 3786 O O . SER B 1 143 ? -36.22600 3.49000 71.70000 1.000 32.56000 143 SER B O 1
ATOM 3789 N N . ILE B 1 144 ? -34.18400 4.02300 70.89100 1.000 33.51000 144 ILE B N 1
ATOM 3790 C CA . ILE B 1 144 ? -33.72100 4.71800 72.08400 1.000 30.70000 144 ILE B CA 1
ATOM 3791 C C . ILE B 1 144 ? -33.38100 6.15400 71.71400 1.000 32.41000 144 ILE B C 1
ATOM 3792 O O . ILE B 1 144 ? -32.87000 6.42000 70.62100 1.000 30.43000 144 ILE B O 1
ATOM 3797 N N . TYR B 1 145 ? -33.65600 7.07600 72.63400 1.000 30.84000 145 TYR B N 1
ATOM 3798 C CA . TYR B 1 145 ? -33.27700 8.47600 72.49000 1.000 26.91000 145 TYR B CA 1
ATOM 3799 C C . TYR B 1 145 ? -32.66600 8.94200 73.80100 1.000 26.57000 145 TYR B C 1
ATOM 3800 O O . TYR B 1 145 ? -33.29900 8.82900 74.85600 1.000 29.51000 145 TYR B O 1
ATOM 3809 N N . LEU B 1 146 ? -31.44900 9.47600 73.73500 1.000 26.72000 146 LEU B N 1
ATOM 3810 C CA . LEU B 1 146 ? -30.77600 10.04600 74.89700 1.000 26.96000 146 LEU B CA 1
ATOM 3811 C C . LEU B 1 146 ? -30.96600 11.55900 74.85900 1.000 27.69000 146 LEU B C 1
ATOM 3812 O O . LEU B 1 146 ? -30.36400 12.24600 74.02700 1.000 31.77000 146 LEU B O 1
ATOM 3817 N N . ASP B 1 147 ? -31.80700 12.07300 75.75400 1.000 26.33000 147 ASP B N 1
ATOM 3818 C CA . ASP B 1 147 ? -32.12200 13.50100 75.80800 1.000 27.82000 147 ASP B CA 1
ATOM 3819 C C . ASP B 1 147 ? -31.31900 14.12700 76.94300 1.000 30.27000 147 ASP B C 1
ATOM 3820 O O . ASP B 1 147 ? -31.73800 14.13100 78.10000 1.000 33.21000 147 ASP B O 1
ATOM 3825 N N . ILE B 1 148 ? -30.15300 14.66000 76.60100 1.000 29.44000 148 ILE B N 1
ATOM 3826 C CA . ILE B 1 148 ? -29.42000 15.51800 77.52100 1.000 30.88000 148 ILE B CA 1
ATOM 3827 C C . ILE B 1 148 ? -30.04000 16.90600 77.46800 1.000 35.19000 148 ILE B C 1
ATOM 3828 O O . ILE B 1 148 ? -30.22800 17.47500 76.38500 1.000 37.54000 148 ILE B O 1
ATOM 3833 N N . SER B 1 149 ? -30.37600 17.45000 78.63100 1.000 31.74000 149 SER B N 1
ATOM 3834 C CA . SER B 1 149 ? -30.96200 18.77900 78.66400 1.000 29.98000 149 SER B CA 1
ATOM 3835 C C . SER B 1 149 ? -29.89700 19.83700 78.39900 1.000 37.99000 149 SER B C 1
ATOM 3836 O O . SER B 1 149 ? -28.69300 19.59100 78.51300 1.000 40.74000 149 SER B O 1
ATOM 3839 N N . ASN B 1 150 ? -30.36100 21.03700 78.04600 1.000 30.46000 150 ASN B N 1
ATOM 3840 C CA . ASN B 1 150 ? -29.44800 22.11900 77.70200 1.000 33.50000 150 ASN B CA 1
ATOM 3841 C C . ASN B 1 150 ? -28.62300 22.60200 78.88700 1.000 37.80000 150 ASN B C 1
ATOM 3842 O O . ASN B 1 150 ? -27.54800 23.17500 78.68200 1.000 38.62000 150 ASN B O 1
ATOM 3847 N N . GLU B 1 151 ? -29.09100 22.38500 80.11600 1.000 41.09000 151 GLU B N 1
ATOM 3848 C CA . GLU B 1 151 ? -28.33900 22.83800 81.28100 1.000 40.71000 151 GLU B CA 1
ATOM 3849 C C . GLU B 1 151 ? -27.24500 21.85400 81.67400 1.000 37.45000 151 GLU B C 1
ATOM 3850 O O . GLU B 1 151 ? -26.23700 22.25900 82.26400 1.000 40.39000 151 GLU B O 1
ATOM 3856 N N . VAL B 1 152 ? -27.42200 20.57300 81.36400 1.000 30.98000 152 VAL B N 1
ATOM 3857 C CA . VAL B 1 152 ? -26.39900 19.57000 81.64600 1.000 30.90000 152 VAL B CA 1
ATOM 3858 C C . VAL B 1 152 ? -25.39600 19.47300 80.50400 1.000 34.67000 152 VAL B C 1
ATOM 3859 O O . VAL B 1 152 ? -24.20200 19.25800 80.73400 1.000 37.61000 152 VAL B O 1
ATOM 3863 N N . LYS B 1 153 ? -25.87100 19.62600 79.26300 1.000 31.79000 153 LYS B N 1
ATOM 3864 C CA . LYS B 1 153 ? -24.96800 19.73900 78.12200 1.000 35.19000 153 LYS B CA 1
ATOM 3865 C C . LYS B 1 153 ? -23.98500 20.88300 78.31600 1.000 31.40000 153 LYS B C 1
ATOM 3866 O O . LYS B 1 153 ? -22.81900 20.79100 77.91500 1.000 31.24000 153 LYS B O 1
ATOM 3872 N N . PHE B 1 154 ? -24.44700 21.97100 78.93200 1.000 32.99000 154 PHE B N 1
ATOM 3873 C CA . PHE B 1 154 ? -23.62300 23.15600 79.13400 1.000 34.70000 154 PHE B CA 1
ATOM 3874 C C . PHE B 1 154 ? -22.62400 22.96000 80.26800 1.000 34.69000 154 PHE B C 1
ATOM 3875 O O . PHE B 1 154 ? -21.45300 23.33600 80.13900 1.000 35.11000 154 PHE B O 1
ATOM 3883 N N . ALA B 1 155 ? -23.06800 22.37500 81.38300 1.000 34.07000 155 ALA B N 1
ATOM 3884 C CA . ALA B 1 155 ? -22.16100 22.11500 82.49600 1.000 35.14000 155 ALA B CA 1
ATOM 3885 C C . ALA B 1 155 ? -21.06700 21.13400 82.10000 1.000 35.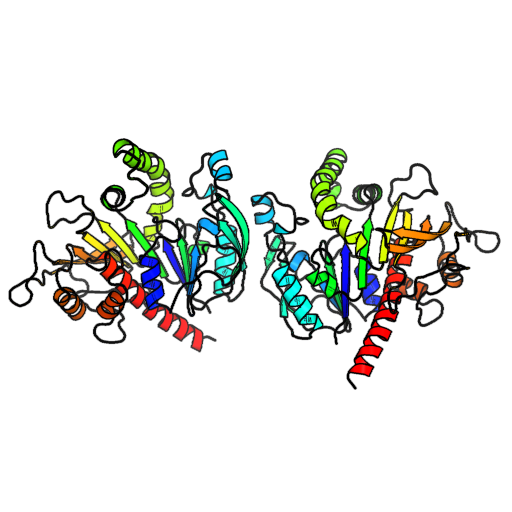15000 155 ALA B C 1
ATOM 3886 O O . ALA B 1 155 ? -19.90700 21.29200 82.49800 1.000 39.98000 155 ALA B O 1
ATOM 3888 N N . TRP B 1 156 ? -21.41800 20.11100 81.31700 1.000 35.53000 156 TRP B N 1
ATOM 3889 C CA . TRP B 1 156 ? -20.43100 19.11100 80.92200 1.000 38.50000 156 TRP B CA 1
ATOM 3890 C C . TRP B 1 156 ? -19.33000 19.72600 80.06800 1.000 38.79000 156 TRP B C 1
ATOM 3891 O O . TRP B 1 156 ? -18.16300 19.32800 80.16700 1.000 35.90000 156 TRP B O 1
ATOM 3902 N N . LYS B 1 157 ? -19.68200 20.69600 79.22000 1.000 36.85000 157 LYS B N 1
ATOM 3903 C CA . LYS B 1 157 ? -18.66600 21.40400 78.44900 1.000 37.13000 157 LYS B CA 1
ATOM 3904 C C . LYS B 1 157 ? -17.70200 22.15700 79.35700 1.000 41.90000 157 LYS B C 1
ATOM 3905 O O . LYS B 1 157 ? -16.52600 22.32300 79.01300 1.000 44.35000 157 LYS B O 1
ATOM 3911 N N . ILE B 1 158 ? -18.17400 22.60500 80.51900 1.000 38.63000 158 ILE B N 1
ATOM 3912 C CA . ILE B 1 158 ? -17.33000 23.36700 81.43300 1.000 43.91000 158 ILE B CA 1
ATOM 3913 C C . ILE B 1 158 ? -16.48200 22.43600 82.28900 1.000 47.67000 158 ILE B C 1
ATOM 3914 O O . ILE B 1 158 ? -15.26200 22.60400 82.39800 1.000 53.39000 158 ILE B O 1
ATOM 3919 N N . GLN B 1 159 ? -17.11600 21.43300 82.89900 1.000 46.50000 159 GLN B N 1
ATOM 3920 C CA . GLN B 1 159 ? -16.45700 20.63700 83.92700 1.000 48.23000 159 GLN B CA 1
ATOM 3921 C C . GLN B 1 159 ? -15.58800 19.52500 83.34900 1.000 52.61000 159 GLN B C 1
ATOM 3922 O O . GLN B 1 159 ? -14.59900 19.13500 83.97900 1.000 51.81000 159 GLN B O 1
ATOM 3928 N N . ARG B 1 160 ? -15.93100 19.00200 82.17500 1.000 54.61000 160 ARG B N 1
ATOM 3929 C CA . ARG B 1 160 ? -15.27300 17.81100 81.64800 1.000 56.06000 160 ARG B CA 1
ATOM 3930 C C . ARG B 1 160 ? -14.63400 18.01400 80.28500 1.000 54.37000 160 ARG B C 1
ATOM 3931 O O . ARG B 1 160 ? -13.51900 17.53900 80.05700 1.000 56.67000 160 ARG B O 1
ATOM 3939 N N . ASP B 1 161 ? -15.31200 18.70400 79.37000 1.000 50.90000 161 ASP B N 1
ATOM 3940 C CA . ASP B 1 161 ? -14.84000 18.84200 77.99800 1.000 50.04000 161 ASP B CA 1
ATOM 3941 C C . ASP B 1 161 ? -13.58500 19.70500 77.93400 1.000 50.47000 161 ASP B C 1
ATOM 3942 O O . ASP B 1 161 ? -13.67300 20.93500 77.86200 1.000 52.65000 161 ASP B O 1
ATOM 3947 N N . MET B 1 162 ? -12.41100 19.06500 77.95500 1.000 50.29000 162 MET B N 1
ATOM 3948 C CA . MET B 1 162 ? -11.15600 19.81000 77.98800 1.000 55.89000 162 MET B CA 1
ATOM 3949 C C . MET B 1 162 ? -10.93900 20.62400 76.72000 1.000 56.58000 162 MET B C 1
ATOM 3950 O O . MET B 1 162 ? -10.30500 21.68400 76.76600 1.000 64.68000 162 MET B O 1
ATOM 3955 N N . ALA B 1 163 ? -11.44900 20.14900 75.58100 1.000 48.95000 163 ALA B N 1
ATOM 3956 C CA . ALA B 1 163 ? -11.25000 20.86400 74.32500 1.000 52.72000 163 ALA B CA 1
ATOM 3957 C C . ALA B 1 163 ? -11.98200 22.19800 74.29400 1.000 50.60000 163 ALA B C 1
ATOM 3958 O O . ALA B 1 163 ? -11.62300 23.06900 73.49400 1.000 54.19000 163 ALA B O 1
ATOM 3960 N N . GLU B 1 164 ? -12.99300 22.37900 75.14400 1.000 47.41000 164 GLU B N 1
ATOM 3961 C CA . GLU B 1 164 ? -13.73000 23.63500 75.18400 1.000 48.50000 164 GLU B CA 1
ATOM 3962 C C . GLU B 1 164 ? -13.02100 24.70800 75.99900 1.000 50.45000 164 GLU B C 1
ATOM 3963 O O . GLU B 1 164 ? -13.38700 25.88400 75.89300 1.000 55.38000 164 GLU B O 1
ATOM 3969 N N . ARG B 1 165 ? -12.02200 24.33300 76.80400 1.000 48.17000 165 ARG B N 1
ATOM 3970 C CA . ARG B 1 165 ? -11.35300 25.30200 77.66600 1.000 50.02000 165 ARG B CA 1
ATOM 3971 C C . ARG B 1 165 ? -10.71400 26.43700 76.88100 1.000 52.55000 165 ARG B C 1
ATOM 3972 O O . ARG B 1 165 ? -10.52100 27.52300 77.43600 1.000 55.58000 165 ARG B O 1
ATOM 3980 N N . GLY B 1 166 ? -10.38000 26.21700 75.60800 1.000 51.48000 166 GLY B N 1
ATOM 3981 C CA . GLY B 1 166 ? -9.90100 27.31200 74.78500 1.000 53.33000 166 GLY B CA 1
ATOM 3982 C C . GLY B 1 166 ? -10.96600 28.35400 74.51400 1.000 55.59000 166 GLY B C 1
ATOM 3983 O O . GLY B 1 166 ? -10.65200 29.53300 74.32100 1.000 59.29000 166 GLY B O 1
ATOM 3984 N N . HIS B 1 167 ? -12.23200 27.94500 74.50500 1.000 49.88000 167 HIS B N 1
ATOM 3985 C CA . HIS B 1 167 ? -13.34600 28.84100 74.23800 1.000 49.28000 167 HIS B CA 1
ATOM 3986 C C . HIS B 1 167 ? -13.84200 29.47500 75.53300 1.000 50.22000 167 HIS B C 1
ATOM 3987 O O . HIS B 1 167 ? -13.71300 28.90200 76.61800 1.000 50.17000 167 HIS B O 1
ATOM 3994 N N . SER B 1 168 ? -14.41500 30.66700 75.40900 1.000 51.32000 168 SER B N 1
ATOM 3995 C CA . SER B 1 168 ? -14.95500 31.37900 76.55700 1.000 61.53000 168 SER B CA 1
ATOM 3996 C C . SER B 1 168 ? -16.39800 30.96000 76.81900 1.000 58.94000 168 SER B C 1
ATOM 3997 O O . SER B 1 168 ? -17.07700 30.40700 75.94900 1.000 60.56000 168 SER B O 1
ATOM 4000 N N . LEU B 1 169 ? -16.86300 31.23700 78.04100 1.000 57.62000 169 LEU B N 1
ATOM 4001 C CA . LEU B 1 169 ? -18.23600 30.89900 78.41200 1.000 54.61000 169 LEU B CA 1
ATOM 4002 C C . LEU B 1 169 ? -19.23400 31.56800 77.47700 1.000 57.02000 169 LEU B C 1
ATOM 4003 O O . LEU B 1 169 ? -20.19300 30.93600 77.01600 1.000 56.96000 169 LEU B O 1
ATOM 4008 N N . GLU B 1 170 ? -19.02600 32.85500 77.19100 1.000 62.23000 170 GLU B N 1
ATOM 4009 C CA . GLU B 1 170 ? -19.90000 33.55400 76.25700 1.000 65.35000 170 GLU B CA 1
ATOM 4010 C C . GLU B 1 170 ? -19.83500 32.92900 74.87000 1.000 62.01000 170 GLU B C 1
ATOM 4011 O O . GLU B 1 170 ? -20.85900 32.80200 74.18900 1.000 63.07000 170 GLU B O 1
ATOM 4017 N N . SER B 1 171 ? -18.63800 32.52400 74.43700 1.000 58.30000 171 SER B N 1
ATOM 4018 C CA . SER B 1 171 ? -18.50000 31.89300 73.12900 1.000 56.52000 171 SER B CA 1
ATOM 4019 C C . SER B 1 171 ? -19.14000 30.51100 73.09800 1.000 56.25000 171 SER B C 1
ATOM 4020 O O . SER B 1 171 ? -19.69000 30.10800 72.06700 1.000 56.45000 171 SER B O 1
ATOM 4023 N N . ILE B 1 172 ? -19.08000 29.77300 74.20800 1.000 52.58000 172 ILE B N 1
ATOM 4024 C CA . ILE B 1 172 ? -19.66700 28.43700 74.24400 1.000 45.98000 172 ILE B CA 1
ATOM 4025 C C . ILE B 1 172 ? -21.18700 28.52600 74.25000 1.000 48.99000 172 ILE B C 1
ATOM 4026 O O . ILE B 1 172 ? -21.86900 27.81400 73.50400 1.000 50.52000 172 ILE B O 1
ATOM 4031 N N . LYS B 1 173 ? -21.74100 29.39900 75.09700 1.000 52.90000 173 LYS B N 1
ATOM 4032 C CA . LYS B 1 173 ? -23.18500 29.61300 75.09800 1.000 51.57000 173 LYS B CA 1
ATOM 4033 C C . LYS B 1 173 ? -23.66900 30.15200 73.75700 1.000 56.87000 173 LYS B C 1
ATOM 4034 O O . LYS B 1 173 ? -24.77000 29.80800 73.31100 1.000 59.93000 173 LYS B O 1
ATOM 4040 N N . ALA B 1 174 ? -22.86000 30.98200 73.09400 1.000 64.29000 174 ALA B N 1
ATOM 4041 C CA . ALA B 1 174 ? -23.19500 31.47100 71.76300 1.000 65.63000 174 ALA B CA 1
ATOM 4042 C C . ALA B 1 174 ? -22.96200 30.43300 70.67400 1.000 64.56000 174 ALA B C 1
ATOM 4043 O O . ALA B 1 174 ? -23.40300 30.64400 69.53900 1.000 72.04000 174 ALA B O 1
ATOM 4045 N N . SER B 1 175 ? -22.27300 29.33400 70.98000 1.000 55.95000 175 SER B N 1
ATOM 4046 C CA . SER B 1 175 ? -22.16900 28.21900 70.04800 1.000 49.46000 175 SER B CA 1
ATOM 4047 C C . SER B 1 175 ? -23.34700 27.26400 70.18300 1.000 45.04000 175 SER B C 1
ATOM 4048 O O . SER B 1 175 ? -23.82000 26.71500 69.18100 1.000 45.08000 175 SER B O 1
ATOM 4051 N N . ILE B 1 176 ? -23.82400 27.06000 71.41300 1.000 45.02000 176 ILE B N 1
ATOM 4052 C CA . ILE B 1 176 ? -24.99400 26.21800 71.64000 1.000 41.67000 176 ILE B CA 1
ATOM 4053 C C . ILE B 1 176 ? -26.21300 26.79800 70.93400 1.000 52.49000 176 ILE B C 1
ATOM 4054 O O . ILE B 1 176 ? -27.03800 26.06100 70.37900 1.000 53.07000 176 ILE B O 1
ATOM 4059 N N . GLU B 1 177 ? -26.34100 28.12700 70.93600 1.000 58.99000 177 GLU B N 1
ATOM 4060 C CA . GLU B 1 177 ? -27.47400 28.76800 70.27400 1.000 59.83000 177 GLU B CA 1
ATOM 4061 C C . GLU B 1 177 ? -27.47700 28.47400 68.77800 1.000 61.45000 177 GLU B C 1
ATOM 4062 O O . GLU B 1 177 ? -28.50700 28.09200 68.21100 1.000 62.04000 177 GLU B O 1
ATOM 4068 N N . ALA B 1 178 ? -26.32600 28.64400 68.12100 1.000 59.60000 178 ALA B N 1
ATOM 4069 C CA . ALA B 1 178 ? -26.24200 28.48100 66.67400 1.000 55.51000 178 ALA B CA 1
ATOM 4070 C C . ALA B 1 178 ? -26.50600 27.05300 66.22100 1.000 54.93000 178 ALA B C 1
ATOM 4071 O O . ALA B 1 178 ? -26.67400 26.82300 65.01800 1.000 58.05000 178 ALA B O 1
ATOM 4073 N N . ARG B 1 179 ? -26.53200 26.09500 67.14500 1.000 47.04000 179 ARG B N 1
ATOM 4074 C CA . ARG B 1 179 ? -26.86600 24.71700 66.82900 1.000 46.38000 179 ARG B CA 1
ATOM 4075 C C . ARG B 1 179 ? -28.31300 24.37000 67.14700 1.000 48.74000 179 ARG B C 1
ATOM 4076 O O . ARG B 1 179 ? -28.81000 23.34600 66.66900 1.000 57.45000 179 ARG B O 1
ATOM 4084 N N . LYS B 1 180 ? -28.99100 25.20400 67.93000 1.000 39.21000 180 LYS B N 1
ATOM 4085 C CA . LYS B 1 180 ? -30.28200 24.82400 68.49500 1.000 39.52000 180 LYS B CA 1
ATOM 4086 C C . LYS B 1 180 ? -31.38200 24.65100 67.45300 1.000 47.59000 180 LYS B C 1
ATOM 4087 O O . LYS B 1 180 ? -32.16200 23.69200 67.58800 1.000 52.97000 180 LYS B O 1
ATOM 4093 N N . PRO B 1 181 ? -31.51700 25.50500 66.40600 1.000 47.23000 181 PRO B N 1
ATOM 4094 C CA . PRO B 1 181 ? -32.59700 25.28500 65.43100 1.000 43.02000 181 PRO B CA 1
ATOM 4095 C C . PRO B 1 181 ? -32.58900 23.89100 64.82200 1.000 35.74000 181 PRO B C 1
ATOM 4096 O O . PRO B 1 181 ? -33.58400 23.16500 64.91900 1.000 34.47000 181 PRO B O 1
ATOM 4100 N N . ASP B 1 182 ? -31.47200 23.50000 64.20400 1.000 39.51000 182 ASP B N 1
ATOM 4101 C CA . ASP B 1 182 ? -31.39700 22.17700 63.59300 1.000 45.73000 182 ASP B CA 1
ATOM 4102 C C . ASP B 1 182 ? -31.61200 21.06900 64.61600 1.000 44.37000 182 ASP B C 1
ATOM 4103 O O . ASP B 1 182 ? -32.18500 20.02400 64.28500 1.000 36.45000 182 ASP B O 1
ATOM 4108 N N . PHE B 1 183 ? -31.17200 21.27500 65.85800 1.000 44.17000 183 PHE B N 1
ATOM 4109 C CA . PHE B 1 183 ? -31.47800 20.31000 66.90900 1.000 39.58000 183 PHE B CA 1
ATOM 4110 C C . PHE B 1 183 ? -32.96800 20.31100 67.22600 1.000 42.20000 183 PHE B C 1
ATOM 4111 O O . PHE B 1 183 ? -33.59700 19.24900 67.30500 1.000 46.51000 183 PHE B O 1
ATOM 4119 N N . ASP B 1 184 ? -33.55000 21.50100 67.41200 1.000 46.37000 184 ASP B N 1
ATOM 4120 C CA . ASP B 1 184 ? -34.99000 21.60500 67.62900 1.000 44.20000 184 ASP B CA 1
ATOM 4121 C C . ASP B 1 184 ? -35.77300 21.03200 66.45500 1.000 44.47000 184 ASP B C 1
ATOM 4122 O O . ASP B 1 184 ? -36.78700 20.35200 66.64800 1.000 46.54000 184 ASP B O 1
ATOM 4127 N N . ALA B 1 185 ? -35.32100 21.29700 65.22800 1.000 39.16000 185 ALA B N 1
ATOM 4128 C CA . ALA B 1 185 ? -36.11100 20.93300 64.05700 1.000 30.99000 185 ALA B CA 1
ATOM 4129 C C . ALA B 1 185 ? -35.96000 19.46200 63.69000 1.000 40.50000 185 ALA B C 1
ATOM 4130 O O . ALA B 1 185 ? -36.93600 18.82200 63.28500 1.000 50.52000 185 ALA B O 1
ATOM 4132 N N . PHE B 1 186 ? -34.75800 18.90800 63.82200 1.000 45.65000 186 PHE B N 1
ATOM 4133 C CA . PHE B 1 186 ? -34.45200 17.61000 63.23800 1.000 45.25000 186 PHE B CA 1
ATOM 4134 C C . PHE B 1 186 ? -34.11600 16.52100 64.24700 1.000 46.09000 186 PHE B C 1
ATOM 4135 O O . PHE B 1 186 ? -34.40900 15.35300 63.98200 1.000 46.33000 186 PHE B O 1
ATOM 4143 N N . ILE B 1 187 ? -33.51300 16.85900 65.38500 1.000 43.45000 187 ILE B N 1
ATOM 4144 C CA . ILE B 1 187 ? -33.06900 15.84800 66.33900 1.000 32.96000 187 ILE B CA 1
ATOM 4145 C C . ILE B 1 187 ? -34.14800 15.60300 67.38600 1.000 30.15000 187 ILE B C 1
ATOM 4146 O O . ILE B 1 187 ? -34.62500 14.47400 67.55100 1.000 34.40000 187 ILE B O 1
ATOM 4151 N N . ASP B 1 188 ? -34.53300 16.66300 68.09600 1.000 31.98000 188 ASP B N 1
ATOM 4152 C CA . ASP B 1 188 ? -35.44500 16.51800 69.22800 1.000 28.97000 188 ASP B CA 1
ATOM 4153 C C . ASP B 1 188 ? -36.79200 15.88600 68.88100 1.000 29.95000 188 ASP B C 1
ATOM 4154 O O . ASP B 1 188 ? -37.31500 15.13500 69.72200 1.000 33.58000 188 ASP B O 1
ATOM 4159 N N . PRO B 1 189 ? -37.41100 16.13900 67.72100 1.000 26.91000 189 PRO B N 1
ATOM 4160 C CA . PRO B 1 189 ? -38.69200 15.47100 67.43000 1.000 37.81000 189 PRO B CA 1
ATOM 4161 C C . PRO B 1 189 ? -38.60400 13.95700 67.35900 1.000 42.23000 189 PRO B C 1
ATOM 4162 O O . PRO B 1 189 ? -39.64400 13.29400 67.44300 1.000 53.11000 189 PRO B O 1
ATOM 4166 N N . GLN B 1 190 ? -37.40900 13.38200 67.21200 1.000 36.58000 190 GLN B N 1
ATOM 4167 C CA . GLN B 1 190 ? -37.28500 11.92900 67.19600 1.000 31.26000 190 GLN B CA 1
ATOM 4168 C C . GLN B 1 190 ? -37.65900 11.28500 68.52800 1.000 30.10000 190 GLN B C 1
ATOM 4169 O O . GLN B 1 190 ? -37.82700 10.06200 68.57100 1.000 33.92000 190 GLN B O 1
ATOM 4175 N N . LYS B 1 191 ? -37.79900 12.06800 69.60400 1.000 33.54000 191 LYS B N 1
ATOM 4176 C CA . LYS B 1 191 ? -38.14800 11.49200 70.90100 1.000 31.67000 191 LYS B CA 1
ATOM 4177 C C . LYS B 1 191 ? -39.48400 10.76300 70.84800 1.000 33.81000 191 LYS B C 1
ATOM 4178 O O . LYS B 1 191 ? -39.66500 9.73700 71.51600 1.000 30.60000 191 LYS B O 1
ATOM 4184 N N . GLN B 1 192 ? -40.43300 11.27800 70.06200 1.000 37.78000 192 GLN B N 1
ATOM 4185 C CA . GLN B 1 192 ? -41.77200 10.69800 70.02200 1.000 35.98000 192 GLN B CA 1
ATOM 4186 C C . GLN B 1 192 ? -41.77100 9.25800 69.53400 1.000 31.98000 192 GLN B C 1
ATOM 4187 O O . GLN B 1 192 ? -42.69200 8.50300 69.86300 1.000 29.99000 192 GLN B O 1
ATOM 4193 N N . TYR B 1 193 ? -40.76800 8.86100 68.76100 1.000 30.61000 193 TYR B N 1
ATOM 4194 C CA . TYR B 1 193 ? -40.73800 7.53500 68.16800 1.000 31.91000 193 TYR B CA 1
ATOM 4195 C C . TYR B 1 193 ? -39.95900 6.52700 69.00000 1.000 29.15000 193 TYR B C 1
ATOM 4196 O O . TYR B 1 193 ? -39.91400 5.34800 68.63500 1.000 31.64000 193 TYR B O 1
ATOM 4205 N N . ALA B 1 194 ? -39.35600 6.95100 70.10600 1.000 24.87000 194 ALA B N 1
ATOM 4206 C CA . ALA B 1 194 ? -38.50300 6.06400 70.88000 1.000 23.49000 194 ALA B CA 1
ATOM 4207 C C . ALA B 1 194 ? -39.32700 5.21700 71.83800 1.000 25.51000 194 ALA B C 1
ATOM 4208 O O . ALA B 1 194 ? -40.29200 5.69200 72.44400 1.000 30.53000 194 ALA B O 1
ATOM 4210 N N . ASP B 1 195 ? -38.94600 3.94400 71.95800 1.000 29.31000 195 ASP B N 1
ATOM 4211 C CA . ASP B 1 195 ? -39.55300 3.07500 72.95600 1.000 30.06000 195 ASP B CA 1
ATOM 4212 C C . ASP B 1 195 ? -39.02500 3.37700 74.35000 1.000 34.52000 195 ASP B C 1
ATOM 4213 O O . ASP B 1 195 ? -39.74400 3.19400 75.33900 1.000 34.83000 195 ASP B O 1
ATOM 4218 N N . ALA B 1 196 ? -37.78200 3.84100 74.44400 1.000 30.82000 196 ALA B N 1
ATOM 4219 C CA . ALA B 1 196 ? -37.17400 4.22700 75.70700 1.000 28.00000 196 ALA B CA 1
ATOM 4220 C C . ALA B 1 196 ? -36.43700 5.54100 75.51200 1.000 28.77000 196 ALA B C 1
ATOM 4221 O O . ALA B 1 196 ? -35.62300 5.67000 74.59200 1.000 28.62000 196 ALA B O 1
ATOM 4223 N N . VAL B 1 197 ? -36.74100 6.51600 76.36200 1.000 24.20000 197 VAL B N 1
ATOM 4224 C CA . VAL B 1 197 ? -36.03800 7.79100 76.39900 1.000 23.66000 197 VAL B CA 1
ATOM 4225 C C . VAL B 1 197 ? -35.39700 7.93000 77.77000 1.000 21.92000 197 VAL B C 1
ATOM 4226 O O . VAL B 1 197 ? -36.04400 7.66600 78.79200 1.000 21.82000 197 VAL B O 1
ATOM 4230 N N . ILE B 1 198 ? -34.13100 8.33200 77.79200 1.000 27.25000 198 ILE B N 1
ATOM 4231 C CA . ILE B 1 198 ? -33.42300 8.64400 79.02700 1.000 28.29000 198 ILE B CA 1
ATOM 4232 C C . ILE B 1 198 ? -33.12700 10.13700 79.02000 1.000 32.51000 198 ILE B C 1
ATOM 4233 O O . ILE B 1 198 ? -32.47800 10.64600 78.09700 1.000 39.86000 198 ILE B O 1
ATOM 4238 N N . GLU B 1 199 ? -33.60800 10.83500 80.04500 1.000 24.46000 199 GLU B N 1
ATOM 4239 C CA . GLU B 1 199 ? -33.55300 12.28900 80.11900 1.000 24.67000 199 GLU B CA 1
ATOM 4240 C C . GLU B 1 199 ? -32.70000 12.69100 81.31200 1.000 20.39000 199 GLU B C 1
ATOM 4241 O O . GLU B 1 199 ? -32.94700 12.23600 82.43300 1.000 22.08000 199 GLU B O 1
ATOM 4247 N N . VAL B 1 200 ? -31.70600 13.54400 81.07400 1.000 19.88000 200 VAL B N 1
ATOM 4248 C CA . VAL B 1 200 ? -30.73800 13.94000 82.09200 1.000 23.29000 200 VAL B CA 1
ATOM 4249 C C . VAL B 1 200 ? -30.93400 15.41900 82.38500 1.000 27.81000 200 VAL B C 1
ATOM 4250 O O . VAL B 1 200 ? -30.76600 16.26300 81.49600 1.000 32.42000 200 VAL B O 1
ATOM 4254 N N . LEU B 1 201 ? -31.30200 15.73100 83.62000 1.000 27.21000 201 LEU B N 1
ATOM 4255 C CA . LEU B 1 201 ? -31.62900 17.08100 84.05000 1.000 26.38000 201 LEU B CA 1
ATOM 4256 C C . LEU B 1 201 ? -30.75500 17.47700 85.22600 1.000 29.14000 201 LEU B C 1
ATOM 4257 O O . LEU B 1 201 ? -30.15500 16.61900 85.88200 1.000 22.02000 201 LEU B O 1
ATOM 4262 N N . PRO B 1 202 ? -30.66300 18.77500 85.52000 1.000 27.03000 202 PRO B N 1
ATOM 4263 C CA . PRO B 1 202 ? -29.97700 19.20000 86.74400 1.000 28.42000 202 PRO B CA 1
ATOM 4264 C C . PRO B 1 202 ? -30.71300 18.69800 87.97600 1.000 40.43000 202 PRO B C 1
ATOM 4265 O O . PRO B 1 202 ? -31.94200 18.61100 87.99800 1.000 44.69000 202 PRO B O 1
ATOM 4269 N N . THR B 1 203 ? -29.94600 18.37100 89.01200 1.000 38.34000 203 THR B N 1
ATOM 4270 C CA . THR B 1 203 ? -30.53300 17.77500 90.20100 1.000 30.96000 203 THR B CA 1
ATOM 4271 C C . THR B 1 203 ? -31.41800 18.77800 90.93300 1.000 29.96000 203 THR B C 1
ATOM 4272 O O . THR B 1 203 ? -31.20500 19.99300 90.87800 1.000 36.32000 203 THR B O 1
ATOM 4276 N N . THR B 1 204 ? -32.43800 18.25200 91.60700 1.000 30.27000 204 THR B N 1
ATOM 4277 C CA . THR B 1 204 ? -33.28400 19.04900 92.48200 1.000 30.17000 204 THR B CA 1
ATOM 4278 C C . THR B 1 204 ? -32.92700 18.88100 93.95100 1.000 34.53000 204 THR B C 1
ATOM 4279 O O . THR B 1 204 ? -33.48400 19.59200 94.79400 1.000 32.98000 204 THR B O 1
ATOM 4283 N N . LEU B 1 205 ? -32.01300 17.96500 94.27400 1.000 38.29000 205 LEU B N 1
ATOM 4284 C CA . LEU B 1 205 ? -31.64400 17.72800 95.66500 1.000 30.80000 205 LEU B CA 1
ATOM 4285 C C . LEU B 1 205 ? -30.68400 18.78500 96.19400 1.000 40.32000 205 LEU B C 1
ATOM 4286 O O . LEU B 1 205 ? -30.66500 19.04600 97.40200 1.000 44.72000 205 LEU B O 1
ATOM 4291 N N . ILE B 1 206 ? -29.88800 19.38800 95.32200 1.000 35.32000 206 ILE B N 1
ATOM 4292 C CA . ILE B 1 206 ? -28.99500 20.48600 95.67700 1.000 35.76000 206 ILE B CA 1
ATOM 4293 C C . ILE B 1 206 ? -29.47800 21.73400 94.94700 1.000 35.61000 206 ILE B C 1
ATOM 4294 O O . ILE B 1 206 ? -29.47100 21.76100 93.70900 1.000 43.82000 206 ILE B O 1
ATOM 4299 N N . PRO B 1 207 ? -29.89900 22.77800 95.65500 1.000 38.99000 207 PRO B N 1
ATOM 4300 C CA . PRO B 1 207 ? -30.34800 23.99400 94.97000 1.000 46.02000 207 PRO B CA 1
ATOM 4301 C C . PRO B 1 207 ? -29.19700 24.66000 94.23000 1.000 46.80000 207 PRO B C 1
ATOM 4302 O O . PRO B 1 207 ? -28.07800 24.75000 94.73900 1.000 53.44000 207 PRO B O 1
ATOM 4306 N N . ASP B 1 208 ? -29.48500 25.10900 93.00800 1.000 43.13000 208 ASP B N 1
ATOM 4307 C CA . ASP B 1 208 ? -28.54200 25.89600 92.21000 1.000 51.56000 208 ASP B CA 1
ATOM 4308 C C . ASP B 1 208 ? -27.26600 25.11300 91.90000 1.000 45.61000 208 ASP B C 1
ATOM 4309 O O . ASP B 1 208 ? -26.16500 25.66900 91.88700 1.000 40.72000 208 ASP B O 1
ATOM 4314 N N . ASP B 1 209 ? -27.41000 23.81400 91.64800 1.000 36.34000 209 ASP B N 1
ATOM 4315 C CA . ASP B 1 209 ? -26.29200 22.99500 91.20100 1.000 36.09000 209 ASP B CA 1
ATOM 4316 C C . ASP B 1 209 ? -26.24800 23.00000 89.68000 1.000 36.18000 209 ASP B C 1
ATOM 4317 O O . ASP B 1 209 ? -27.27700 22.82400 89.02000 1.000 39.52000 209 ASP B O 1
ATOM 4322 N N . ASN B 1 210 ? -25.05500 23.20200 89.13300 1.000 35.68000 210 ASN B N 1
ATOM 4323 C CA . ASN B 1 210 ? -24.87200 23.34800 87.69600 1.000 39.12000 210 ASN B CA 1
ATOM 4324 C C . ASN B 1 210 ? -23.57000 22.69600 87.26500 1.000 44.01000 210 ASN B C 1
ATOM 4325 O O . ASN B 1 210 ? -22.85500 23.21000 86.39900 1.000 46.35000 210 ASN B O 1
ATOM 4330 N N . GLU B 1 211 ? -23.24400 21.55400 87.86500 1.000 34.93000 211 GLU B N 1
ATOM 4331 C CA . GLU B 1 211 ? -21.95400 20.91600 87.65600 1.000 45.55000 211 GLU B CA 1
ATOM 4332 C C . GLU B 1 211 ? -22.05100 19.57600 86.94200 1.000 37.01000 211 GLU B C 1
ATOM 4333 O O . GLU B 1 211 ? -21.01500 18.98000 86.63600 1.000 34.65000 211 GLU B O 1
ATOM 4339 N N . GLY B 1 212 ? -23.25900 19.08600 86.66700 1.000 33.78000 212 GLY B N 1
ATOM 4340 C CA . GLY B 1 212 ? -23.41500 17.88100 85.87500 1.000 29.75000 212 GLY B CA 1
ATOM 4341 C C . GLY B 1 212 ? -22.90700 16.60100 86.49900 1.000 32.66000 212 GLY B C 1
ATOM 4342 O O . GLY B 1 212 ? -22.78200 15.59600 85.79300 1.000 34.47000 212 GLY B O 1
ATOM 4343 N N . LYS B 1 213 ? -22.60500 16.60000 87.79700 1.000 31.69000 213 LYS B N 1
ATOM 4344 C CA . LYS B 1 213 ? -22.19400 15.39100 88.50100 1.000 42.40000 213 LYS B CA 1
ATOM 4345 C C . LYS B 1 213 ? -23.35100 14.74600 89.25400 1.000 40.10000 213 LYS B C 1
ATOM 4346 O O . LYS B 1 213 ? -23.54000 13.52700 89.17900 1.000 41.07000 213 LYS B O 1
ATOM 4352 N N . VAL B 1 214 ? -24.12300 15.54000 89.98900 1.000 31.26000 214 VAL B N 1
ATOM 4353 C CA . VAL B 1 214 ? -25.35900 15.09000 90.61700 1.000 30.00000 214 VAL B CA 1
ATOM 4354 C C . VAL B 1 214 ? -26.50200 15.44000 89.67400 1.000 35.95000 214 VAL B C 1
ATOM 4355 O O . VAL B 1 214 ? -26.68400 16.61000 89.31500 1.000 27.90000 214 VAL B O 1
ATOM 4359 N N . LEU B 1 215 ? -27.26800 14.43100 89.26400 1.000 31.82000 215 LEU B N 1
ATOM 4360 C CA . LEU B 1 215 ? -28.18000 14.57600 88.13900 1.000 32.07000 215 LEU B CA 1
ATOM 4361 C C . LEU B 1 215 ? -29.54100 13.97800 88.45900 1.000 33.32000 215 LEU B C 1
ATOM 4362 O O . LEU B 1 215 ? -29.65900 13.02900 89.24000 1.000 43.15000 215 LEU B O 1
ATOM 4367 N N . ARG B 1 216 ? -30.56800 14.54800 87.83400 1.000 31.96000 216 ARG B N 1
ATOM 4368 C CA . ARG B 1 216 ? -31.91200 13.98600 87.82300 1.000 33.94000 216 ARG B CA 1
ATOM 4369 C C . ARG B 1 216 ? -32.11500 13.27600 86.49000 1.000 34.25000 216 ARG B C 1
ATOM 4370 O O . ARG B 1 216 ? -32.07400 13.91200 85.43100 1.000 36.61000 216 ARG B O 1
ATOM 4378 N N . VAL B 1 217 ? -32.33000 11.96300 86.54100 1.000 28.23000 217 VAL B N 1
ATOM 4379 C CA . VAL B 1 217 ? -32.38600 11.12200 85.35100 1.000 25.22000 217 VAL B CA 1
ATOM 4380 C C . VAL B 1 217 ? -33.76100 10.47400 85.27300 1.000 23.18000 217 VAL B C 1
ATOM 4381 O O . VAL B 1 217 ? -34.20600 9.83700 86.23300 1.000 18.80000 217 VAL B O 1
ATOM 4385 N N . ARG B 1 218 ? -34.42600 10.63300 84.13000 1.000 27.75000 218 ARG B N 1
ATOM 4386 C CA . ARG B 1 218 ? -35.73900 10.04900 83.88700 1.000 26.96000 218 ARG B CA 1
ATOM 4387 C C . ARG B 1 218 ? -35.63300 8.97400 82.81300 1.000 24.86000 218 ARG B C 1
ATOM 4388 O O . ARG B 1 218 ? -35.09300 9.22600 81.73100 1.000 26.06000 218 ARG B O 1
ATOM 4396 N N . LEU B 1 219 ? -36.15300 7.78400 83.11200 1.000 21.89000 219 LEU B N 1
ATOM 4397 C CA . LEU B 1 219 ? -36.26400 6.70200 82.13800 1.000 21.90000 219 LEU B CA 1
ATOM 4398 C C . LEU B 1 219 ? -37.71800 6.61300 81.68700 1.000 23.05000 219 LEU B C 1
ATOM 4399 O O . LEU B 1 219 ? -38.58400 6.15900 82.44300 1.000 23.63000 219 LEU B O 1
ATOM 4404 N N . ILE B 1 220 ? -37.98000 7.04300 80.45700 1.000 24.57000 220 ILE B N 1
ATOM 4405 C CA . ILE B 1 220 ? -39.32500 7.08200 79.89500 1.000 23.32000 220 ILE B CA 1
ATOM 4406 C C . ILE B 1 220 ? -39.51300 5.84400 79.02800 1.000 28.34000 220 ILE B C 1
ATOM 4407 O O . ILE B 1 220 ? -38.74600 5.61500 78.08600 1.000 27.33000 220 ILE B O 1
ATOM 4412 N N . MET B 1 221 ? -40.53600 5.04800 79.33900 1.000 23.10000 221 MET B N 1
ATOM 4413 C CA . MET B 1 221 ? -40.73600 3.73900 78.72400 1.000 23.88000 221 MET B CA 1
ATOM 4414 C C . MET B 1 221 ? -42.13400 3.66500 78.13000 1.000 24.69000 221 MET B C 1
ATOM 4415 O O . MET B 1 221 ? -43.12200 3.85100 78.84500 1.000 24.90000 221 MET B O 1
ATOM 4420 N N . LYS B 1 222 ? -42.21500 3.37400 76.83300 1.000 31.00000 222 LYS B N 1
ATOM 4421 C CA . LYS B 1 222 ? -43.50500 3.30400 76.16000 1.000 30.15000 222 LYS B CA 1
ATOM 4422 C C . LYS B 1 222 ? -44.28900 2.07400 76.59900 1.000 28.27000 222 LYS B C 1
ATOM 4423 O O . LYS B 1 222 ? -43.73900 0.97700 76.72600 1.000 27.99000 222 LYS B O 1
ATOM 4429 N N . GLU B 1 223 ? -45.58400 2.26200 76.82100 1.000 30.32000 223 GLU B N 1
ATOM 4430 C CA . GLU B 1 223 ? -46.48000 1.16600 77.14800 1.000 31.02000 223 GLU B CA 1
ATOM 4431 C C . GLU B 1 223 ? -47.05500 0.55500 75.87500 1.000 32.00000 223 GLU B C 1
ATOM 4432 O O . GLU B 1 223 ? -47.01400 1.14900 74.79600 1.000 30.94000 223 GLU B O 1
ATOM 4438 N N . GLY B 1 224 ? -47.59800 -0.65200 76.01700 1.000 37.74000 224 GLY B N 1
ATOM 4439 C CA . GLY B 1 224 ? -48.23600 -1.32100 74.90100 1.000 33.60000 224 GLY B CA 1
ATOM 4440 C C . GLY B 1 224 ? -47.29900 -1.84600 73.83900 1.000 38.44000 224 GLY B C 1
ATOM 4441 O O . GLY B 1 224 ? -47.76700 -2.26700 72.77600 1.000 38.17000 224 GLY B O 1
ATOM 4442 N N . VAL B 1 225 ? -45.99400 -1.83700 74.08900 1.000 38.27000 225 VAL B N 1
ATOM 4443 C CA . VAL B 1 225 ? -45.01000 -2.33000 73.13500 1.000 32.71000 225 VAL B CA 1
ATOM 4444 C C . VAL B 1 225 ? -44.83600 -3.82800 73.34200 1.000 34.04000 225 VAL B C 1
ATOM 4445 O O . VAL B 1 225 ? -44.62000 -4.28900 74.46900 1.000 34.11000 225 VAL B O 1
ATOM 4449 N N . LYS B 1 226 ? -44.93400 -4.58800 72.25400 1.000 38.18000 226 LYS B N 1
ATOM 4450 C CA . LYS B 1 226 ? -44.81800 -6.03700 72.33600 1.000 42.30000 226 LYS B CA 1
ATOM 4451 C C . LYS B 1 226 ? -43.40900 -6.43000 72.76600 1.000 45.61000 226 LYS B C 1
ATOM 4452 O O . LYS B 1 226 ? -42.42100 -5.87400 72.27600 1.000 40.52000 226 LYS B O 1
ATOM 4458 N N . TYR B 1 227 ? -43.32500 -7.38000 73.69900 1.000 51.24000 227 TYR B N 1
ATOM 4459 C CA . TYR B 1 227 ? -42.08500 -7.91700 74.25800 1.000 48.60000 227 TYR B CA 1
ATOM 4460 C C . TYR B 1 227 ? -41.31400 -6.90200 75.09000 1.000 42.83000 227 TYR B C 1
ATOM 4461 O O . TYR B 1 227 ? -40.15300 -7.15500 75.43900 1.000 45.54000 227 TYR B O 1
ATOM 4470 N N . PHE B 1 228 ? -41.92100 -5.77000 75.43400 1.000 36.60000 228 PHE B N 1
ATOM 4471 C CA . PHE B 1 228 ? -41.28600 -4.74800 76.26400 1.000 36.43000 228 PHE B CA 1
ATOM 4472 C C . PHE B 1 228 ? -42.17100 -4.50100 77.48300 1.000 34.99000 228 PHE B C 1
ATOM 4473 O O . PHE B 1 228 ? -43.15300 -3.75700 77.40400 1.000 34.17000 228 PHE B O 1
ATOM 4481 N N . SER B 1 229 ? -41.82500 -5.13000 78.61000 1.000 39.38000 229 SER B N 1
ATOM 4482 C CA . SER B 1 229 ? -42.52800 -4.89900 79.86300 1.000 45.30000 229 SER B CA 1
ATOM 4483 C C . SER B 1 229 ? -41.76600 -3.86700 80.67800 1.000 38.32000 229 SER B C 1
ATOM 4484 O O . SER B 1 229 ? -40.70600 -4.19300 81.23200 1.000 32.71000 229 SER B O 1
ATOM 4487 N N . PRO B 1 230 ? -42.26200 -2.63500 80.79800 1.000 34.15000 230 PRO B N 1
ATOM 4488 C CA . PRO B 1 230 ? -41.47100 -1.57400 81.43200 1.000 34.07000 230 PRO B CA 1
ATOM 4489 C C . PRO B 1 230 ? -41.11200 -1.88600 82.87800 1.000 35.66000 230 PRO B C 1
ATOM 4490 O O . PRO B 1 230 ? -41.79200 -2.65100 83.56500 1.000 34.91000 230 PRO B O 1
ATOM 4494 N N . VAL B 1 231 ? -40.01200 -1.27700 83.32600 1.000 33.90000 231 VAL B N 1
ATOM 4495 C CA . VAL B 1 231 ? -39.62700 -1.35000 84.72700 1.000 28.03000 231 VAL B CA 1
ATOM 4496 C C . VAL B 1 231 ? -40.69400 -0.67000 85.58100 1.000 26.33000 231 VAL B C 1
ATOM 4497 O O . VAL B 1 231 ? -41.32000 0.31500 85.16800 1.000 25.72000 231 VAL B O 1
ATOM 4501 N N . TYR B 1 232 ? -40.91700 -1.20700 86.77900 1.000 27.49000 232 TYR B N 1
ATOM 4502 C CA . TYR B 1 232 ? -41.82500 -0.58100 87.72700 1.000 31.29000 232 TYR B CA 1
ATOM 4503 C C . TYR B 1 232 ? -41.28000 -0.75500 89.13700 1.000 34.28000 232 TYR B C 1
ATOM 4504 O O . TYR B 1 232 ? -40.42200 -1.60300 89.39700 1.000 49.36000 232 TYR B O 1
ATOM 4513 N N . LEU B 1 233 ? -41.79200 0.07200 90.04700 1.000 29.10000 233 LEU B N 1
ATOM 4514 C CA . LEU B 1 233 ? -41.32300 0.14200 91.42600 1.000 28.43000 233 LEU B CA 1
ATOM 4515 C C . LEU B 1 233 ? -42.50600 -0.09000 92.35800 1.000 29.82000 233 LEU B C 1
ATOM 4516 O O . LEU B 1 233 ? -43.43000 0.72900 92.40700 1.000 28.35000 233 LEU B O 1
ATOM 4521 N N . PHE B 1 234 ? -42.48100 -1.22100 93.06900 1.000 36.44000 234 PHE B N 1
ATOM 4522 C CA . PHE B 1 234 ? -43.41200 -1.53500 94.15300 1.000 35.74000 234 PHE B CA 1
ATOM 4523 C C . PHE B 1 234 ? -44.82600 -1.84900 93.67300 1.000 32.18000 234 PHE B C 1
ATOM 4524 O O . PHE B 1 234 ? -45.38000 -2.89700 94.02000 1.000 36.67000 234 PHE B O 1
ATOM 4532 N N . ASP B 1 235 ? -45.42800 -0.95400 92.89100 1.000 30.11000 235 ASP B N 1
ATOM 4533 C CA . ASP B 1 235 ? -46.81600 -1.13200 92.46300 1.000 30.57000 235 ASP B CA 1
ATOM 4534 C C . ASP B 1 235 ? -46.95400 -0.47300 91.09400 1.000 35.31000 235 ASP B C 1
ATOM 4535 O O . ASP B 1 235 ? -46.99800 0.75800 91.00200 1.000 35.39000 235 ASP B O 1
ATOM 4540 N N . GLU B 1 236 ? -47.01900 -1.29000 90.04200 1.000 38.88000 236 GLU B N 1
ATOM 4541 C CA . GLU B 1 236 ? -47.03000 -0.74900 88.68900 1.000 39.70000 236 GLU B CA 1
ATOM 4542 C C . GLU B 1 236 ? -48.27700 0.09300 88.45700 1.000 38.22000 236 GLU B C 1
ATOM 4543 O O . GLU B 1 236 ? -49.38800 -0.29800 88.83000 1.000 45.96000 236 GLU B O 1
ATOM 4549 N N . GLY B 1 237 ? -48.08500 1.25700 87.84300 1.000 29.90000 237 GLY B N 1
ATOM 4550 C CA . GLY B 1 237 ? -49.15900 2.16300 87.52200 1.000 29.15000 237 GLY B CA 1
ATOM 4551 C C . GLY B 1 237 ? -49.34100 3.30400 88.50100 1.000 31.00000 237 GLY B C 1
ATOM 4552 O O . GLY B 1 237 ? -49.87900 4.34800 88.11800 1.000 37.27000 237 GLY B O 1
ATOM 4553 N N . SER B 1 238 ? -48.90300 3.13800 89.74700 1.000 27.30000 238 SER B N 1
ATOM 4554 C CA . SER B 1 238 ? -49.13200 4.14000 90.77600 1.000 28.14000 238 SER B CA 1
ATOM 4555 C C . SER B 1 238 ? -48.09000 5.25600 90.68300 1.000 33.65000 238 SER B C 1
ATOM 4556 O O . SER B 1 238 ? -47.14200 5.20100 89.89400 1.000 38.68000 238 SER B O 1
ATOM 4559 N N . THR B 1 239 ? -48.27500 6.28900 91.50400 1.000 31.57000 239 THR B N 1
ATOM 4560 C CA . THR B 1 239 ? -47.38100 7.44300 91.56200 1.000 35.50000 239 THR B CA 1
ATOM 4561 C C . THR B 1 239 ? -46.65000 7.40200 92.90000 1.000 34.82000 239 THR B C 1
ATOM 4562 O O . THR B 1 239 ? -47.26400 7.60000 93.95500 1.000 35.52000 239 THR B O 1
ATOM 4566 N N . ILE B 1 240 ? -45.34300 7.15100 92.85700 1.000 27.81000 240 ILE B N 1
ATOM 4567 C CA . ILE B 1 240 ? -44.55000 6.87800 94.05000 1.000 27.49000 240 ILE B CA 1
ATOM 4568 C C . ILE B 1 240 ? -43.31300 7.76400 94.06000 1.000 25.50000 240 ILE B C 1
ATOM 4569 O O . ILE B 1 240 ? -42.65800 7.94800 93.02800 1.000 24.94000 240 ILE B O 1
ATOM 4574 N N . SER B 1 241 ? -43.00400 8.32200 95.22700 1.000 27.17000 241 SER B N 1
ATOM 4575 C CA . SER B 1 241 ? -41.68400 8.86000 95.52900 1.000 26.66000 241 SER B CA 1
ATOM 4576 C C . SER B 1 241 ? -41.07600 7.99900 96.62600 1.000 27.58000 241 SER B C 1
ATOM 4577 O O . SER B 1 241 ? -41.73200 7.72400 97.63600 1.000 32.05000 241 SER B O 1
ATOM 4580 N N . TRP B 1 242 ? -39.83500 7.56200 96.42400 1.000 30.60000 242 TRP B N 1
ATOM 4581 C CA . TRP B 1 242 ? -39.20900 6.60000 97.32300 1.000 29.73000 242 TRP B CA 1
ATOM 4582 C C . TRP B 1 242 ? -37.77900 7.02500 97.60900 1.000 33.01000 242 TRP B C 1
ATOM 4583 O O . TRP B 1 242 ? -36.96100 7.12500 96.68900 1.000 38.04000 242 TRP B O 1
ATOM 4594 N N . ILE B 1 243 ? -37.48400 7.26900 98.88000 1.000 33.49000 243 ILE B N 1
ATOM 4595 C CA . ILE B 1 243 ? -36.14000 7.56900 99.35400 1.000 32.82000 243 ILE B CA 1
ATOM 4596 C C . ILE B 1 243 ? -35.62000 6.32500 100.07000 1.000 37.43000 243 ILE B C 1
ATOM 4597 O O . ILE B 1 243 ? -36.07800 6.01300 101.18000 1.000 35.27000 243 ILE B O 1
ATOM 4602 N N . PRO B 1 244 ? -34.67900 5.58100 99.48200 1.000 34.57000 244 PRO B N 1
ATOM 4603 C CA . PRO B 1 244 ? -34.19900 4.35900 100.14200 1.000 40.00000 244 PRO B CA 1
ATOM 4604 C C . PRO B 1 244 ? -33.38700 4.63000 101.39000 1.000 38.49000 244 PRO B C 1
ATOM 4605 O O . PRO B 1 244 ? -33.28800 3.74500 102.24800 1.000 40.12000 244 PRO B O 1
ATOM 4609 N N . CYS B 1 245 ? -32.80400 5.81900 101.51400 1.000 52.29000 245 CYS B N 1
ATOM 4610 C CA . CYS B 1 245 ? -31.93600 6.12100 102.64200 1.000 53.44000 245 CYS B CA 1
ATOM 4611 C C . CYS B 1 245 ? -32.71500 6.09000 103.95000 1.000 56.44000 245 CYS B C 1
ATOM 4612 O O . CYS B 1 245 ? -33.84000 6.58900 104.03800 1.000 51.92000 245 CYS B O 1
ATOM 4615 N N . GLY B 1 246 ? -32.10600 5.49000 104.96900 1.000 55.45000 246 GLY B N 1
ATOM 4616 C CA . GLY B 1 246 ? -32.72600 5.38900 106.27300 1.000 53.66000 246 GLY B CA 1
ATOM 4617 C C . GLY B 1 246 ? -31.83100 4.74900 107.31100 1.000 54.16000 246 GLY B C 1
ATOM 4618 O O . GLY B 1 246 ? -30.60200 4.78500 107.20000 1.000 53.16000 246 GLY B O 1
ATOM 4619 N N . ARG B 1 247 ? -32.45500 4.15400 108.32800 1.000 54.51000 247 ARG B N 1
ATOM 4620 C CA . ARG B 1 247 ? -31.70600 3.50800 109.40000 1.000 57.41000 247 ARG B CA 1
ATOM 4621 C C . ARG B 1 247 ? -30.80900 2.40000 108.85700 1.000 54.86000 247 ARG B C 1
ATOM 4622 O O . ARG B 1 247 ? -29.62500 2.31900 109.20100 1.000 59.33000 247 ARG B O 1
ATOM 4630 N N . LYS B 1 248 ? -31.35000 1.55300 107.97800 1.000 52.98000 248 LYS B N 1
ATOM 4631 C CA . LYS B 1 248 ? -30.61900 0.37400 107.52700 1.000 59.58000 248 LYS B CA 1
ATOM 4632 C C . LYS B 1 248 ? -29.67200 0.65500 106.36700 1.000 58.35000 248 LYS B C 1
ATOM 4633 O O . LYS B 1 248 ? -28.76300 -0.14600 106.12400 1.000 54.74000 248 LYS B O 1
ATOM 4639 N N . LEU B 1 249 ? -29.85800 1.76000 105.64600 1.000 50.81000 249 LEU B N 1
ATOM 4640 C CA . LEU B 1 249 ? -29.02500 2.10400 104.49100 1.000 49.94000 249 LEU B CA 1
ATOM 4641 C C . LEU B 1 249 ? -28.61800 3.56900 104.62300 1.000 49.99000 249 LEU B C 1
ATOM 4642 O O . LEU B 1 249 ? -29.34400 4.46600 104.18700 1.000 47.79000 249 LEU B O 1
ATOM 4647 N N . THR B 1 250 ? -27.45300 3.81000 105.22000 1.000 52.78000 250 THR B N 1
ATOM 4648 C CA . THR B 1 250 ? -26.95800 5.16900 105.39100 1.000 53.45000 250 THR B CA 1
ATOM 4649 C C . THR B 1 250 ? -26.43000 5.70100 104.06400 1.000 57.62000 250 THR B C 1
ATOM 4650 O O . THR B 1 250 ? -25.61300 5.05100 103.40400 1.000 52.67000 250 THR B O 1
ATOM 4654 N N . CYS B 1 251 ? -26.90700 6.87600 103.66900 1.000 50.37000 251 CYS B N 1
ATOM 4655 C CA . CYS B 1 251 ? -26.43200 7.55700 102.47500 1.000 60.99000 251 CYS B CA 1
ATOM 4656 C C . CYS B 1 251 ? -25.63400 8.79300 102.86600 1.000 60.41000 251 CYS B C 1
ATOM 4657 O O . CYS B 1 251 ? -25.78200 9.33200 103.96600 1.000 52.95000 251 CYS B O 1
ATOM 4660 N N . SER B 1 252 ? -24.78400 9.23900 101.94900 1.000 51.73000 252 SER B N 1
ATOM 4661 C CA . SER B 1 252 ? -24.17100 10.55000 102.06800 1.000 53.41000 252 SER B CA 1
ATOM 4662 C C . SER B 1 252 ? -25.05300 11.59000 101.38600 1.000 52.01000 252 SER B C 1
ATOM 4663 O O . SER B 1 252 ? -25.98200 11.26700 100.64400 1.000 53.09000 252 SER B O 1
ATOM 4666 N N . TYR B 1 253 ? -24.75600 12.85600 101.65500 1.000 54.48000 253 TYR B N 1
ATOM 4667 C CA . TYR B 1 253 ? -25.49300 13.94300 101.03400 1.000 54.49000 253 TYR B CA 1
ATOM 4668 C C . TYR B 1 253 ? -25.24700 13.94400 99.52400 1.000 53.14000 253 TYR B C 1
ATOM 4669 O O . TYR B 1 253 ? -24.14900 13.61400 99.06700 1.000 51.30000 253 TYR B O 1
ATOM 4678 N N . PRO B 1 254 ? -26.26400 14.29200 98.71300 1.000 49.53000 254 PRO B N 1
ATOM 4679 C CA . PRO B 1 254 ? -27.64900 14.59500 99.09200 1.000 47.27000 254 PRO B CA 1
ATOM 4680 C C . PRO B 1 254 ? -28.55000 13.36600 99.09800 1.000 44.34000 254 PRO B C 1
ATOM 4681 O O . PRO B 1 254 ? -29.76400 13.49000 99.26900 1.000 43.65000 254 PRO B O 1
ATOM 4685 N N . GLY B 1 255 ? -27.95800 12.19500 98.90500 1.000 42.93000 255 GLY B N 1
ATOM 4686 C CA . GLY B 1 255 ? -28.70100 10.95600 98.97700 1.000 45.13000 255 GLY B CA 1
ATOM 4687 C C . GLY B 1 255 ? -29.33200 10.56300 97.65600 1.000 40.92000 255 GLY B C 1
ATOM 4688 O O . GLY B 1 255 ? -28.96800 11.03600 96.57500 1.000 41.41000 255 GLY B O 1
ATOM 4689 N N . ILE B 1 256 ? -30.30900 9.66800 97.76100 1.000 37.41000 256 ILE B N 1
ATOM 4690 C CA . ILE B 1 256 ? -31.01500 9.11800 96.61300 1.000 38.77000 256 ILE B CA 1
ATOM 4691 C C . ILE B 1 256 ? -32.49400 9.43600 96.75400 1.000 33.67000 256 ILE B C 1
ATOM 4692 O O . ILE B 1 256 ? -33.05600 9.34800 97.85200 1.000 44.54000 256 ILE B O 1
ATOM 4697 N N . LYS B 1 257 ? -33.12300 9.80600 95.64200 1.000 32.05000 257 LYS B N 1
ATOM 4698 C CA . LYS B 1 257 ? -34.56300 10.00900 95.59800 1.000 30.64000 257 LYS B CA 1
ATOM 4699 C C . LYS B 1 257 ? -35.09700 9.41200 94.30800 1.000 34.75000 257 LYS B C 1
ATOM 4700 O O . LYS B 1 257 ? -34.60600 9.73300 93.22200 1.000 42.44000 257 LYS B O 1
ATOM 4706 N N . PHE B 1 258 ? -36.09100 8.53900 94.43000 1.000 32.63000 258 PHE B N 1
ATOM 4707 C CA . PHE B 1 258 ? -36.69800 7.87800 93.28600 1.000 30.18000 258 PHE B CA 1
ATOM 4708 C C . PHE B 1 258 ? -38.12300 8.37100 93.08100 1.000 28.63000 258 PHE B C 1
ATOM 4709 O O . PHE B 1 258 ? -38.83700 8.67900 94.03900 1.000 33.98000 258 PHE B O 1
ATOM 4717 N N . ASN B 1 259 ? -38.52500 8.44900 91.81500 1.000 26.57000 259 ASN B N 1
ATOM 4718 C CA . ASN B 1 259 ? -39.89200 8.77400 91.43800 1.000 28.22000 259 ASN B CA 1
ATOM 4719 C C . ASN B 1 259 ? -40.36900 7.78800 90.38300 1.000 27.07000 259 ASN B C 1
ATOM 4720 O O . ASN B 1 259 ? -39.62500 7.44100 89.46200 1.000 24.19000 259 ASN B O 1
ATOM 4725 N N . TYR B 1 260 ? -41.61100 7.33400 90.53200 1.000 28.47000 260 TYR B N 1
ATOM 4726 C CA . TYR B 1 260 ? -42.23600 6.42400 89.58200 1.000 24.31000 260 TYR B CA 1
ATOM 4727 C C . TYR B 1 260 ? -43.67300 6.87700 89.37900 1.000 29.88000 260 TYR B C 1
ATOM 4728 O O . TYR B 1 260 ? -44.42400 7.00200 90.35100 1.000 36.71000 260 TYR B O 1
ATOM 4737 N N . GLU B 1 261 ? -44.05000 7.14000 88.12700 1.000 29.57000 261 GLU B N 1
ATOM 4738 C CA . GLU B 1 261 ? -45.37400 7.67100 87.83300 1.000 24.07000 261 GLU B CA 1
ATOM 4739 C C . GLU B 1 261 ? -45.72600 7.36000 86.38700 1.000 28.99000 261 GLU B C 1
ATOM 4740 O O . GLU B 1 261 ? -44.82900 7.27200 85.54000 1.000 31.25000 261 GLU B O 1
ATOM 4746 N N . PRO B 1 262 ? -47.00700 7.17400 86.07600 1.000 33.49000 262 PRO B N 1
ATOM 4747 C CA . PRO B 1 262 ? -47.42500 7.13100 84.67300 1.000 30.51000 262 PRO B CA 1
ATOM 4748 C C . PRO B 1 262 ? -47.39400 8.52500 84.07000 1.000 29.19000 262 PRO B C 1
ATOM 4749 O O . PRO B 1 262 ? -47.33100 9.53600 84.77300 1.000 32.53000 262 PRO B O 1
ATOM 4753 N N . ASP B 1 263 ? -47.43900 8.57200 82.74200 1.000 29.88000 263 ASP B N 1
ATOM 4754 C CA . ASP B 1 263 ? -47.44000 9.85100 82.04700 1.000 29.34000 263 ASP B CA 1
ATOM 4755 C C . ASP B 1 263 ? -47.85700 9.62400 80.60200 1.000 30.88000 263 ASP B C 1
ATOM 4756 O O . ASP B 1 263 ? -47.85100 8.49500 80.10300 1.000 33.11000 263 ASP B O 1
ATOM 4761 N N . SER B 1 264 ? -48.23400 10.71500 79.94300 1.000 32.69000 264 SER B N 1
ATOM 4762 C CA . SER B 1 264 ? -48.48900 10.73000 78.51000 1.000 37.54000 264 SER B CA 1
ATOM 4763 C C . SER B 1 264 ? -47.36600 11.50600 77.83700 1.000 35.36000 264 SER B C 1
ATOM 4764 O O . SER B 1 264 ? -47.04900 12.62700 78.24800 1.000 40.87000 264 SER B O 1
ATOM 4767 N N . TYR B 1 265 ? -46.76200 10.90800 76.81500 1.000 29.12000 265 TYR B N 1
ATOM 4768 C CA . TYR B 1 265 ? -45.54100 11.44300 76.21800 1.000 29.00000 265 TYR B CA 1
ATOM 4769 C C . TYR B 1 265 ? -45.68800 11.40800 74.70400 1.000 39.36000 265 TYR B C 1
ATOM 4770 O O . TYR B 1 265 ? -45.63300 10.33100 74.10100 1.000 51.90000 265 TYR B O 1
ATOM 4779 N N . PHE B 1 266 ? -45.86600 12.58400 74.09700 1.000 36.50000 266 PHE B N 1
ATOM 4780 C CA . PHE B 1 266 ? -46.15600 12.69800 72.66700 1.000 42.64000 266 PHE B CA 1
ATOM 4781 C C . PHE B 1 266 ? -47.39400 11.88700 72.29400 1.000 48.48000 266 PHE B C 1
ATOM 4782 O O . PHE B 1 266 ? -47.41000 11.17300 71.28800 1.000 57.59000 266 PHE B O 1
ATOM 4790 N N . ASP B 1 267 ? -48.43200 11.98700 73.12300 1.000 48.83000 267 ASP B N 1
ATOM 4791 C CA . ASP B 1 267 ? -49.70700 11.29300 72.95900 1.000 49.85000 267 ASP B CA 1
ATOM 4792 C C . ASP B 1 267 ? -49.57400 9.77500 73.02900 1.000 48.38000 267 ASP B C 1
ATOM 4793 O O . ASP B 1 267 ? -50.50800 9.05900 72.64800 1.000 57.11000 267 ASP B O 1
ATOM 4798 N N . HIS B 1 268 ? -48.44100 9.26500 73.50300 1.000 40.89000 268 HIS B N 1
ATOM 4799 C CA . HIS B 1 268 ? -48.28000 7.85700 73.82900 1.000 41.65000 268 HIS B CA 1
ATOM 4800 C C . HIS B 1 268 ? -48.27200 7.69200 75.34200 1.000 39.80000 268 HIS B C 1
ATOM 4801 O O . HIS B 1 268 ? -47.77400 8.55300 76.07200 1.000 39.15000 268 HIS B O 1
ATOM 4808 N N . GLU B 1 269 ? -48.83300 6.58300 75.81200 1.000 38.79000 269 GLU B N 1
ATOM 4809 C CA . GLU B 1 269 ? -48.77800 6.26300 77.23100 1.000 35.68000 269 GLU B CA 1
ATOM 4810 C C . GLU B 1 269 ? -47.39800 5.73300 77.59300 1.000 33.02000 269 GLU B C 1
ATOM 4811 O O . GLU B 1 269 ? -46.83200 4.89800 76.88200 1.000 33.11000 269 GLU B O 1
ATOM 4817 N N . VAL B 1 270 ? -46.85200 6.23100 78.70400 1.000 28.83000 270 VAL B N 1
ATOM 4818 C CA . VAL B 1 270 ? -45.53700 5.81800 79.17700 1.000 32.62000 270 VAL B CA 1
ATOM 4819 C C . VAL B 1 270 ? -45.56300 5.65900 80.69000 1.000 31.63000 270 VAL B C 1
ATOM 4820 O O . VAL B 1 270 ? -46.44100 6.17600 81.38300 1.000 37.44000 270 VAL B O 1
ATOM 4824 N N . SER B 1 271 ? -44.58400 4.91300 81.18900 1.000 29.06000 271 SER B N 1
ATOM 4825 C CA . SER B 1 271 ? -44.23100 4.89100 82.59900 1.000 27.95000 271 SER B CA 1
ATOM 4826 C C . SER B 1 271 ? -42.87100 5.55500 82.75200 1.000 30.59000 271 SER B C 1
ATOM 4827 O O . SER B 1 271 ? -41.99400 5.39400 81.89800 1.000 27.99000 271 SER B O 1
ATOM 4830 N N . VAL B 1 272 ? -42.69900 6.31600 83.82800 1.000 33.25000 272 VAL B N 1
ATOM 4831 C CA . VAL B 1 272 ? -41.47100 7.06600 84.05400 1.000 29.08000 272 VAL B CA 1
ATOM 4832 C C . VAL B 1 272 ? -40.85600 6.60100 85.36500 1.000 27.74000 272 VAL B C 1
ATOM 4833 O O . VAL B 1 272 ? -41.50800 6.64400 86.41600 1.000 27.92000 272 VAL B O 1
ATOM 4837 N N . LEU B 1 273 ? -39.60600 6.15700 85.30000 1.000 27.52000 273 LEU B N 1
ATOM 4838 C CA . LEU B 1 273 ? -38.80600 5.85500 86.47700 1.000 24.41000 273 LEU B CA 1
ATOM 4839 C C . LEU B 1 273 ? -37.68700 6.88100 86.56400 1.000 27.34000 273 LEU B C 1
ATOM 4840 O O . LEU B 1 273 ? -36.96300 7.09700 85.58500 1.000 28.87000 273 LEU B O 1
ATOM 4845 N N . GLU B 1 274 ? -37.55300 7.51900 87.72200 1.000 32.44000 274 GLU B N 1
ATOM 4846 C CA . GLU B 1 274 ? -36.62300 8.62300 87.89300 1.000 30.66000 274 GLU B CA 1
ATOM 4847 C C . GLU B 1 274 ? -35.66100 8.34700 89.03800 1.000 27.04000 274 GLU B C 1
ATOM 4848 O O . GLU B 1 274 ? -36.01000 7.68400 90.01700 1.000 30.18000 274 GLU B O 1
ATOM 4854 N N . MET B 1 275 ? -34.44400 8.87000 88.90900 1.000 26.93000 275 MET B N 1
ATOM 4855 C CA . MET B 1 275 ? -33.51600 8.91600 90.02900 1.000 37.00000 275 MET B CA 1
ATOM 4856 C C . MET B 1 275 ? -32.84200 10.27700 90.07100 1.000 35.37000 275 MET B C 1
ATOM 4857 O O . MET B 1 275 ? -32.33100 10.75500 89.05400 1.000 36.68000 275 MET B O 1
ATOM 4862 N N . ASP B 1 276 ? -32.84800 10.88900 91.25000 1.000 33.76000 276 ASP B N 1
ATOM 4863 C CA . ASP B 1 276 ? -32.11400 12.11500 91.51600 1.000 32.80000 276 ASP B CA 1
ATOM 4864 C C . ASP B 1 276 ? -31.08500 11.83600 92.60200 1.000 32.65000 276 ASP B C 1
ATOM 4865 O O . ASP B 1 276 ? -31.37500 11.13700 93.57800 1.000 37.73000 276 ASP B O 1
ATOM 4870 N N . GLY B 1 277 ? -29.88600 12.38000 92.42800 1.000 34.36000 277 GLY B N 1
ATOM 4871 C CA . GLY B 1 277 ? -28.76600 12.07700 93.29900 1.000 36.31000 277 GLY B CA 1
ATOM 4872 C C . GLY B 1 277 ? -27.85900 11.02200 92.69300 1.000 44.97000 277 GLY B C 1
ATOM 4873 O O . GLY B 1 277 ? -28.05700 10.54600 91.57100 1.000 45.80000 277 GLY B O 1
ATOM 4874 N N . GLN B 1 278 ? -26.83800 10.65200 93.46500 1.000 47.42000 278 GLN B N 1
ATOM 4875 C CA . GLN B 1 278 ? -25.88000 9.65000 93.02600 1.000 48.62000 278 GLN B CA 1
ATOM 4876 C C . GLN B 1 278 ? -25.57400 8.69000 94.16500 1.000 51.02000 278 GLN B C 1
ATOM 4877 O O . GLN B 1 278 ? -25.58800 9.06900 95.34000 1.000 57.25000 278 GLN B O 1
ATOM 4883 N N . PHE B 1 279 ? -25.30200 7.43800 93.80200 1.000 41.50000 279 PHE B N 1
ATOM 4884 C CA . PHE B 1 279 ? -24.82000 6.46400 94.77100 1.000 47.15000 279 PHE B CA 1
ATOM 4885 C C . PHE B 1 279 ? -23.46700 6.90400 95.30700 1.000 50.77000 279 PHE B C 1
ATOM 4886 O O . PHE B 1 279 ? -22.50100 7.02600 94.54700 1.000 55.61000 279 PHE B O 1
ATOM 4894 N N . ASP B 1 280 ? -23.39300 7.15200 96.61000 1.000 53.33000 280 ASP B N 1
ATOM 4895 C CA . ASP B 1 280 ? -22.10300 7.41200 97.23100 1.000 57.36000 280 ASP B CA 1
ATOM 4896 C C . ASP B 1 280 ? -21.44700 6.14300 97.75200 1.000 59.30000 280 ASP B C 1
ATOM 4897 O O . ASP B 1 280 ? -20.22500 6.12400 97.93800 1.000 62.69000 280 ASP B O 1
ATOM 4902 N N . ARG B 1 281 ? -22.22700 5.08900 97.99000 1.000 61.19000 281 ARG B N 1
ATOM 4903 C CA . ARG B 1 281 ? -21.70700 3.80000 98.41700 1.000 59.01000 281 ARG B CA 1
ATOM 4904 C C . ARG B 1 281 ? -22.29200 2.69800 97.54800 1.000 52.44000 281 ARG B C 1
ATOM 4905 O O . ARG B 1 281 ? -23.39300 2.82600 97.00600 1.000 49.59000 281 ARG B O 1
ATOM 4913 N N . LEU B 1 282 ? -21.53900 1.60400 97.43600 1.000 54.60000 282 LEU B N 1
ATOM 4914 C CA . LEU B 1 282 ? -21.94600 0.49100 96.58600 1.000 53.62000 282 LEU B CA 1
ATOM 4915 C C . LEU B 1 282 ? -23.19500 -0.20700 97.11600 1.000 52.18000 282 LEU B C 1
ATOM 4916 O O . LEU B 1 282 ? -23.96700 -0.76700 96.33000 1.000 50.35000 282 LEU B O 1
ATOM 4921 N N . ASP B 1 283 ? -23.41700 -0.17800 98.43400 1.000 53.18000 283 ASP B N 1
ATOM 4922 C CA . ASP B 1 283 ? -24.56300 -0.87900 99.00700 1.000 52.25000 283 ASP B CA 1
ATOM 4923 C C . ASP B 1 283 ? -25.88500 -0.32700 98.49000 1.000 48.72000 283 ASP B C 1
ATOM 4924 O O . ASP B 1 283 ? -26.88800 -1.05000 98.46100 1.000 50.74000 283 ASP B O 1
ATOM 4929 N N . GLU B 1 284 ? -25.91300 0.94300 98.08300 1.000 47.17000 284 GLU B N 1
ATOM 4930 C CA . GLU B 1 284 ? -27.17300 1.56200 97.68700 1.000 44.15000 284 GLU B CA 1
ATOM 4931 C C . GLU B 1 284 ? -27.63600 1.06000 96.32600 1.000 43.68000 284 GLU B C 1
ATOM 4932 O O . GLU B 1 284 ? -28.83700 0.86500 96.10500 1.000 41.38000 284 GLU B O 1
ATOM 4938 N N . LEU B 1 285 ? -26.69800 0.84800 95.40200 1.000 51.04000 285 LEU B N 1
ATOM 4939 C CA . LEU B 1 285 ? -27.05000 0.28500 94.10300 1.000 51.73000 285 LEU B CA 1
ATOM 4940 C C . LEU B 1 285 ? -27.65600 -1.10400 94.25800 1.000 52.76000 285 LEU B C 1
ATOM 4941 O O . LEU B 1 285 ? -28.68300 -1.42000 93.64600 1.000 58.00000 285 LEU B O 1
ATOM 4946 N N . ILE B 1 286 ? -27.03100 -1.94800 95.08100 1.000 45.00000 286 ILE B N 1
ATOM 4947 C CA . ILE B 1 286 ? -27.57400 -3.27700 95.34800 1.000 45.90000 286 ILE B CA 1
ATOM 4948 C C . ILE B 1 286 ? -28.96100 -3.16600 95.96700 1.000 48.89000 286 ILE B C 1
ATOM 4949 O O . ILE B 1 286 ? -29.89200 -3.88500 95.58800 1.000 49.95000 286 ILE B O 1
ATOM 4954 N N . TYR B 1 287 ? -29.11400 -2.25600 96.93300 1.000 47.34000 287 TYR B N 1
ATOM 4955 C CA . TYR B 1 287 ? -30.41300 -2.04100 97.56000 1.000 45.49000 287 TYR B CA 1
ATOM 4956 C C . TYR B 1 287 ? -31.45400 -1.60800 96.53700 1.000 39.76000 287 TYR B C 1
ATOM 4957 O O . TYR B 1 287 ? -32.59400 -2.08700 96.55700 1.000 39.09000 287 TYR B O 1
ATOM 4966 N N . VAL B 1 288 ? -31.08000 -0.70000 95.63300 1.000 40.79000 288 VAL B N 1
ATOM 4967 C CA . VAL B 1 288 ? -32.03300 -0.19300 94.64900 1.000 37.92000 288 VAL B CA 1
ATOM 4968 C C . VAL B 1 288 ? -32.47200 -1.30800 93.70700 1.000 42.82000 288 VAL B C 1
ATOM 4969 O O . VAL B 1 288 ? -33.66800 -1.48500 93.44300 1.000 37.37000 288 VAL B O 1
ATOM 4973 N N . GLU B 1 289 ? -31.51300 -2.08200 93.19100 1.000 44.53000 289 GLU B N 1
ATOM 4974 C CA . GLU B 1 289 ? -31.86200 -3.17900 92.29200 1.000 43.92000 289 GLU B CA 1
ATOM 4975 C C . GLU B 1 289 ? -32.72300 -4.21800 92.99900 1.000 45.25000 289 GLU B C 1
ATOM 4976 O O . GLU B 1 289 ? -33.64000 -4.79100 92.39700 1.000 43.70000 289 GLU B O 1
ATOM 4982 N N . SER B 1 290 ? -32.44800 -4.46600 94.28100 1.000 40.30000 290 SER B N 1
ATOM 4983 C CA . SER B 1 290 ? -33.21400 -5.45500 95.03100 1.000 46.89000 290 SER B CA 1
ATOM 4984 C C . SER B 1 290 ? -34.68900 -5.08400 95.11500 1.000 44.87000 290 SER B C 1
ATOM 4985 O O . SER B 1 290 ? -35.54300 -5.96600 95.25800 1.000 45.69000 290 SER B O 1
ATOM 4988 N N . HIS B 1 291 ? -35.01100 -3.79400 95.01800 1.000 41.74000 291 HIS B N 1
ATOM 4989 C CA . HIS B 1 291 ? -36.37500 -3.31700 95.19600 1.000 41.12000 291 HIS B CA 1
ATOM 4990 C C . HIS B 1 291 ? -37.04800 -2.88700 93.90000 1.000 36.85000 291 HIS B C 1
ATOM 4991 O O . HIS B 1 291 ? -38.19300 -2.42500 93.94000 1.000 35.46000 291 HIS B O 1
ATOM 4998 N N . LEU B 1 292 ? -36.38000 -3.02000 92.75800 1.000 34.16000 292 LEU B N 1
ATOM 4999 C CA . LEU B 1 292 ? -36.97300 -2.70400 91.46700 1.000 34.62000 292 LEU B CA 1
ATOM 5000 C C . LEU B 1 292 ? -37.53500 -3.96600 90.82400 1.000 39.66000 292 LEU B C 1
ATOM 5001 O O . LEU B 1 292 ? -37.05500 -5.07600 91.06900 1.000 45.92000 292 LEU B O 1
ATOM 5006 N N . SER B 1 293 ? -38.56100 -3.78700 89.99500 1.000 38.67000 293 SER B N 1
ATOM 5007 C CA . SER B 1 293 ? -39.24300 -4.89400 89.34400 1.000 35.83000 293 SER B CA 1
ATOM 5008 C C . SER B 1 293 ? -39.16600 -4.75200 87.82900 1.000 35.94000 293 SER B C 1
ATOM 5009 O O . SER B 1 293 ? -38.95500 -3.66000 87.29600 1.000 37.11000 293 SER B O 1
ATOM 5012 N N . ASN B 1 294 ? -39.34700 -5.88200 87.14200 1.000 35.24000 294 ASN B N 1
ATOM 5013 C CA . ASN B 1 294 ? -39.30500 -5.95100 85.68000 1.000 38.92000 294 ASN B CA 1
ATOM 5014 C C . ASN B 1 294 ? -37.98400 -5.39700 85.14200 1.000 42.96000 294 ASN B C 1
ATOM 5015 O O . ASN B 1 294 ? -37.94600 -4.47700 84.32200 1.000 47.53000 294 ASN B O 1
ATOM 5020 N N . LEU B 1 295 ? -36.89100 -5.98200 85.62500 1.000 38.06000 295 LEU B N 1
ATOM 5021 C CA . LEU B 1 295 ? -35.55500 -5.59600 85.19600 1.000 37.72000 295 LEU B CA 1
ATOM 5022 C C . LEU B 1 295 ? -35.02300 -6.45500 84.05800 1.000 40.55000 295 LEU B C 1
ATOM 5023 O O . LEU B 1 295 ? -33.95500 -6.14400 83.52000 1.000 47.73000 295 LEU B O 1
ATOM 5028 N N . SER B 1 296 ? -35.74000 -7.51600 83.68100 1.000 40.07000 296 SER B N 1
ATOM 5029 C CA . SER B 1 296 ? -35.30500 -8.43700 82.62900 1.000 43.86000 296 SER B CA 1
ATOM 5030 C C . SER B 1 296 ? -33.88900 -8.94300 82.88900 1.000 52.41000 296 SER B C 1
ATOM 5031 O O . SER B 1 296 ? -33.06000 -9.04000 81.98200 1.000 57.27000 296 SER B O 1
ATOM 5034 N N . THR B 1 297 ? -33.60800 -9.25600 84.14900 1.000 48.92000 297 THR B N 1
ATOM 5035 C CA . THR B 1 297 ? -32.34500 -9.86100 84.54000 1.000 46.88000 297 THR B CA 1
ATOM 5036 C C . THR B 1 297 ? -32.42500 -11.37500 84.40800 1.000 56.59000 297 THR B C 1
ATOM 5037 O O . THR B 1 297 ? -33.48700 -11.97900 84.58500 1.000 64.03000 297 THR B O 1
ATOM 5041 N N . LYS B 1 298 ? -31.28600 -11.98600 84.09600 1.000 56.76000 298 LYS B N 1
ATOM 5042 C CA . LYS B 1 298 ? -31.19800 -13.43900 84.09300 1.000 57.90000 298 LYS B CA 1
ATOM 5043 C C . LYS B 1 298 ? -30.80600 -14.00500 85.44700 1.000 59.98000 298 LYS B C 1
ATOM 5044 O O . LYS B 1 298 ? -31.01000 -15.20100 85.68600 1.000 59.80000 298 LYS B O 1
ATOM 5050 N N . PHE B 1 299 ? -30.26700 -13.17700 86.33900 1.000 58.52000 299 PHE B N 1
ATOM 5051 C CA . PHE B 1 299 ? -29.93900 -13.61600 87.68600 1.000 60.93000 299 PHE B CA 1
ATOM 5052 C C . PHE B 1 299 ? -29.97200 -12.41700 88.62300 1.000 54.67000 299 PHE B C 1
ATOM 5053 O O . PHE B 1 299 ? -30.02600 -11.26200 88.19300 1.000 52.00000 299 PHE B O 1
ATOM 5061 N N . TYR B 1 300 ? -29.95200 -12.71500 89.92000 1.000 57.82000 300 TYR B N 1
ATOM 5062 C CA . TYR B 1 300 ? -29.97700 -11.67600 90.94100 1.000 59.85000 300 TYR B CA 1
ATOM 5063 C C . TYR B 1 300 ? -28.71800 -10.82300 90.85800 1.000 63.87000 300 TYR B C 1
ATOM 5064 O O . TYR B 1 300 ? -27.59800 -11.34200 90.87200 1.000 72.43000 300 TYR B O 1
ATOM 5073 N N . GLY B 1 301 ? -28.90500 -9.51000 90.77400 1.000 50.76000 301 GLY B N 1
ATOM 5074 C CA . GLY B 1 301 ? -27.78400 -8.59700 90.74800 1.000 60.11000 301 GLY B CA 1
ATOM 5075 C C . GLY B 1 301 ? -27.10100 -8.44200 89.40900 1.000 55.75000 301 GLY B C 1
ATOM 5076 O O . GLY B 1 301 ? -26.01000 -7.86200 89.35900 1.000 51.44000 301 GLY B O 1
ATOM 5077 N N . GLU B 1 302 ? -27.70000 -8.93900 88.32100 1.000 57.25000 302 GLU B N 1
ATOM 5078 C CA . GLU B 1 302 ? -27.07400 -8.78600 87.01100 1.000 52.39000 302 GLU B CA 1
ATOM 5079 C C . GLU B 1 302 ? -26.94800 -7.32000 86.62100 1.000 49.24000 302 GLU B C 1
ATOM 5080 O O . GLU B 1 302 ? -25.97900 -6.93800 85.95600 1.000 49.95000 302 GLU B O 1
ATOM 5086 N N . VAL B 1 303 ? -27.90700 -6.48400 87.02800 1.000 47.87000 303 VAL B N 1
ATOM 5087 C CA . VAL B 1 303 ? -27.80600 -5.05100 86.76200 1.000 50.76000 303 VAL B CA 1
ATOM 5088 C C . VAL B 1 303 ? -26.55300 -4.48000 87.41600 1.000 56.57000 303 VAL B C 1
ATOM 5089 O O . VAL B 1 303 ? -25.78200 -3.74400 86.78900 1.000 57.13000 303 VAL B O 1
ATOM 5093 N N . THR B 1 304 ? -26.32300 -4.82800 88.68500 1.000 45.97000 304 THR B N 1
ATOM 5094 C CA . THR B 1 304 ? -25.16500 -4.30200 89.40100 1.000 47.41000 304 THR B CA 1
ATOM 5095 C C . THR B 1 304 ? -23.86500 -4.90300 88.87900 1.000 56.51000 304 THR B C 1
ATOM 5096 O O . THR B 1 304 ? -22.88700 -4.18000 88.65700 1.000 55.28000 304 THR B O 1
ATOM 5100 N N . GLN B 1 305 ? -23.83400 -6.22300 88.67300 1.000 54.68000 305 GLN B N 1
ATOM 5101 C CA . GLN B 1 305 ? -22.61500 -6.86900 88.19500 1.000 55.40000 305 GLN B CA 1
ATOM 5102 C C . GLN B 1 305 ? -22.23500 -6.37500 86.80500 1.000 54.98000 305 GLN B C 1
ATOM 5103 O O . GLN B 1 305 ? -21.05100 -6.16200 86.51700 1.000 56.98000 305 GLN B O 1
ATOM 5109 N N . GLN B 1 306 ? -23.22700 -6.19100 85.92900 1.000 52.66000 306 GLN B N 1
ATOM 5110 C CA . GLN B 1 306 ? -22.95300 -5.65200 84.60000 1.000 56.58000 306 GLN B CA 1
ATOM 5111 C C . GLN B 1 306 ? -22.33800 -4.26200 84.68900 1.000 59.58000 306 GLN B C 1
ATOM 5112 O O . GLN B 1 306 ? -21.48200 -3.89800 83.87400 1.000 59.78000 306 GLN B O 1
ATOM 5118 N N . MET B 1 307 ? -22.75700 -3.47200 85.68000 1.000 63.12000 307 MET B N 1
ATOM 5119 C CA . MET B 1 307 ? -22.22000 -2.12400 85.82900 1.000 62.24000 307 MET B CA 1
ATOM 5120 C C . MET B 1 307 ? -20.77300 -2.14700 86.29800 1.000 52.22000 307 MET B C 1
ATOM 5121 O O . MET B 1 307 ? -19.95000 -1.35400 85.82600 1.000 53.06000 307 MET B O 1
ATOM 5126 N N . LEU B 1 308 ? -20.44500 -3.04500 87.22800 1.000 54.18000 308 LEU B N 1
ATOM 5127 C CA . LEU B 1 308 ? -19.10700 -3.09200 87.80100 1.000 60.41000 308 LEU B CA 1
ATOM 5128 C C . LEU B 1 308 ? -18.05400 -3.57000 86.81100 1.000 60.12000 308 LEU B C 1
ATOM 5129 O O . LEU B 1 308 ? -16.85900 -3.39400 87.07300 1.000 62.90000 308 LEU B O 1
ATOM 5134 N N . LYS B 1 309 ? -18.45800 -4.16000 85.68700 1.000 70.64000 309 LYS B N 1
ATOM 5135 C CA . LYS B 1 309 ? -17.52400 -4.45200 84.60800 1.000 68.42000 309 LYS B CA 1
ATOM 5136 C C . LYS B 1 309 ? -17.13700 -3.20600 83.82200 1.000 64.95000 309 LYS B C 1
ATOM 5137 O O . LYS B 1 309 ? -16.40700 -3.31700 82.83100 1.000 63.34000 309 LYS B O 1
ATOM 5143 N N . HIS B 1 310 ? -17.61800 -2.03500 84.23200 1.000 61.40000 310 HIS B N 1
ATOM 5144 C CA . HIS B 1 310 ? -17.24900 -0.76600 83.61400 1.000 62.53000 310 HIS B CA 1
ATOM 5145 C C . HIS B 1 310 ? -17.22900 0.31900 84.68800 1.000 59.32000 310 HIS B C 1
ATOM 5146 O O . HIS B 1 310 ? -17.87800 1.35800 84.56600 1.000 55.27000 310 HIS B O 1
ATOM 5153 N N . ALA B 1 311 ? -16.47600 0.07800 85.76400 1.000 59.93000 311 ALA B N 1
ATOM 5154 C CA . ALA B 1 311 ? -16.50300 0.98400 86.90900 1.000 64.32000 311 ALA B CA 1
ATOM 5155 C C . ALA B 1 311 ? -15.99000 2.37100 86.54900 1.000 59.71000 311 ALA B C 1
ATOM 5156 O O . ALA B 1 311 ? -16.39400 3.36200 87.16700 1.000 58.32000 311 ALA B O 1
ATOM 5158 N N . ASP B 1 312 ? -15.11200 2.46300 85.55000 1.000 61.72000 312 ASP B N 1
ATOM 5159 C CA . ASP B 1 312 ? -14.52800 3.74300 85.17200 1.000 62.55000 312 ASP B CA 1
ATOM 5160 C C . ASP B 1 312 ? -15.50500 4.64100 84.42200 1.000 71.35000 312 ASP B C 1
ATOM 5161 O O . ASP B 1 312 ? -15.26800 5.85000 84.33600 1.000 70.64000 312 ASP B O 1
ATOM 5166 N N . PHE B 1 313 ? -16.59200 4.08300 83.89300 1.000 56.80000 313 PHE B N 1
ATOM 5167 C CA . PHE B 1 313 ? -17.44000 4.81500 82.96500 1.000 54.38000 313 PHE B CA 1
ATOM 5168 C C . PHE B 1 313 ? -18.06100 6.04300 83.62900 1.000 56.60000 313 PHE B C 1
ATOM 5169 O O . PHE B 1 313 ? -18.35500 6.03300 84.82800 1.000 63.53000 313 PHE B O 1
ATOM 5177 N N . PRO B 1 314 ? -18.26100 7.11900 82.87000 1.000 56.78000 314 PRO B N 1
ATOM 5178 C CA . PRO B 1 314 ? -18.98600 8.27500 83.40700 1.000 56.78000 314 PRO B CA 1
ATOM 5179 C C . PRO B 1 314 ? -20.42300 7.90900 83.74200 1.000 56.72000 314 PRO B C 1
ATOM 5180 O O . PRO B 1 314 ? -21.03800 7.05200 83.10200 1.000 45.75000 314 PRO B O 1
ATOM 5184 N N . GLY B 1 315 ? -20.95700 8.57000 84.76500 1.000 45.92000 315 GLY B N 1
ATOM 5185 C CA . GLY B 1 315 ? -22.31200 8.29000 85.18900 1.000 43.19000 315 GLY B CA 1
ATOM 5186 C C . GLY B 1 315 ? -22.51000 6.93000 85.81300 1.000 45.13000 315 GLY B C 1
ATOM 5187 O O . GLY B 1 315 ? -23.65200 6.48900 85.96600 1.000 41.17000 315 GLY B O 1
ATOM 5188 N N . SER B 1 316 ? -21.42700 6.24800 86.18900 1.000 45.35000 316 SER B N 1
ATOM 5189 C CA . SER B 1 316 ? -21.54000 4.92200 86.78100 1.000 52.83000 316 SER B CA 1
ATOM 5190 C C . SER B 1 316 ? -22.03100 4.95900 88.22200 1.000 54.40000 316 SER B C 1
ATOM 5191 O O . SER B 1 316 ? -22.26600 3.89400 88.80300 1.000 53.25000 316 SER B O 1
ATOM 5194 N N . ASN B 1 317 ? -22.19900 6.14400 88.81000 1.000 44.60000 317 ASN B N 1
ATOM 5195 C CA . ASN B 1 317 ? -22.69000 6.26400 90.17800 1.000 46.54000 317 ASN B CA 1
ATOM 5196 C C . ASN B 1 317 ? -24.03300 6.98000 90.26600 1.000 49.19000 317 ASN B C 1
ATOM 5197 O O . ASN B 1 317 ? -24.50100 7.25800 91.37700 1.000 48.61000 317 ASN B O 1
ATOM 5202 N N . ASN B 1 318 ? -24.66500 7.29000 89.13400 1.000 50.55000 318 ASN B N 1
ATOM 5203 C CA . ASN B 1 318 ? -25.97300 7.93500 89.15000 1.000 42.67000 318 ASN B CA 1
ATOM 5204 C C . ASN B 1 318 ? -26.95000 7.20700 88.23200 1.000 39.42000 318 ASN B C 1
ATOM 5205 O O . ASN B 1 318 ? -26.62600 6.14600 87.68900 1.000 41.30000 318 ASN B O 1
ATOM 5210 N N . GLY B 1 319 ? -28.14800 7.77000 88.05500 1.000 33.82000 319 GLY B N 1
ATOM 5211 C CA . GLY B 1 319 ? -29.17600 7.11900 87.25900 1.000 43.76000 319 GLY B CA 1
ATOM 5212 C C . GLY B 1 319 ? -28.82100 6.95500 85.79700 1.000 39.94000 319 GLY B C 1
ATOM 5213 O O . GLY B 1 319 ? -29.42300 6.12000 85.11300 1.000 33.38000 319 GLY B O 1
ATOM 5214 N N . THR B 1 320 ? -27.86100 7.73600 85.30000 1.000 33.75000 320 THR B N 1
ATOM 5215 C CA . THR B 1 320 ? -27.43000 7.60200 83.91300 1.000 34.38000 320 THR B CA 1
ATOM 5216 C C . THR B 1 320 ? -26.90300 6.19700 83.64000 1.000 41.19000 320 THR B C 1
ATOM 5217 O O . THR B 1 320 ? -27.38400 5.50300 82.73800 1.000 42.49000 320 THR B O 1
ATOM 5221 N N . GLY B 1 321 ? -25.92400 5.75300 84.42900 1.000 37.01000 321 GLY B N 1
ATOM 5222 C CA . GLY B 1 321 ? -25.40800 4.40400 84.25900 1.000 38.32000 321 GLY B CA 1
ATOM 5223 C C . GLY B 1 321 ? -26.42100 3.33300 84.62100 1.000 37.62000 321 GLY B C 1
ATOM 5224 O O . GLY B 1 321 ? -26.48600 2.28600 83.97100 1.000 38.26000 321 GLY B O 1
ATOM 5225 N N . LEU B 1 322 ? -27.22500 3.57800 85.66100 1.000 35.92000 322 LEU B N 1
ATOM 5226 C CA . LEU B 1 322 ? -28.21500 2.58700 86.07600 1.000 35.10000 322 LEU B CA 1
ATOM 5227 C C . LEU B 1 322 ? -29.25400 2.35000 84.98800 1.000 38.26000 322 LEU B C 1
ATOM 5228 O O . LEU B 1 322 ? -29.59400 1.20000 84.68500 1.000 34.22000 322 LEU B O 1
ATOM 5233 N N . PHE B 1 323 ? -29.77000 3.42300 84.39000 1.000 34.57000 323 PHE B N 1
ATOM 5234 C CA . PHE B 1 323 ? -30.85200 3.28000 83.42300 1.000 35.53000 323 PHE B CA 1
ATOM 5235 C C . PHE B 1 323 ? -30.34600 2.80200 82.06700 1.000 37.82000 323 PHE B C 1
ATOM 5236 O O . PHE B 1 323 ? -31.01100 1.99400 81.40900 1.000 38.15000 323 PHE B O 1
ATOM 5244 N N . GLN B 1 324 ? -29.17700 3.27700 81.63100 1.000 33.79000 324 GLN B N 1
ATOM 5245 C CA . GLN B 1 324 ? -28.63000 2.80800 80.36100 1.000 41.36000 324 GLN B CA 1
ATOM 5246 C C . GLN B 1 324 ? -28.32800 1.31600 80.41000 1.000 42.25000 324 GLN B C 1
ATOM 5247 O O . GLN B 1 324 ? -28.48300 0.60900 79.40800 1.000 37.35000 324 GLN B O 1
ATOM 5253 N N . THR B 1 325 ? -27.90400 0.81600 81.57300 1.000 40.17000 325 THR B N 1
ATOM 5254 C CA . THR B 1 325 ? -27.67300 -0.61600 81.72100 1.000 40.10000 325 THR B CA 1
ATOM 5255 C C . THR B 1 325 ? -28.98900 -1.38400 81.70300 1.000 37.79000 325 THR B C 1
ATOM 5256 O O . THR B 1 325 ? -29.11800 -2.40100 81.01100 1.000 38.98000 325 THR B O 1
ATOM 5260 N N . ILE B 1 326 ? -29.97900 -0.90700 82.46200 1.000 35.93000 326 ILE B N 1
ATOM 5261 C CA . ILE B 1 326 ? -31.28200 -1.56500 82.50400 1.000 35.62000 326 ILE B CA 1
ATOM 5262 C C . ILE B 1 326 ? -31.91200 -1.59200 81.11800 1.000 37.91000 326 ILE B C 1
ATOM 5263 O O . ILE B 1 326 ? -32.55100 -2.57700 80.72800 1.000 35.72000 326 ILE B O 1
ATOM 5268 N N . VAL B 1 327 ? -31.73000 -0.51600 80.34700 1.000 34.37000 327 VAL B N 1
ATOM 5269 C CA . VAL B 1 327 ? -32.24700 -0.47700 78.98200 1.000 35.43000 327 VAL B CA 1
ATOM 5270 C C . VAL B 1 327 ? -31.65500 -1.60900 78.15200 1.000 36.69000 327 VAL B C 1
ATOM 5271 O O . VAL B 1 327 ? -32.35800 -2.25600 77.36500 1.000 37.31000 327 VAL B O 1
ATOM 5275 N N . GLY B 1 328 ? -30.35800 -1.87700 78.32500 1.000 38.18000 328 GLY B N 1
ATOM 5276 C CA . GLY B 1 328 ? -29.72900 -2.96000 77.58600 1.000 40.59000 328 GLY B CA 1
ATOM 5277 C C . GLY B 1 328 ? -30.36300 -4.31000 77.86100 1.000 41.52000 328 GLY B C 1
ATOM 5278 O O . GLY B 1 328 ? -30.60600 -5.09200 76.93900 1.000 63.64000 328 GLY B O 1
ATOM 5279 N N . LEU B 1 329 ? -30.64600 -4.59800 79.13300 1.000 40.91000 329 LEU B N 1
ATOM 5280 C CA . LEU B 1 329 ? -31.29900 -5.85800 79.47700 1.000 45.63000 329 LEU B CA 1
ATOM 5281 C C . LEU B 1 329 ? -32.68600 -5.95000 78.85800 1.000 49.07000 329 LEU B C 1
ATOM 5282 O O . LEU B 1 329 ? -33.07700 -7.00600 78.34700 1.000 52.91000 329 LEU B O 1
ATOM 5287 N N . LYS B 1 330 ? -33.44600 -4.85200 78.89400 1.000 38.91000 330 LYS B N 1
ATOM 5288 C CA . LYS B 1 330 ? -34.78800 -4.85900 78.32000 1.000 45.67000 330 LYS B CA 1
ATOM 5289 C C . LYS B 1 330 ? -34.75000 -5.19000 76.83400 1.000 46.51000 330 LYS B C 1
ATOM 5290 O O . LYS B 1 330 ? -35.60200 -5.93400 76.33300 1.000 46.12000 330 LYS B O 1
ATOM 5296 N N . ILE B 1 331 ? -33.76700 -4.64800 76.11300 1.000 43.81000 331 ILE B N 1
ATOM 5297 C CA . ILE B 1 331 ? -33.61600 -4.97400 74.70000 1.000 44.47000 331 ILE B CA 1
ATOM 5298 C C . ILE B 1 331 ? -33.18400 -6.42400 74.53100 1.000 52.44000 331 ILE B C 1
ATOM 5299 O O . ILE B 1 331 ? -33.63300 -7.11700 73.60900 1.000 46.55000 331 ILE B O 1
ATOM 5304 N N . ARG B 1 332 ? -32.30600 -6.90700 75.41600 1.000 57.28000 332 ARG B N 1
ATOM 5305 C CA . ARG B 1 332 ? -31.90100 -8.30800 75.36100 1.000 62.29000 332 ARG B CA 1
ATOM 5306 C C . ARG B 1 332 ? -33.09300 -9.23000 75.56400 1.000 62.75000 332 ARG B C 1
ATOM 5307 O O . ARG B 1 332 ? -33.25100 -10.22500 74.84600 1.000 69.61000 332 ARG B O 1
ATOM 5315 N N . ASP B 1 333 ? -33.93700 -8.92000 76.54900 1.000 46.98000 333 ASP B N 1
ATOM 5316 C CA . ASP B 1 333 ? -35.17800 -9.66300 76.72400 1.000 52.15000 333 ASP B CA 1
ATOM 5317 C C . ASP B 1 333 ? -36.04700 -9.57100 75.47900 1.000 52.75000 333 ASP B C 1
ATOM 5318 O O . ASP B 1 333 ? -36.65300 -10.56400 75.05600 1.000 53.80000 333 ASP B O 1
ATOM 5323 N N . LEU B 1 334 ? -36.11500 -8.38500 74.87400 1.000 47.60000 334 LEU B N 1
ATOM 5324 C CA . LEU B 1 334 ? -36.97500 -8.19700 73.71300 1.000 53.86000 334 LEU B CA 1
ATOM 5325 C C . LEU B 1 334 ? -36.46600 -8.97800 72.50800 1.000 59.15000 334 LEU B C 1
ATOM 5326 O O . LEU B 1 334 ? -37.24600 -9.67600 71.85100 1.000 63.17000 334 LEU B O 1
ATOM 5331 N N . TYR B 1 335 ? -35.16600 -8.88900 72.20000 1.000 61.78000 335 TYR B N 1
ATOM 5332 C CA . TYR B 1 335 ? -34.69400 -9.57100 70.99900 1.000 53.42000 335 TYR B CA 1
ATOM 5333 C C . TYR B 1 335 ? -34.70400 -11.08500 71.15400 1.000 56.36000 335 TYR B C 1
ATOM 5334 O O . TYR B 1 335 ? -34.77500 -11.78900 70.14500 1.000 59.16000 335 TYR B O 1
ATOM 5343 N N . GLU B 1 336 ? -34.66500 -11.60200 72.38400 1.000 56.05000 336 GLU B N 1
ATOM 5344 C CA . GLU B 1 336 ? -34.73200 -13.04900 72.57700 1.000 59.10000 336 GLU B CA 1
ATOM 5345 C C . GLU B 1 336 ? -36.13800 -13.57300 72.31400 1.000 60.03000 336 GLU B C 1
ATOM 5346 O O . GLU B 1 336 ? -36.31500 -14.56800 71.60400 1.000 63.28000 336 GLU B O 1
ATOM 5352 N N . GLN B 1 337 ? -37.15200 -12.92600 72.89500 1.000 57.49000 337 GLN B N 1
ATOM 5353 C CA . GLN B 1 337 ? -38.52600 -13.23300 72.51400 1.000 59.82000 337 GLN B CA 1
ATOM 5354 C C . GLN B 1 337 ? -38.75600 -12.94900 71.03400 1.000 64.26000 337 GLN B C 1
ATOM 5355 O O . GLN B 1 337 ? -39.49300 -13.67800 70.36000 1.000 64.60000 337 GLN B O 1
ATOM 5361 N N . LEU B 1 338 ? -38.14600 -11.87900 70.51600 1.000 61.62000 338 LEU B N 1
ATOM 5362 C CA . LEU B 1 338 ? -38.30000 -11.53500 69.10500 1.000 61.80000 338 LEU B CA 1
ATOM 5363 C C . LEU B 1 338 ? -37.58300 -12.54200 68.21400 1.000 67.39000 338 LEU B C 1
ATOM 5364 O O . LEU B 1 338 ? -38.08000 -12.89600 67.13700 1.000 65.41000 338 LEU B O 1
ATOM 5369 N N . ILE B 1 339 ? -36.41400 -13.01800 68.64400 1.000 73.49000 339 ILE B N 1
ATOM 5370 C CA . ILE B 1 339 ? -35.72800 -14.05100 67.88000 1.000 67.32000 339 ILE B CA 1
ATOM 5371 C C . ILE B 1 339 ? -36.46900 -15.37200 68.00000 1.000 73.13000 339 ILE B C 1
ATOM 5372 O O . ILE B 1 339 ? -36.62100 -16.10400 67.01600 1.000 80.27000 339 ILE B O 1
ATOM 5377 N N . ALA B 1 340 ? -36.96600 -15.68500 69.19700 1.000 69.20000 340 ALA B N 1
ATOM 5378 C CA . ALA B 1 340 ? -37.67100 -16.94400 69.39900 1.000 72.20000 340 ALA B CA 1
ATOM 5379 C C . ALA B 1 340 ? -38.89900 -17.03700 68.50600 1.000 73.66000 340 ALA B C 1
ATOM 5380 O O . ALA B 1 340 ? -39.19100 -18.10300 67.95400 1.000 95.13000 340 ALA B O 1
ATOM 5382 N N . ASN B 1 341 ? -39.62400 -15.92900 68.34200 1.000 70.85000 341 ASN B N 1
ATOM 5383 C CA . ASN B 1 341 ? -40.82800 -15.94600 67.51600 1.000 83.63000 341 ASN B CA 1
ATOM 5384 C C . ASN B 1 341 ? -40.49800 -16.24600 66.05900 1.000 86.33000 341 ASN B C 1
ATOM 5385 O O . ASN B 1 341 ? -41.12000 -17.11400 65.43700 1.000 90.30000 341 ASN B O 1
ATOM 5390 N N . LYS B 1 342 ? -39.52600 -15.53000 65.49100 1.000 86.34000 342 LYS B N 1
ATOM 5391 C CA . LYS B 1 342 ? -39.17500 -15.74200 64.09300 1.000 91.34000 342 LYS B CA 1
ATOM 5392 C C . LYS B 1 342 ? -38.30300 -16.97400 63.88400 1.000 95.48000 342 LYS B C 1
ATOM 5393 O O . LYS B 1 342 ? -38.28200 -17.51700 62.77400 1.000 100.30000 342 LYS B O 1
ATOM 5399 N N . ALA B 1 343 ? -37.58600 -17.42800 64.91500 1.000 95.43000 343 ALA B N 1
ATOM 5400 C CA . ALA B 1 343 ? -36.95200 -18.74000 64.83500 1.000 96.74000 343 ALA B CA 1
ATOM 5401 C C . ALA B 1 343 ? -37.99900 -19.84500 64.87000 1.000 99.92000 343 ALA B C 1
ATOM 5402 O O . ALA B 1 343 ? -37.91200 -20.81600 64.10800 1.000 107.72000 343 ALA B O 1
ATOM 5404 N N . THR B 1 344 ? -38.99800 -19.71200 65.74900 1.000 97.92000 344 THR B N 1
ATOM 5405 C CA . THR B 1 344 ? -40.15600 -20.60100 65.70700 1.000 100.48000 344 THR B CA 1
ATOM 5406 C C . THR B 1 344 ? -40.84300 -20.53400 64.34900 1.000 105.33000 344 THR B C 1
ATOM 5407 O O . THR B 1 344 ? -41.21800 -21.56700 63.78100 1.000 110.88000 344 THR B O 1
ATOM 5411 N N . ALA B 1 345 ? -41.00700 -19.32400 63.80900 1.000 100.80000 345 ALA B N 1
ATOM 5412 C CA . ALA B 1 345 ? -41.71200 -19.16700 62.54200 1.000 99.34000 345 ALA B CA 1
ATOM 5413 C C . ALA B 1 345 ? -40.96500 -19.84200 61.39700 1.000 99.59000 345 ALA B C 1
ATOM 5414 O O . ALA B 1 345 ? -41.58800 -20.40100 60.48700 1.000 106.39000 345 ALA B O 1
ATOM 5416 N N . ARG B 1 346 ? -39.63100 -19.80700 61.42500 1.000 96.94000 346 ARG B N 1
ATOM 5417 C CA . ARG B 1 346 ? -38.86500 -20.31100 60.28900 1.000 103.77000 346 ARG B CA 1
ATOM 5418 C C . ARG B 1 346 ? -38.82200 -21.83200 60.23600 1.000 108.34000 346 ARG B C 1
ATOM 5419 O O . ARG B 1 346 ? -38.76700 -22.40300 59.14100 1.000 110.89000 346 ARG B O 1
ATOM 5427 N N . ALA B 1 347 ? -38.83900 -22.49900 61.38500 1.000 110.55000 347 ALA B N 1
ATOM 5428 C CA . ALA B 1 347 ? -38.79300 -23.95700 61.42300 1.000 112.99000 347 ALA B CA 1
ATOM 5429 C C . ALA B 1 347 ? -40.03500 -24.56300 60.77800 1.000 112.41000 347 ALA B C 1
ATOM 5430 O O . ALA B 1 347 ? -40.10000 -25.77000 60.54400 1.000 117.42000 347 ALA B O 1
#

Secondary structure (DSSP, 8-state):
--EEEEEE-SS-TT--HHHHHHHHHHSS--BPPSSS-TT---EE-SSEEEEEGGGGBSS-HHHHHHHT--TTSGGGB-HHHHHHHHHHHHTT--EEEEEE-TTT--EEEEEEEPP-SEEEEEES-TTSSHHHHTT-SEEEEEEE-HHHHHHHHHHT-GGGTTS-HHHHHHHHHHHHHHIIIIIGGGGGG-SEEEEEEE-SSSTT--SSSSEEEEEEEESS-TT----EESSTTS-EEE---SSSS---TT-EEEEEEEEEETTEEEEEEEEEEB-SSHHHHHHHHHTEE----SSTTHHHHHHHTTTTSTTTTBHHHHHHHHHHHHHHHHHHHHHHHHHHT-/--EEEEEE-SS-TT--HHHHHHHHHHSS--BPPSSS-TT---EE-SSEEEEEGGGGB-S-HHHHHHHT--TTSGGGB-HHHHHHHHHHHHTT--EEEEEEETTTTEEEEEEEEPPPSEEEEEES-TTSSHHHHHH-SEEEEEEE-HHHHHHHHHHT-GGGGGS-HHHHHHHHHHHHHHIIIIIGGGGGG-SEEEEEEE-SSSTT--SSSSEEEEEEEESS-TT----EESSTTS-EEE---SSSS---TT-EEEEEEEEEETTEEEEEEEEEEB-SSHHHHHHHHHHEE----SSTTHHHHHHHTTTTSTTTTBHHHHHHHHHHHHHHHHHHHHHHHHHHHH-

Radius of gyration: 33.78 Å; Cα contacts (8 Å, |Δi|>4): 1330; chains: 2; bounding box: 56×70×121 Å

Foldseek 3Di:
DAAEAEEADACDQPRDVLVVLLDLLQFDFFDPDDDDDPQASWTDGLAEIEHEQLLQFPAFPVRCVVVVHDPLDCNRGDVVVVLVQLVQLLVFHWDFTWGQRPVVRDTHGTDIDGRGNYYYYYYQAQCQDPSSLVRHLFYEYEAEDPLLVLLCCVQPVPVCVVPDSVVVVVVVVVCVVSCVVRRVVSVVSGQWYKYWADFPQDPPDRNNQWIKIKIKGFPPRPLFDDKFFDDPAAWDKDFPDDDVHPDDPPGKIWIWHWDQDPNTTIIMIIITGWAPDLVVVLVVQVGMPPLLDPDRCVLVVSLVVCVVDRPSTTVVSSVSNSVSSSVVSRVVVVVVVVVVVD/DAAEAEEADAPDQPRDPLVQLLCLLQFDGWDDDDPDDPQARWTDGQAEIEDEQCLQFPAFPVRCVVVVHDSLDCVRGDVVVVLVQLVCLLVFHKDFTWGQRPVVSDTHGTDIDGRGNYYYYYYQACQQDVSSLVRHLFYEYEAEDPLLVLLCCVQPVPVCVVPDSVRVVVVCVVCVPSCVPRRVVSVLSGQWYKYWADFPLDPPDRNNQWIKIKIKGFPPRPLFDDKDFDDPAAWDKDFPDDDVHHFDPPGKIWIWHWDQDNNTTIIMIIITGWGPDLVVVLVVQVGMPDLLDPDRCPLVVSLVVCVVDRPSTTVVSSNSNSVSSSVVSRVVVVVVVVVVVVD

Solvent-accessible surface area: 30577 Å² total; per-residue (Å²): 121,22,1,0,0,0,0,1,9,34,49,29,21,64,150,7,31,2,7,116,7,0,12,18,15,11,21,53,61,31,129,75,39,201,63,68,50,130,48,12,24,0,49,66,14,119,20,2,5,5,0,4,2,22,0,2,8,20,32,39,77,117,10,42,138,135,79,166,11,50,24,3,14,27,168,0,11,13,23,80,15,0,50,46,15,0,89,20,0,55,108,44,39,34,14,17,0,5,4,8,5,70,116,56,0,79,32,25,64,23,22,77,4,110,35,16,95,0,0,0,0,9,6,23,3,0,0,75,23,114,89,0,44,110,24,22,32,1,6,0,5,24,15,20,19,60,107,2,32,53,3,48,63,59,88,121,54,137,95,25,183,76,101,70,100,149,52,1,82,61,60,17,122,68,94,72,89,26,24,77,58,59,4,40,50,3,26,47,77,3,19,1,2,0,29,0,36,44,10,95,46,43,100,144,29,109,74,6,118,18,5,66,0,38,1,3,2,37,65,84,40,149,54,10,64,8,0,51,0,102,82,90,44,32,107,34,74,29,103,14,33,43,238,202,10,87,36,65,159,40,4,3,61,0,40,2,26,61,64,66,40,87,143,65,114,3,5,1,0,11,0,9,0,58,12,56,99,79,76,0,7,72,78,0,12,49,62,15,36,60,14,22,49,136,101,169,16,7,1,9,67,13,6,91,109,38,73,123,13,61,18,14,76,9,0,12,0,0,0,4,2,0,4,0,0,9,0,29,48,4,9,54,63,27,59,55,79,55,76,111,74,226,105,13,4,0,0,0,0,0,12,25,37,36,24,61,112,11,27,2,5,112,4,0,7,19,14,11,13,62,66,30,134,79,32,206,67,70,44,130,41,14,35,2,49,87,14,120,20,0,9,2,0,2,4,18,0,2,11,4,7,9,64,103,3,54,158,52,36,158,14,40,18,1,9,27,134,0,12,24,22,87,27,1,28,94,10,0,85,17,0,48,97,39,109,47,21,94,0,32,5,6,7,66,112,57,0,45,53,26,71,49,20,110,10,117,34,17,101,0,0,0,0,12,7,20,4,0,0,70,24,112,98,0,50,114,15,20,39,1,6,0,3,22,13,15,17,70,105,2,38,60,4,35,56,58,78,106,59,128,87,29,168,77,103,65,106,144,52,5,96,60,68,22,102,86,93,54,83,34,25,81,60,51,2,39,52,4,27,51,75,3,21,1,2,0,30,0,34,44,11,94,46,41,105,146,29,109,71,8,117,14,3,66,0,38,2,3,2,27,64,84,40,152,53,8,65,8,0,54,0,104,84,87,43,36,104,36,77,32,105,10,35,45,238,196,12,88,38,59,160,29,7,4,61,0,34,1,29,62,63,69,39,82,147,71,109,3,7,1,0,12,0,7,0,50,16,64,90,95,75,0,9,69,68,0,14,51,64,14,35,59,14,24,52,136,110,174,16,8,0,9,97,16,4,80,116,36,73,121,28,67,17,28,68,6,0,14,0,0,0,5,2,0,4,0,0,7,0,20,44,4,8,59,63,29,50,51,70,79,55,107,78,180,127